Protein AF-0000000066236989 (afdb_homodimer)

InterPro domains:
  IPR001585 Transaldolase/Fructose-6-phosphate aldolase [PF00923] (13-310)
  IPR001585 Transaldolase/Fructose-6-phosphate aldolase [PTHR10683] (2-315)
  IPR004730 Transaldolase type 1 [MF_00492] (1-316)
  IPR004730 Transaldolase type 1 [TIGR00874] (2-314)
  IPR004730 Transaldolase type 1 [cd00957] (2-311)
  IPR013785 Aldolase-type TIM barrel [G3DSA:3.20.20.70] (1-316)
  IPR018225 Transaldolase, active site [PS00958] (122-139)
  IPR018225 Transaldolase, active site [PS01054] (30-38)

Secondary structure (DSSP, 8-state):
--HHHHHHTTSEEEEE-S-GGGGGGG--SEEE--HHHHHHHHTSTTTHHHHHHHHHHTTTS-HHHHHHHHHHHHHHHHHTT-SS-EEEEPPGGGTT-HHHHHHHHHHHHHHHHHTT--GGGEEEEEE-SHHHHHHHHHHHHTT--EEEEEE-SHHHHHHHHHTT-SEEEEBHHHHHHHHHHHHGGG--TTTTSGGG-HHHHHHHHHHHHHHHTT--PEEEEB--SSHHHHHTTTTSSEEEE-HHHHHHHHH----------HHHHHTS--------HHHHHHHHHH-HHHHHHHHHHHHHHHHHHHHHHHHHHHH-/--HHHHHHTTSEEEEE-S-GGGGGGG--SEEE--HHHHHHHHTSTTTHHHHHHHHHHTTTS-HHHHHHHHHHHHHHHHHTT-SS-EEEEPPGGGTT-HHHHHHHHHHHHHHHHHTT--GGGEEEEEE-SHHHHHHHHHHHHTT--EEEEEE-SHHHHHHHHHTT-SEEEEBHHHHHHHHHHHHGGG--TTTTSGGG-HHHHHHHHHHHHHHHTT--PEEEEB--SSHHHHHTTTTSSEEEE-HHHHHHHHH----------HHHHHTS--------HHHHHHHHHH-HHHHHHHHHHHHHHHHHHHHHHHHHHHH-

Radius of gyration: 27.5 Å; Cα contacts (8 Å, |Δi|>4): 1199; chains: 2; bounding box: 57×81×60 Å

Structure (mmCIF, N/CA/C/O backbone):
data_AF-0000000066236989-model_v1
#
loop_
_entity.id
_entity.type
_entity.pdbx_description
1 polymer Transaldolase
#
loop_
_atom_site.group_PDB
_atom_site.id
_atom_site.type_symbol
_atom_site.label_atom_id
_atom_site.label_alt_id
_atom_site.label_comp_id
_atom_site.label_asym_id
_atom_site.label_entity_id
_atom_site.label_seq_id
_atom_site.pdbx_PDB_ins_code
_atom_site.Cartn_x
_atom_site.Cartn_y
_atom_site.Cartn_z
_atom_site.occupancy
_atom_site.B_iso_or_equiv
_atom_site.auth_seq_id
_atom_site.auth_comp_id
_atom_site.auth_asym_id
_atom_site.auth_atom_id
_atom_site.pdbx_PDB_model_num
ATOM 1 N N . MET A 1 1 ? -10.648 -44.438 -0.465 1 91.69 1 MET A N 1
ATOM 2 C CA . MET A 1 1 ? -10.289 -43.25 -1.224 1 91.69 1 MET A CA 1
ATOM 3 C C . MET A 1 1 ? -9.531 -42.25 -0.348 1 91.69 1 MET A C 1
ATOM 5 O O . MET A 1 1 ? -9.977 -41.906 0.756 1 91.69 1 MET A O 1
ATOM 9 N N . ASN A 1 2 ? -8.406 -41.875 -0.806 1 95.69 2 ASN A N 1
ATOM 10 C CA . ASN A 1 2 ? -7.641 -40.969 0.025 1 95.69 2 ASN A CA 1
ATOM 11 C C . ASN A 1 2 ? -8.148 -39.531 -0.116 1 95.69 2 ASN A C 1
ATOM 13 O O . ASN A 1 2 ? -9.055 -39.25 -0.91 1 95.69 2 ASN A O 1
ATOM 17 N N . GLN A 1 3 ? -7.672 -38.594 0.676 1 97.69 3 GLN A N 1
ATOM 18 C CA . GLN A 1 3 ? -8.18 -37.219 0.739 1 97.69 3 GLN A CA 1
ATOM 19 C C . GLN A 1 3 ? -7.961 -36.5 -0.586 1 97.69 3 GLN A C 1
ATOM 21 O O . GLN A 1 3 ? -8.781 -35.656 -0.984 1 97.69 3 GLN A O 1
ATOM 26 N N . LEU A 1 4 ? -6.855 -36.781 -1.191 1 98 4 LEU A N 1
ATOM 27 C CA . LEU A 1 4 ? -6.57 -36.156 -2.471 1 98 4 LEU A CA 1
ATOM 28 C C . LEU A 1 4 ? -7.594 -36.562 -3.523 1 98 4 LEU A C 1
ATOM 30 O O . LEU A 1 4 ? -8.125 -35.719 -4.238 1 98 4 LEU A O 1
ATOM 34 N N . ASP A 1 5 ? -7.84 -37.844 -3.629 1 97.5 5 ASP A N 1
ATOM 35 C CA . ASP A 1 5 ? -8.82 -38.344 -4.59 1 97.5 5 ASP A CA 1
ATOM 36 C C . ASP A 1 5 ? -10.219 -37.812 -4.266 1 97.5 5 ASP A C 1
ATOM 38 O O . ASP A 1 5 ? -11 -37.5 -5.168 1 97.5 5 ASP A O 1
ATOM 42 N N . ALA A 1 6 ? -10.508 -37.844 -2.986 1 97.94 6 ALA A N 1
ATOM 43 C CA . ALA A 1 6 ? -11.789 -37.281 -2.562 1 97.94 6 ALA A CA 1
ATOM 44 C C . ALA A 1 6 ? -11.922 -35.812 -2.967 1 97.94 6 ALA A C 1
ATOM 46 O O . ALA A 1 6 ? -12.977 -35.406 -3.443 1 97.94 6 ALA A O 1
ATOM 47 N N . LEU A 1 7 ? -10.906 -35 -2.725 1 98.31 7 LEU A N 1
ATOM 48 C CA . LEU A 1 7 ? -10.883 -33.594 -3.068 1 98.31 7 LEU A CA 1
ATOM 49 C C . LEU A 1 7 ? -11.125 -33.406 -4.562 1 98.31 7 LEU A C 1
ATOM 51 O O . LEU A 1 7 ? -11.852 -32.5 -4.957 1 98.31 7 LEU A O 1
ATOM 55 N N . LYS A 1 8 ? -10.586 -34.219 -5.406 1 97.81 8 LYS A N 1
ATOM 56 C CA . LYS A 1 8 ? -10.641 -34.125 -6.859 1 97.81 8 LYS A CA 1
ATOM 57 C C . LYS A 1 8 ? -12.062 -34.281 -7.371 1 97.81 8 LYS A C 1
ATOM 59 O O . LYS A 1 8 ? -12.375 -33.906 -8.5 1 97.81 8 LYS A O 1
ATOM 64 N N . GLN A 1 9 ? -12.883 -34.812 -6.578 1 97.12 9 GLN A N 1
ATOM 65 C CA . GLN A 1 9 ? -14.273 -35 -6.973 1 97.12 9 GLN A CA 1
ATOM 66 C C . GLN A 1 9 ? -15.008 -33.688 -7.031 1 97.12 9 GLN A C 1
ATOM 68 O O . GLN A 1 9 ? -16.016 -33.562 -7.746 1 97.12 9 GLN A O 1
ATOM 73 N N . TYR A 1 10 ? -14.453 -32.719 -6.238 1 96.69 10 TYR A N 1
ATOM 74 C CA . TYR A 1 10 ? -15.18 -31.453 -6.066 1 96.69 10 TYR A CA 1
ATOM 75 C C . TYR A 1 10 ? -14.398 -30.281 -6.66 1 96.69 10 TYR A C 1
ATOM 77 O O . TYR A 1 10 ? -14.977 -29.25 -6.988 1 96.69 10 TYR A O 1
ATOM 85 N N . THR A 1 11 ? -13.102 -30.406 -6.676 1 98.56 11 THR A N 1
ATOM 86 C CA . THR A 1 11 ? -12.203 -29.297 -6.957 1 98.56 11 THR A CA 1
ATOM 87 C C . THR A 1 11 ? -11.102 -29.719 -7.926 1 98.56 11 THR A C 1
ATOM 89 O O . THR A 1 11 ? -10.562 -30.828 -7.816 1 98.56 11 THR A O 1
ATOM 92 N N . THR A 1 12 ? -10.867 -28.906 -8.898 1 98.69 12 THR A N 1
ATOM 93 C CA . THR A 1 12 ? -9.711 -29.141 -9.75 1 98.69 12 THR A CA 1
ATOM 94 C C . THR A 1 12 ? -8.414 -28.938 -8.984 1 98.69 12 THR A C 1
ATOM 96 O O . THR A 1 12 ? -8.188 -27.859 -8.43 1 98.69 12 THR A O 1
ATOM 99 N N . VAL A 1 13 ? -7.578 -29.938 -8.977 1 98.19 13 VAL A N 1
ATOM 100 C CA . VAL A 1 13 ? -6.324 -29.859 -8.234 1 98.19 13 VAL A CA 1
ATOM 101 C C . VAL A 1 13 ? -5.211 -29.359 -9.156 1 98.19 13 VAL A C 1
ATOM 103 O O . VAL A 1 13 ? -5.02 -29.891 -10.25 1 98.19 13 VAL A O 1
ATOM 106 N N . VAL A 1 14 ? -4.52 -28.344 -8.727 1 98.31 14 VAL A N 1
ATOM 107 C CA . VAL A 1 14 ? -3.42 -27.688 -9.422 1 98.31 14 VAL A CA 1
ATOM 108 C C . VAL A 1 14 ? -2.137 -27.812 -8.602 1 98.31 14 VAL A C 1
ATOM 110 O O . VAL A 1 14 ? -2.162 -27.688 -7.375 1 98.31 14 VAL A O 1
ATOM 113 N N . ALA A 1 15 ? -1.023 -28.141 -9.227 1 97.12 15 ALA A N 1
ATOM 114 C CA . ALA A 1 15 ? 0.251 -28.234 -8.523 1 97.12 15 ALA A CA 1
ATOM 115 C C . ALA A 1 15 ? 0.971 -26.891 -8.508 1 97.12 15 ALA A C 1
ATOM 117 O O . ALA A 1 15 ? 1.021 -26.188 -9.523 1 97.12 15 ALA A O 1
ATOM 118 N N . ASP A 1 16 ? 1.474 -26.469 -7.379 1 96.06 16 ASP A N 1
ATOM 119 C CA . ASP A 1 16 ? 2.207 -25.219 -7.191 1 96.06 16 ASP A CA 1
ATOM 120 C C . ASP A 1 16 ? 3.705 -25.484 -7.055 1 96.06 16 ASP A C 1
ATOM 122 O O . ASP A 1 16 ? 4.23 -25.547 -5.941 1 96.06 16 ASP A O 1
ATOM 126 N N . THR A 1 17 ? 4.379 -25.594 -8.125 1 93.19 17 THR A N 1
ATOM 127 C CA . THR A 1 17 ? 5.777 -25.984 -7.996 1 93.19 17 THR A CA 1
ATOM 128 C C . THR A 1 17 ? 6.539 -25.719 -9.289 1 93.19 17 THR A C 1
ATOM 130 O O . THR A 1 17 ? 5.961 -25.766 -10.383 1 93.19 17 THR A O 1
ATOM 133 N N . GLY A 1 18 ? 7.82 -25.391 -9.18 1 89 18 GLY A N 1
ATOM 134 C CA . GLY A 1 18 ? 8.766 -25.438 -10.289 1 89 18 GLY A CA 1
ATOM 135 C C . GLY A 1 18 ? 9.5 -26.766 -10.383 1 89 18 GLY A C 1
ATOM 136 O O . GLY A 1 18 ? 10.188 -27.031 -11.367 1 89 18 GLY A O 1
ATOM 137 N N . ASP A 1 19 ? 9.266 -27.547 -9.383 1 89.75 19 ASP A N 1
ATOM 138 C CA . ASP A 1 19 ? 9.844 -28.891 -9.344 1 89.75 19 ASP A CA 1
ATOM 139 C C . ASP A 1 19 ? 8.906 -29.906 -9.984 1 89.75 19 ASP A C 1
ATOM 141 O O . ASP A 1 19 ? 8.312 -30.75 -9.297 1 89.75 19 ASP A O 1
ATOM 145 N N . PHE A 1 20 ? 8.898 -29.938 -11.242 1 87.56 20 PHE A N 1
ATOM 146 C CA . PHE A 1 20 ? 7.828 -30.594 -11.992 1 87.56 20 PHE A CA 1
ATOM 147 C C . PHE A 1 20 ? 8.094 -32.094 -12.117 1 87.56 20 PHE A C 1
ATOM 149 O O . PHE A 1 20 ? 7.188 -32.875 -12.438 1 87.56 20 PHE A O 1
ATOM 156 N N . LYS A 1 21 ? 9.273 -32.594 -11.758 1 84.31 21 LYS A N 1
ATOM 157 C CA . LYS A 1 21 ? 9.562 -34 -11.914 1 84.31 21 LYS A CA 1
ATOM 158 C C . LYS A 1 21 ? 8.797 -34.844 -10.883 1 84.31 21 LYS A C 1
ATOM 160 O O . LYS A 1 21 ? 8.625 -36.031 -11.062 1 84.31 21 LYS A O 1
ATOM 165 N N . GLN A 1 22 ? 8.312 -34.188 -9.852 1 80.19 22 GLN A N 1
ATOM 166 C CA . GLN A 1 22 ? 7.578 -34.906 -8.805 1 80.19 22 GLN A CA 1
ATOM 167 C C . GLN A 1 22 ? 6.074 -34.812 -9.039 1 80.19 22 GLN A C 1
ATOM 169 O O . GLN A 1 22 ? 5.289 -35.438 -8.32 1 80.19 22 GLN A O 1
ATOM 174 N N . LEU A 1 23 ? 5.652 -34.219 -10.055 1 85.06 23 LEU A N 1
ATOM 175 C CA . LEU A 1 23 ? 4.25 -33.844 -10.211 1 85.06 23 LEU A CA 1
ATOM 176 C C . LEU A 1 23 ? 3.436 -35.031 -10.719 1 85.06 23 LEU A C 1
ATOM 178 O O . LEU A 1 23 ? 2.236 -35.125 -10.445 1 85.06 23 LEU A O 1
ATOM 182 N N . ALA A 1 24 ? 4.129 -35.844 -11.484 1 84.5 24 ALA A N 1
ATOM 183 C CA . ALA A 1 24 ? 3.408 -36.906 -12.211 1 84.5 24 ALA A CA 1
ATOM 184 C C . ALA A 1 24 ? 2.619 -37.781 -11.266 1 84.5 24 ALA A C 1
ATOM 186 O O . ALA A 1 24 ? 1.514 -38.219 -11.586 1 84.5 24 ALA A O 1
ATOM 187 N N . GLN A 1 25 ? 3.137 -38 -10.125 1 87.62 25 GLN A N 1
ATOM 188 C CA . GLN A 1 25 ? 2.52 -38.938 -9.203 1 87.62 25 GLN A CA 1
ATOM 189 C C . GLN A 1 25 ? 1.187 -38.406 -8.68 1 87.62 25 GLN A C 1
ATOM 191 O O . GLN A 1 25 ? 0.317 -39.188 -8.281 1 87.62 25 GLN A O 1
ATOM 196 N N . PHE A 1 26 ? 0.982 -37.125 -8.719 1 92.19 26 PHE A N 1
ATOM 197 C CA . PHE A 1 26 ? -0.221 -36.531 -8.125 1 92.19 26 PHE A CA 1
ATOM 198 C C . PHE A 1 26 ? -1.272 -36.281 -9.203 1 92.19 26 PHE A C 1
ATOM 200 O O . PHE A 1 26 ? -2.422 -35.969 -8.883 1 92.19 26 PHE A O 1
ATOM 207 N N . GLN A 1 27 ? -0.923 -36.375 -10.414 1 91.25 27 GLN A N 1
ATOM 208 C CA . GLN A 1 27 ? -1.791 -36.188 -11.57 1 91.25 27 GLN A CA 1
ATOM 209 C C . GLN A 1 27 ? -2.592 -34.906 -11.477 1 91.25 27 GLN A C 1
ATOM 211 O O . GLN A 1 27 ? -3.816 -34.906 -11.617 1 91.25 27 GLN A O 1
ATOM 216 N N . PRO A 1 28 ? -1.921 -33.812 -11.227 1 95.81 28 PRO A N 1
ATOM 217 C CA . PRO A 1 28 ? -2.656 -32.562 -11.211 1 95.81 28 PRO A CA 1
ATOM 218 C C . PRO A 1 28 ? -3.154 -32.156 -12.602 1 95.81 28 PRO A C 1
ATOM 220 O O . PRO A 1 28 ? -2.541 -32.5 -13.609 1 95.81 28 PRO A O 1
ATOM 223 N N . GLN A 1 29 ? -4.281 -31.453 -12.625 1 97.19 29 GLN A N 1
ATOM 224 C CA . GLN A 1 29 ? -4.844 -30.984 -13.883 1 97.19 29 GLN A CA 1
ATOM 225 C C . GLN A 1 29 ? -4.027 -29.828 -14.461 1 97.19 29 GLN A C 1
ATOM 227 O O . GLN A 1 29 ? -3.754 -29.797 -15.664 1 97.19 29 GLN A O 1
ATOM 232 N N . ASP A 1 30 ? -3.684 -28.844 -13.68 1 97.75 30 ASP A N 1
ATOM 233 C CA . ASP A 1 30 ? -2.957 -27.609 -14.008 1 97.75 30 ASP A CA 1
ATOM 234 C C . ASP A 1 30 ? -1.739 -27.438 -13.109 1 97.75 30 ASP A C 1
ATOM 236 O O . ASP A 1 30 ? -1.521 -28.234 -12.188 1 97.75 30 ASP A O 1
ATOM 240 N N . ALA A 1 31 ? -0.913 -26.422 -13.398 1 97.62 31 ALA A N 1
ATOM 241 C CA . ALA A 1 31 ? 0.229 -26.078 -12.555 1 97.62 31 ALA A CA 1
ATOM 242 C C . ALA A 1 31 ? 0.444 -24.578 -12.516 1 97.62 31 ALA A C 1
ATOM 244 O O . ALA A 1 31 ? 0.12 -23.859 -13.477 1 97.62 31 ALA A O 1
ATOM 245 N N . THR A 1 32 ? 0.861 -24.109 -11.414 1 97.75 32 THR A N 1
ATOM 246 C CA . THR A 1 32 ? 1.24 -22.703 -11.281 1 97.75 32 THR A CA 1
ATOM 247 C C . THR A 1 32 ? 2.727 -22.578 -10.969 1 97.75 32 THR A C 1
ATOM 249 O O . THR A 1 32 ? 3.289 -23.406 -10.25 1 97.75 32 THR A O 1
ATOM 252 N N . THR A 1 33 ? 3.322 -21.547 -11.523 1 96.12 33 THR A N 1
ATOM 253 C CA . THR A 1 33 ? 4.688 -21.172 -11.172 1 96.12 33 THR A CA 1
ATOM 254 C C . THR A 1 33 ? 4.75 -19.719 -10.688 1 96.12 33 THR A C 1
ATOM 256 O O . THR A 1 33 ? 3.762 -18.984 -10.781 1 96.12 33 THR A O 1
ATOM 259 N N . ASN A 1 34 ? 5.797 -19.328 -10.102 1 95.5 34 ASN A N 1
ATOM 260 C CA . ASN A 1 34 ? 6.18 -17.969 -9.75 1 95.5 34 ASN A CA 1
ATOM 261 C C . ASN A 1 34 ? 7.695 -17.828 -9.602 1 95.5 34 ASN A C 1
ATOM 263 O O . ASN A 1 34 ? 8.414 -18.828 -9.633 1 95.5 34 ASN A O 1
ATOM 267 N N . PRO A 1 35 ? 8.188 -16.609 -9.594 1 95.19 35 PRO A N 1
ATOM 268 C CA . PRO A 1 35 ? 9.641 -16.406 -9.547 1 95.19 35 PRO A CA 1
ATOM 269 C C . PRO A 1 35 ? 10.305 -17.156 -8.391 1 95.19 35 PRO A C 1
ATOM 271 O O . PRO A 1 35 ? 11.406 -17.672 -8.547 1 95.19 35 PRO A O 1
ATOM 274 N N . SER A 1 36 ? 9.656 -17.266 -7.32 1 96.81 36 SER A N 1
ATOM 275 C CA . SER A 1 36 ? 10.219 -17.953 -6.16 1 96.81 36 SER A CA 1
ATOM 276 C C . SER A 1 36 ? 10.375 -19.453 -6.414 1 96.81 36 SER A C 1
ATOM 278 O O . SER A 1 36 ? 11.391 -20.047 -6.047 1 96.81 36 SER A O 1
ATOM 280 N N . LEU A 1 37 ? 9.398 -20.031 -6.992 1 96.5 37 LEU A N 1
ATOM 281 C CA . LEU A 1 37 ? 9.422 -21.469 -7.266 1 96.5 37 LEU A CA 1
ATOM 282 C C . LEU A 1 37 ? 10.484 -21.797 -8.305 1 96.5 37 LEU A C 1
ATOM 284 O O . LEU A 1 37 ? 11.172 -22.812 -8.188 1 96.5 37 LEU A O 1
ATOM 288 N N . ILE A 1 38 ? 10.609 -20.938 -9.312 1 96.62 38 ILE A N 1
ATOM 289 C CA . ILE A 1 38 ? 11.602 -21.172 -10.359 1 96.62 38 ILE A CA 1
ATOM 290 C C . ILE A 1 38 ? 13.008 -21.016 -9.773 1 96.62 38 ILE A C 1
ATOM 292 O O . ILE A 1 38 ? 13.891 -21.828 -10.055 1 96.62 38 ILE A O 1
ATOM 296 N N . LEU A 1 39 ? 13.203 -19.922 -8.953 1 97.44 39 LEU A N 1
ATOM 297 C CA . LEU A 1 39 ? 14.484 -19.703 -8.297 1 97.44 39 LEU A CA 1
ATOM 298 C C . LEU A 1 39 ? 14.883 -20.922 -7.469 1 97.44 39 LEU A C 1
ATOM 300 O O . LEU A 1 39 ? 16.031 -21.391 -7.543 1 97.44 39 LEU A O 1
ATOM 304 N N . LYS A 1 40 ? 13.953 -21.469 -6.723 1 95.69 40 LYS A N 1
ATOM 305 C CA . LYS A 1 40 ? 14.227 -22.641 -5.895 1 95.69 40 LYS A CA 1
ATOM 306 C C . LYS A 1 40 ? 14.555 -23.859 -6.754 1 95.69 40 LYS A C 1
ATOM 308 O O . LYS A 1 40 ? 15.461 -24.625 -6.43 1 95.69 40 LYS A O 1
ATOM 313 N N . ALA A 1 41 ? 13.867 -24.031 -7.844 1 95.12 41 ALA A N 1
ATOM 314 C CA . ALA A 1 41 ? 14.047 -25.203 -8.711 1 95.12 41 ALA A CA 1
ATOM 315 C C . ALA A 1 41 ? 15.43 -25.203 -9.352 1 95.12 41 ALA A C 1
ATOM 317 O O . ALA A 1 41 ? 16.109 -26.219 -9.375 1 95.12 41 ALA A O 1
ATOM 318 N N . VAL A 1 42 ? 15.906 -24.047 -9.797 1 96.06 42 VAL A N 1
ATOM 319 C CA . VAL A 1 42 ? 17.125 -23.984 -10.586 1 96.06 42 VAL A CA 1
ATOM 320 C C . VAL A 1 42 ? 18.344 -24.188 -9.68 1 96.06 42 VAL A C 1
ATOM 322 O O . VAL A 1 42 ? 19.453 -24.406 -10.164 1 96.06 42 VAL A O 1
ATOM 325 N N . GLN A 1 43 ? 18.125 -24.078 -8.43 1 95.69 43 GLN A N 1
ATOM 326 C CA . GLN A 1 43 ? 19.203 -24.297 -7.48 1 95.69 43 GLN A CA 1
ATOM 327 C C . GLN A 1 43 ? 19.406 -25.781 -7.207 1 95.69 43 GLN A C 1
ATOM 329 O O . GLN A 1 43 ? 20.422 -26.172 -6.609 1 95.69 43 GLN A O 1
ATOM 334 N N . LYS A 1 44 ? 18.5 -26.625 -7.625 1 94.5 44 LYS A N 1
ATOM 335 C CA . LYS A 1 44 ? 18.656 -28.078 -7.543 1 94.5 44 LYS A CA 1
ATOM 336 C C . LYS A 1 44 ? 19.438 -28.625 -8.727 1 94.5 44 LYS A C 1
ATOM 338 O O . LYS A 1 44 ? 19.219 -28.203 -9.867 1 94.5 44 LYS A O 1
ATOM 343 N N . PRO A 1 45 ? 20.281 -29.609 -8.453 1 94.88 45 PRO A N 1
ATOM 344 C CA . PRO A 1 45 ? 21.109 -30.172 -9.531 1 94.88 45 PRO A CA 1
ATOM 345 C C . PRO A 1 45 ? 20.281 -30.688 -10.703 1 94.88 45 PRO A C 1
ATOM 347 O O . PRO A 1 45 ? 20.719 -30.609 -11.852 1 94.88 45 PRO A O 1
ATOM 350 N N . GLU A 1 46 ? 19.156 -31.188 -10.414 1 92.69 46 GLU A N 1
ATOM 351 C CA . GLU A 1 46 ? 18.297 -31.797 -11.422 1 92.69 46 GLU A CA 1
ATOM 352 C C . GLU A 1 46 ? 17.797 -30.75 -12.422 1 92.69 46 GLU A C 1
ATOM 354 O O . GLU A 1 46 ? 17.516 -31.078 -13.578 1 92.69 46 GLU A O 1
ATOM 359 N N . TYR A 1 47 ? 17.734 -29.438 -12.008 1 94.06 47 TYR A N 1
ATOM 360 C CA . TYR A 1 47 ? 17.125 -28.422 -12.852 1 94.06 47 TYR A CA 1
ATOM 361 C C . TYR A 1 47 ? 18.156 -27.375 -13.289 1 94.06 47 TYR A C 1
ATOM 363 O O . TYR A 1 47 ? 17.906 -26.578 -14.195 1 94.06 47 TYR A O 1
ATOM 371 N N . ALA A 1 48 ? 19.328 -27.406 -12.766 1 93.31 48 ALA A N 1
ATOM 372 C CA . ALA A 1 48 ? 20.406 -26.469 -13.055 1 93.31 48 ALA A CA 1
ATOM 373 C C . ALA A 1 48 ? 20.734 -26.438 -14.547 1 93.31 48 ALA A C 1
ATOM 375 O O . ALA A 1 48 ? 21.031 -25.391 -15.109 1 93.31 48 ALA A O 1
ATOM 376 N N . PRO A 1 49 ? 20.672 -27.609 -15.195 1 94.5 49 PRO A N 1
ATOM 377 C CA . PRO A 1 49 ? 21 -27.609 -16.625 1 94.5 49 PRO A CA 1
ATOM 378 C C . PRO A 1 49 ? 20.031 -26.781 -17.453 1 94.5 49 PRO A C 1
ATOM 380 O O . PRO A 1 49 ? 20.406 -26.25 -18.5 1 94.5 49 PRO A O 1
ATOM 383 N N . LEU A 1 50 ? 18.781 -26.672 -17.031 1 95.25 50 LEU A N 1
ATOM 384 C CA . LEU A 1 50 ? 17.812 -25.875 -17.781 1 95.25 50 LEU A CA 1
ATOM 385 C C . LEU A 1 50 ? 18.25 -24.406 -17.844 1 95.25 50 LEU A C 1
ATOM 387 O O . LEU A 1 50 ? 18.109 -23.766 -18.875 1 95.25 50 LEU A O 1
ATOM 391 N N . LEU A 1 51 ? 18.734 -23.891 -16.719 1 96.88 51 LEU A N 1
ATOM 392 C CA . LEU A 1 51 ? 19.219 -22.516 -16.672 1 96.88 51 LEU A CA 1
ATOM 393 C C . LEU A 1 51 ? 20.469 -22.344 -17.531 1 96.88 51 LEU A C 1
ATOM 395 O O . LEU A 1 51 ? 20.562 -21.406 -18.312 1 96.88 51 LEU A O 1
ATOM 399 N N . LYS A 1 52 ? 21.375 -23.312 -17.406 1 96.5 52 LYS A N 1
ATOM 400 C CA . LYS A 1 52 ? 22.625 -23.25 -18.156 1 96.5 52 LYS A CA 1
ATOM 401 C C . LYS A 1 52 ? 22.359 -23.328 -19.672 1 96.5 52 LYS A C 1
ATOM 403 O O . LYS A 1 52 ? 22.969 -22.578 -20.438 1 96.5 52 LYS A O 1
ATOM 408 N N . ASP A 1 53 ? 21.5 -24.203 -20 1 97 53 ASP A N 1
ATOM 409 C CA . ASP A 1 53 ? 21.156 -24.359 -21.406 1 97 53 ASP A CA 1
ATOM 410 C C . ASP A 1 53 ? 20.531 -23.094 -21.969 1 97 53 ASP A C 1
ATOM 412 O O . ASP A 1 53 ? 20.828 -22.688 -23.109 1 97 53 ASP A O 1
ATOM 416 N N . CYS A 1 54 ? 19.672 -22.484 -21.203 1 96.75 54 CYS A N 1
ATOM 417 C CA . CYS A 1 54 ? 19.016 -21.25 -21.609 1 96.75 54 CYS A CA 1
ATOM 418 C C . CYS A 1 54 ? 20.031 -20.141 -21.844 1 96.75 54 CYS A C 1
ATOM 420 O O . CYS A 1 54 ? 20.016 -19.484 -22.891 1 96.75 54 CYS A O 1
ATOM 422 N N . VAL A 1 55 ? 20.938 -19.953 -20.938 1 97.06 55 VAL A N 1
ATOM 423 C CA . VAL A 1 55 ? 21.922 -18.875 -21 1 97.06 55 VAL A CA 1
ATOM 424 C C . VAL A 1 55 ? 22.906 -19.125 -22.156 1 97.06 55 VAL A C 1
ATOM 426 O O . VAL A 1 55 ? 23.328 -18.188 -22.828 1 97.06 55 VAL A O 1
ATOM 429 N N . THR A 1 56 ? 23.234 -20.391 -22.391 1 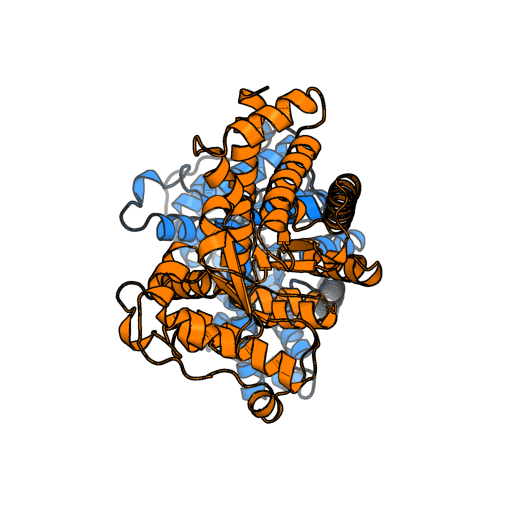97.19 56 THR A N 1
ATOM 430 C CA . THR A 1 56 ? 24.156 -20.75 -23.469 1 97.19 56 THR A CA 1
ATOM 431 C C . THR A 1 56 ? 23.5 -20.562 -24.828 1 97.19 56 THR A C 1
ATOM 433 O O . THR A 1 56 ? 24.078 -19.953 -25.719 1 97.19 56 THR A O 1
ATOM 436 N N . ARG A 1 57 ? 22.359 -21.047 -24.953 1 96.75 57 ARG A N 1
ATOM 437 C CA . ARG A 1 57 ? 21.656 -21.016 -26.219 1 96.75 57 ARG A CA 1
ATOM 438 C C . ARG A 1 57 ? 21.375 -19.594 -26.672 1 96.75 57 ARG A C 1
ATOM 440 O O . ARG A 1 57 ? 21.438 -19.281 -27.859 1 96.75 57 ARG A O 1
ATOM 447 N N . TRP A 1 58 ? 21.047 -18.766 -25.75 1 96.5 58 TRP A N 1
ATOM 448 C CA . TRP A 1 58 ? 20.656 -17.406 -26.094 1 96.5 58 TRP A CA 1
ATOM 449 C C . TRP A 1 58 ? 21.656 -16.391 -25.562 1 96.5 58 TRP A C 1
ATOM 451 O O . TRP A 1 58 ? 21.297 -15.297 -25.156 1 96.5 58 TRP A O 1
ATOM 461 N N . HIS A 1 59 ? 22.844 -16.828 -25.531 1 94 59 HIS A N 1
ATOM 462 C CA . HIS A 1 59 ? 23.938 -15.969 -25.094 1 94 59 HIS A CA 1
ATOM 463 C C . HIS A 1 59 ? 23.906 -14.625 -25.812 1 94 59 HIS A C 1
ATOM 465 O O . HIS A 1 59 ? 23.656 -14.562 -27.016 1 94 59 HIS A O 1
ATOM 471 N N . GLY A 1 60 ? 24.078 -13.5 -25.062 1 94.25 60 GLY A N 1
ATOM 472 C CA . GLY A 1 60 ? 24.172 -12.172 -25.641 1 94.25 60 GLY A CA 1
ATOM 473 C C . GLY A 1 60 ? 22.844 -11.438 -25.641 1 94.25 60 GLY A C 1
ATOM 474 O O . GLY A 1 60 ? 22.797 -10.227 -25.859 1 94.25 60 GLY A O 1
ATOM 475 N N . ARG A 1 61 ? 21.75 -12.164 -25.453 1 95.81 61 ARG A N 1
ATOM 476 C CA . ARG A 1 61 ? 20.438 -11.523 -25.391 1 95.81 61 ARG A CA 1
ATOM 477 C C . ARG A 1 61 ? 20.266 -10.75 -24.094 1 95.81 61 ARG A C 1
ATOM 479 O O . ARG A 1 61 ? 21.031 -10.953 -23.141 1 95.81 61 ARG A O 1
ATOM 486 N N . ALA A 1 62 ? 19.297 -9.867 -24.125 1 97 62 ALA A N 1
ATOM 487 C CA . ALA A 1 62 ? 19 -9.078 -22.938 1 97 62 ALA A CA 1
ATOM 488 C C . ALA A 1 62 ? 18.531 -9.969 -21.781 1 97 62 ALA A C 1
ATOM 490 O O . ALA A 1 62 ? 17.844 -10.969 -22.016 1 97 62 ALA A O 1
ATOM 491 N N . ILE A 1 63 ? 18.844 -9.586 -20.531 1 97.31 63 ILE A N 1
ATOM 492 C CA . ILE A 1 63 ? 18.609 -10.398 -19.344 1 97.31 63 ILE A CA 1
ATOM 493 C C . ILE A 1 63 ? 17.109 -10.656 -19.172 1 97.31 63 ILE A C 1
ATOM 495 O O . ILE A 1 63 ? 16.703 -11.727 -18.719 1 97.31 63 ILE A O 1
ATOM 499 N N . ASP A 1 64 ? 16.297 -9.688 -19.516 1 97.25 64 ASP A N 1
ATOM 500 C CA . ASP A 1 64 ? 14.852 -9.875 -19.375 1 97.25 64 ASP A CA 1
ATOM 501 C C . ASP A 1 64 ? 14.328 -10.914 -20.359 1 97.25 64 ASP A C 1
ATOM 503 O O . ASP A 1 64 ? 13.43 -11.688 -20.047 1 97.25 64 ASP A O 1
ATOM 507 N N . GLU A 1 65 ? 14.859 -10.938 -21.562 1 97.44 65 GLU A N 1
ATOM 508 C CA . GLU A 1 65 ? 14.5 -11.969 -22.531 1 97.44 65 GLU A CA 1
ATOM 509 C C . GLU A 1 65 ? 14.938 -13.352 -22.047 1 97.44 65 GLU A C 1
ATOM 511 O O . GLU A 1 65 ? 14.195 -14.328 -22.188 1 97.44 65 GLU A O 1
ATOM 516 N N . LEU A 1 66 ? 16.203 -13.406 -21.531 1 97.62 66 LEU A N 1
ATOM 517 C CA . LEU A 1 66 ? 16.703 -14.672 -21 1 97.62 66 LEU A CA 1
ATOM 518 C C . LEU A 1 66 ? 15.773 -15.195 -19.891 1 97.62 66 LEU A C 1
ATOM 520 O O . LEU A 1 66 ? 15.484 -16.391 -19.844 1 97.62 66 LEU A O 1
ATOM 524 N N . MET A 1 67 ? 15.336 -14.312 -19.078 1 97.88 67 MET A N 1
ATOM 525 C CA . MET A 1 67 ? 14.406 -14.664 -18.016 1 97.88 67 MET A CA 1
ATOM 526 C C . MET A 1 67 ? 13.117 -15.25 -18.578 1 97.88 67 MET A C 1
ATOM 528 O O . MET A 1 67 ? 12.648 -16.281 -18.109 1 97.88 67 MET A O 1
ATOM 532 N N . ASP A 1 68 ? 12.547 -14.594 -19.531 1 98.25 68 ASP A N 1
ATOM 533 C CA . ASP A 1 68 ? 11.297 -15.055 -20.125 1 98.25 68 ASP A CA 1
ATOM 534 C C . ASP A 1 68 ? 11.477 -16.422 -20.766 1 98.25 68 ASP A C 1
ATOM 536 O O . ASP A 1 68 ? 10.602 -17.297 -20.656 1 98.25 68 ASP A O 1
ATOM 540 N N . ARG A 1 69 ? 12.57 -16.594 -21.438 1 98 69 ARG A N 1
ATOM 541 C CA . ARG A 1 69 ? 12.828 -17.875 -22.109 1 98 69 ARG A CA 1
ATOM 542 C C . ARG A 1 69 ? 12.977 -19 -21.078 1 98 69 ARG A C 1
ATOM 544 O O . ARG A 1 69 ? 12.555 -20.125 -21.328 1 98 69 ARG A O 1
ATOM 551 N N . LEU A 1 70 ? 13.617 -18.672 -19.953 1 98.06 70 LEU A N 1
ATOM 552 C CA . LEU A 1 70 ? 13.781 -19.688 -18.922 1 98.06 70 LEU A CA 1
ATOM 553 C C . LEU A 1 70 ? 12.438 -20.094 -18.328 1 98.06 70 LEU A C 1
ATOM 555 O O . LEU A 1 70 ? 12.156 -21.281 -18.172 1 98.06 70 LEU A O 1
ATOM 559 N N . ILE A 1 71 ? 11.617 -19.109 -17.984 1 98.06 71 ILE A N 1
ATOM 560 C CA . ILE A 1 71 ? 10.352 -19.453 -17.344 1 98.06 71 ILE A CA 1
ATOM 561 C C . ILE A 1 71 ? 9.453 -20.188 -18.344 1 98.06 71 ILE A C 1
ATOM 563 O O . ILE A 1 71 ? 8.68 -21.062 -17.969 1 98.06 71 ILE A O 1
ATOM 567 N N . VAL A 1 72 ? 9.539 -19.844 -19.609 1 98.25 72 VAL A N 1
ATOM 568 C CA . VAL A 1 72 ? 8.797 -20.562 -20.641 1 98.25 72 VAL A CA 1
ATOM 569 C C . VAL A 1 72 ? 9.32 -21.984 -20.766 1 98.25 72 VAL A C 1
ATOM 571 O O . VAL A 1 72 ? 8.539 -22.922 -20.953 1 98.25 72 VAL A O 1
ATOM 574 N N . ARG A 1 73 ? 10.656 -22.156 -20.672 1 97.44 73 ARG A N 1
ATOM 575 C CA . ARG A 1 73 ? 11.227 -23.5 -20.719 1 97.44 73 ARG A CA 1
ATOM 576 C C . ARG A 1 73 ? 10.664 -24.359 -19.609 1 97.44 73 ARG A C 1
ATOM 578 O O . ARG A 1 73 ? 10.297 -25.516 -19.828 1 97.44 73 ARG A O 1
ATOM 585 N N . PHE A 1 74 ? 10.617 -23.844 -18.391 1 97.06 74 PHE A N 1
ATOM 586 C CA . PHE A 1 74 ? 10.008 -24.547 -17.266 1 97.06 74 PHE A CA 1
ATOM 587 C C . PHE A 1 74 ? 8.547 -24.875 -17.562 1 97.06 74 PHE A C 1
ATOM 589 O O . PHE A 1 74 ? 8.086 -26 -17.328 1 97.06 74 PHE A O 1
ATOM 596 N N . GLY A 1 75 ? 7.828 -23.875 -18.094 1 97.44 75 GLY A N 1
ATOM 597 C CA . GLY A 1 75 ? 6.438 -24.094 -18.453 1 97.44 75 GLY A CA 1
ATOM 598 C C . GLY A 1 75 ? 6.254 -25.219 -19.469 1 97.44 75 GLY A C 1
ATOM 599 O O . GLY A 1 75 ? 5.336 -26.031 -19.328 1 97.44 75 GLY A O 1
ATOM 600 N N . CYS A 1 76 ? 7.125 -25.281 -20.438 1 97.44 76 CYS A N 1
ATOM 601 C CA . CYS A 1 76 ? 7.059 -26.328 -21.453 1 97.44 76 CYS A CA 1
ATOM 602 C C . CYS A 1 76 ? 7.258 -27.703 -20.828 1 97.44 76 CYS A C 1
ATOM 604 O O . CYS A 1 76 ? 6.547 -28.656 -21.156 1 97.44 76 CYS A O 1
ATOM 606 N N . GLU A 1 77 ? 8.219 -27.781 -19.938 1 96.06 77 GLU A N 1
ATOM 607 C CA . GLU A 1 77 ? 8.453 -29.047 -19.25 1 96.06 77 GLU A CA 1
ATOM 608 C C . GLU A 1 77 ? 7.242 -29.469 -18.422 1 96.06 77 GLU A C 1
ATOM 610 O O . GLU A 1 77 ? 6.844 -30.641 -18.453 1 96.06 77 GLU A O 1
ATOM 615 N N . ILE A 1 78 ? 6.68 -28.531 -17.75 1 96.81 78 ILE A N 1
ATOM 616 C CA . ILE A 1 78 ? 5.512 -28.797 -16.922 1 96.81 78 ILE A CA 1
ATOM 617 C C . ILE A 1 78 ? 4.348 -29.25 -17.797 1 96.81 78 ILE A C 1
ATOM 619 O O . ILE A 1 78 ? 3.664 -30.219 -17.453 1 96.81 78 ILE A O 1
ATOM 623 N N . LEU A 1 79 ? 4.145 -28.609 -18.906 1 97.19 79 LEU A N 1
ATOM 624 C CA . LEU A 1 79 ? 3.025 -28.891 -19.797 1 97.19 79 LEU A CA 1
ATOM 625 C C . LEU A 1 79 ? 3.191 -30.25 -20.469 1 97.19 79 LEU A C 1
ATOM 627 O O . LEU A 1 79 ? 2.219 -30.844 -20.953 1 97.19 79 LEU A O 1
ATOM 631 N N . SER A 1 80 ? 4.418 -30.766 -20.5 1 95.5 80 SER A N 1
ATOM 632 C CA . SER A 1 80 ? 4.637 -32.094 -21.031 1 95.5 80 SER A CA 1
ATOM 633 C C . SER A 1 80 ? 4.168 -33.188 -20.062 1 95.5 80 SER A C 1
ATOM 635 O O . SER A 1 80 ? 3.986 -34.344 -20.438 1 95.5 80 SER A O 1
ATOM 637 N N . ILE A 1 81 ? 3.936 -32.75 -18.844 1 94.88 81 ILE A N 1
ATOM 638 C CA . ILE A 1 81 ? 3.604 -33.719 -17.781 1 94.88 81 ILE A CA 1
ATOM 639 C C . ILE A 1 81 ? 2.115 -33.625 -17.453 1 94.88 81 ILE A C 1
ATOM 641 O O . ILE A 1 81 ? 1.48 -34.625 -17.125 1 94.88 81 ILE A O 1
ATOM 645 N N . ILE A 1 82 ? 1.517 -32.469 -17.516 1 95.5 82 ILE A N 1
ATOM 646 C CA . ILE A 1 82 ? 0.14 -32.281 -17.078 1 95.5 82 ILE A CA 1
ATOM 647 C C . ILE A 1 82 ? -0.761 -32.062 -18.297 1 95.5 82 ILE A C 1
ATOM 649 O O . ILE A 1 82 ? -0.314 -31.594 -19.344 1 95.5 82 ILE A O 1
ATOM 653 N N . PRO A 1 83 ? -2.021 -32.344 -18.172 1 96.25 83 PRO A N 1
ATOM 654 C CA . PRO A 1 83 ? -2.92 -32.25 -19.328 1 96.25 83 PRO A CA 1
ATOM 655 C C . PRO A 1 83 ? -3.508 -30.859 -19.5 1 96.25 83 PRO A C 1
ATOM 657 O O . PRO A 1 83 ? -4.02 -30.531 -20.578 1 96.25 83 PRO A O 1
ATOM 660 N N . GLY A 1 84 ? -3.49 -30.031 -18.484 1 97.44 84 GLY A N 1
ATOM 661 C CA . GLY A 1 84 ? -4.211 -28.766 -18.5 1 97.44 84 GLY A CA 1
ATOM 662 C C . GLY A 1 84 ? -3.328 -27.578 -18.812 1 97.44 84 GLY A C 1
ATOM 663 O O . GLY A 1 84 ? -2.615 -27.578 -19.828 1 97.44 84 GLY A O 1
ATOM 664 N N . ARG A 1 85 ? -3.357 -26.562 -17.969 1 98.19 85 ARG A N 1
ATOM 665 C CA . ARG A 1 85 ? -2.717 -25.281 -18.219 1 98.19 85 ARG A CA 1
ATOM 666 C C . ARG A 1 85 ? -1.598 -25.016 -17.219 1 98.19 85 ARG A C 1
ATOM 668 O O . ARG A 1 85 ? -1.607 -25.547 -16.125 1 98.19 85 ARG A O 1
ATOM 675 N N . VAL A 1 86 ? -0.654 -24.141 -17.641 1 98.44 86 VAL A N 1
ATOM 676 C CA . VAL A 1 86 ? 0.37 -23.672 -16.719 1 98.44 86 VAL A CA 1
ATOM 677 C C . VAL A 1 86 ? 0.269 -22.156 -16.578 1 98.44 86 VAL A C 1
ATOM 679 O O . VAL A 1 86 ? 0.025 -21.438 -17.562 1 98.44 86 VAL A O 1
ATOM 682 N N . SER A 1 87 ? 0.278 -21.656 -15.352 1 98.75 87 SER A N 1
ATOM 683 C CA . SER A 1 87 ? 0.385 -20.219 -15.102 1 98.75 87 SER A CA 1
ATOM 684 C C . SER A 1 87 ? 1.842 -19.781 -15.055 1 98.75 87 SER A C 1
ATOM 686 O O . SER A 1 87 ? 2.607 -20.234 -14.203 1 98.75 87 SER A O 1
ATOM 688 N N . THR A 1 88 ? 2.215 -18.891 -15.906 1 98.5 88 THR A N 1
ATOM 689 C CA . THR A 1 88 ? 3.555 -18.328 -15.977 1 98.5 88 THR A CA 1
ATOM 690 C C . THR A 1 88 ? 3.527 -16.828 -15.633 1 98.5 88 THR A C 1
ATOM 692 O O . THR A 1 88 ? 2.779 -16.062 -16.234 1 98.5 88 THR A O 1
ATOM 695 N N . GLU A 1 89 ? 4.352 -16.438 -14.695 1 98.44 89 GLU A N 1
ATOM 696 C CA . GLU A 1 89 ? 4.172 -15.133 -14.055 1 98.44 89 GLU A CA 1
ATOM 697 C C . GLU A 1 89 ? 5.051 -14.07 -14.711 1 98.44 89 GLU A C 1
ATOM 699 O O . GLU A 1 89 ? 6.242 -14.297 -14.945 1 98.44 89 GLU A O 1
ATOM 704 N N . VAL A 1 90 ? 4.426 -12.945 -15.078 1 98.38 90 VAL A N 1
ATOM 705 C CA . VAL A 1 90 ? 5.148 -11.766 -15.555 1 98.38 90 VAL A CA 1
ATOM 706 C C . VAL A 1 90 ? 5.992 -11.188 -14.422 1 98.38 90 VAL A C 1
ATOM 708 O O . VAL A 1 90 ? 5.648 -11.328 -13.242 1 98.38 90 VAL A O 1
ATOM 711 N N . ASP A 1 91 ? 7.105 -10.547 -14.773 1 98.25 91 ASP A N 1
ATOM 712 C CA . ASP A 1 91 ? 8.023 -9.922 -13.828 1 98.25 91 ASP A CA 1
ATOM 713 C C . ASP A 1 91 ? 7.285 -8.977 -12.891 1 98.25 91 ASP A C 1
ATOM 715 O O . ASP A 1 91 ? 6.68 -7.996 -13.336 1 98.25 91 ASP A O 1
ATOM 719 N N . ALA A 1 92 ? 7.445 -9.219 -11.578 1 98.44 92 ALA A N 1
ATOM 720 C CA . ALA A 1 92 ? 6.707 -8.461 -10.57 1 98.44 92 ALA A CA 1
ATOM 721 C C . ALA A 1 92 ? 7.164 -7.004 -10.539 1 98.44 92 ALA A C 1
ATOM 723 O O . ALA A 1 92 ? 6.441 -6.133 -10.047 1 98.44 92 ALA A O 1
ATOM 724 N N . ARG A 1 93 ? 8.352 -6.668 -11.109 1 98.56 93 ARG A N 1
ATOM 725 C CA . ARG A 1 93 ? 8.852 -5.297 -11.156 1 98.56 93 ARG A CA 1
ATOM 726 C C . ARG A 1 93 ? 7.973 -4.422 -12.047 1 98.56 93 ARG A C 1
ATOM 728 O O . ARG A 1 93 ? 8.031 -3.195 -11.977 1 98.56 93 ARG A O 1
ATOM 735 N N . LEU A 1 94 ? 7.059 -5.055 -12.836 1 98.81 94 LEU A N 1
ATOM 736 C CA . LEU A 1 94 ? 6.191 -4.352 -13.773 1 98.81 94 LEU A CA 1
ATOM 737 C C . LEU A 1 94 ? 4.789 -4.184 -13.195 1 98.81 94 LEU A C 1
ATOM 739 O O . LEU A 1 94 ? 3.889 -3.682 -13.875 1 98.81 94 LEU A O 1
ATOM 743 N N . SER A 1 95 ? 4.562 -4.531 -11.938 1 98.81 95 SER A N 1
ATOM 744 C CA . SER A 1 95 ? 3.244 -4.668 -11.32 1 98.81 95 SER A CA 1
ATOM 745 C C . SER A 1 95 ? 2.467 -3.355 -11.383 1 98.81 95 SER A C 1
ATOM 747 O O . SER A 1 95 ? 1.247 -3.342 -11.211 1 98.81 95 SER A O 1
ATOM 749 N N . PHE A 1 96 ? 3.148 -2.238 -11.609 1 98.94 96 PHE A N 1
ATOM 750 C CA . PHE A 1 96 ? 2.467 -0.949 -11.602 1 98.94 96 PHE A CA 1
ATOM 751 C C . PHE A 1 96 ? 2.543 -0.289 -12.969 1 98.94 96 PHE A C 1
ATOM 753 O O . PHE A 1 96 ? 2.309 0.915 -13.102 1 98.94 96 PHE A O 1
ATOM 760 N N . ASP A 1 97 ? 2.875 -1.03 -13.984 1 98.88 97 ASP A N 1
ATOM 761 C CA . ASP A 1 97 ? 2.99 -0.561 -15.359 1 98.88 97 ASP A CA 1
ATOM 762 C C . ASP A 1 97 ? 2.143 -1.412 -16.297 1 98.88 97 ASP A C 1
ATOM 764 O O . ASP A 1 97 ? 2.613 -2.424 -16.828 1 98.88 97 ASP A O 1
ATOM 768 N N . THR A 1 98 ? 0.951 -0.912 -16.578 1 98.94 98 THR A N 1
ATOM 769 C CA . THR A 1 98 ? -0.009 -1.67 -17.375 1 98.94 98 THR A CA 1
ATOM 770 C C . THR A 1 98 ? 0.57 -2.006 -18.734 1 98.94 98 THR A C 1
ATOM 772 O O . THR A 1 98 ? 0.56 -3.166 -19.156 1 98.94 98 THR A O 1
ATOM 775 N N . ALA A 1 99 ? 1.105 -1.04 -19.422 1 98.88 99 ALA A N 1
ATOM 776 C CA . ALA A 1 99 ? 1.595 -1.228 -20.781 1 98.88 99 ALA A CA 1
ATOM 777 C C . ALA A 1 99 ? 2.762 -2.211 -20.812 1 98.88 99 ALA A C 1
ATOM 779 O O . ALA A 1 99 ? 2.824 -3.08 -21.688 1 98.88 99 ALA A O 1
ATOM 780 N N . ALA A 1 100 ? 3.688 -2.041 -19.859 1 98.88 100 ALA A N 1
ATOM 781 C CA . ALA A 1 100 ? 4.844 -2.934 -19.828 1 98.88 100 ALA A CA 1
ATOM 782 C C . ALA A 1 100 ? 4.418 -4.363 -19.484 1 98.88 100 ALA A C 1
ATOM 784 O O . ALA A 1 100 ? 5 -5.324 -20 1 98.88 100 ALA A O 1
ATOM 785 N N . THR A 1 101 ? 3.43 -4.527 -18.625 1 98.94 101 THR A N 1
ATOM 786 C CA . THR A 1 101 ? 2.914 -5.848 -18.281 1 98.94 101 THR A CA 1
ATOM 787 C C . THR A 1 101 ? 2.297 -6.523 -19.516 1 98.94 101 THR A C 1
ATOM 789 O O . THR A 1 101 ? 2.549 -7.703 -19.766 1 98.94 101 THR A O 1
ATOM 792 N N . VAL A 1 102 ? 1.505 -5.777 -20.266 1 98.94 102 VAL A N 1
ATOM 793 C CA . VAL A 1 102 ? 0.87 -6.316 -21.469 1 98.94 102 VAL A CA 1
ATOM 794 C C . VAL A 1 102 ? 1.938 -6.758 -22.469 1 98.94 102 VAL A C 1
ATOM 796 O O . VAL A 1 102 ? 1.872 -7.863 -23 1 98.94 102 VAL A O 1
ATOM 799 N N . ALA A 1 103 ? 2.898 -5.875 -22.688 1 98.88 103 ALA A N 1
ATOM 800 C CA . ALA A 1 103 ? 3.959 -6.176 -23.641 1 98.88 103 ALA A CA 1
ATOM 801 C C . ALA A 1 103 ? 4.711 -7.445 -23.25 1 98.88 103 ALA A C 1
ATOM 803 O O . ALA A 1 103 ? 5.012 -8.289 -24.094 1 98.88 103 ALA A O 1
ATOM 804 N N . ARG A 1 104 ? 5.043 -7.543 -21.984 1 98.75 104 ARG A N 1
ATOM 805 C CA . ARG A 1 104 ? 5.773 -8.719 -21.516 1 98.75 104 ARG A CA 1
ATOM 806 C C . ARG A 1 104 ? 4.922 -9.977 -21.641 1 98.75 104 ARG A C 1
ATOM 808 O O . ARG A 1 104 ? 5.43 -11.047 -21.984 1 98.75 104 ARG A O 1
ATOM 815 N N . ALA A 1 105 ? 3.664 -9.898 -21.312 1 98.88 105 ALA A N 1
ATOM 816 C CA . ALA A 1 105 ? 2.736 -11.023 -21.438 1 98.88 105 ALA A CA 1
ATOM 817 C C . ALA A 1 105 ? 2.686 -11.531 -22.875 1 98.88 105 ALA A C 1
ATOM 819 O O . ALA A 1 105 ? 2.736 -12.742 -23.109 1 98.88 105 ALA A O 1
ATOM 820 N N . GLU A 1 106 ? 2.58 -10.633 -23.797 1 98.75 106 GLU A N 1
ATOM 821 C CA . GLU A 1 106 ? 2.533 -10.992 -25.203 1 98.75 106 GLU A CA 1
ATOM 822 C C . GLU A 1 106 ? 3.82 -11.688 -25.641 1 98.75 106 GLU A C 1
ATOM 824 O O . GLU A 1 106 ? 3.781 -12.664 -26.406 1 98.75 106 GLU A O 1
ATOM 829 N N . ARG A 1 107 ? 4.914 -11.195 -25.172 1 98.69 107 ARG A N 1
ATOM 830 C CA . ARG A 1 107 ? 6.184 -11.844 -25.484 1 98.69 107 ARG A CA 1
ATOM 831 C C . ARG A 1 107 ? 6.211 -13.273 -24.953 1 98.69 107 ARG A C 1
ATOM 833 O O . ARG A 1 107 ? 6.648 -14.188 -25.656 1 98.69 107 ARG A O 1
ATOM 840 N N . ILE A 1 108 ? 5.781 -13.5 -23.734 1 98.75 108 ILE A N 1
ATOM 841 C CA . ILE A 1 108 ? 5.762 -14.82 -23.125 1 98.75 108 ILE A CA 1
ATOM 842 C C . ILE A 1 108 ? 4.891 -15.766 -23.953 1 98.75 108 ILE A C 1
ATOM 844 O O . ILE A 1 108 ? 5.285 -16.906 -24.234 1 98.75 108 ILE A O 1
ATOM 848 N N . VAL A 1 109 ? 3.725 -15.289 -24.391 1 98.75 109 VAL A N 1
ATOM 849 C CA . VAL A 1 109 ? 2.811 -16.094 -25.203 1 98.75 109 VAL A CA 1
ATOM 850 C C . VAL A 1 109 ? 3.479 -16.453 -26.531 1 98.75 109 VAL A C 1
ATOM 852 O O . VAL A 1 109 ? 3.391 -17.594 -26.984 1 98.75 109 VAL A O 1
ATOM 855 N N . GLU A 1 110 ? 4.145 -15.469 -27.109 1 98.62 110 GLU A N 1
ATOM 856 C CA . GLU A 1 110 ? 4.852 -15.711 -28.359 1 98.62 110 GLU A CA 1
ATOM 857 C C . GLU A 1 110 ? 5.934 -16.781 -28.188 1 98.62 110 GLU A C 1
ATOM 859 O O . GLU A 1 110 ? 6.137 -17.609 -29.078 1 98.62 110 GLU A O 1
ATOM 864 N N . LEU A 1 111 ? 6.621 -16.703 -27.109 1 98.62 111 LEU A N 1
ATOM 865 C CA . LEU A 1 111 ? 7.672 -17.672 -26.828 1 98.62 111 LEU A CA 1
ATOM 866 C C . LEU A 1 111 ? 7.086 -19.078 -26.672 1 98.62 111 LEU A C 1
ATOM 868 O O . LEU A 1 111 ? 7.664 -20.062 -27.156 1 98.62 111 LEU A O 1
ATOM 872 N N . TYR A 1 112 ? 5.969 -19.234 -26.016 1 98.69 112 TYR A N 1
ATOM 873 C CA . TYR A 1 112 ? 5.297 -20.531 -25.906 1 98.69 112 TYR A CA 1
ATOM 874 C C . TYR A 1 112 ? 4.887 -21.047 -27.281 1 98.69 112 TYR A C 1
ATOM 876 O O . TYR A 1 112 ? 5.082 -22.219 -27.578 1 98.69 112 TYR A O 1
ATOM 884 N N . GLN A 1 113 ? 4.328 -20.125 -28.062 1 98.38 113 GLN A N 1
ATOM 885 C CA . GLN A 1 113 ? 3.877 -20.516 -29.391 1 98.38 113 GLN A CA 1
ATOM 886 C C . GLN A 1 113 ? 5.047 -20.984 -30.25 1 98.38 113 GLN A C 1
ATOM 888 O O . GLN A 1 113 ? 4.906 -21.906 -31.062 1 98.38 113 GLN A O 1
ATOM 893 N N . ALA A 1 114 ? 6.121 -20.328 -30.094 1 98.06 114 ALA A N 1
ATOM 894 C CA . ALA A 1 114 ? 7.32 -20.719 -30.828 1 98.06 114 ALA A CA 1
ATOM 895 C C . ALA A 1 114 ? 7.773 -22.125 -30.469 1 98.06 114 ALA A C 1
ATOM 897 O O . ALA A 1 114 ? 8.461 -22.781 -31.234 1 98.06 114 ALA A O 1
ATOM 898 N N . GLU A 1 115 ? 7.387 -22.578 -29.266 1 97.56 115 GLU A N 1
ATOM 899 C CA . GLU A 1 115 ? 7.711 -23.922 -28.812 1 97.56 115 GLU A CA 1
ATOM 900 C C . GLU A 1 115 ? 6.609 -24.906 -29.188 1 97.56 115 GLU A C 1
ATOM 902 O O . GLU A 1 115 ? 6.633 -26.062 -28.75 1 97.56 115 GLU A O 1
ATOM 907 N N . GLY A 1 116 ? 5.602 -24.5 -29.859 1 97.62 116 GLY A N 1
ATOM 908 C CA . GLY A 1 116 ? 4.555 -25.359 -30.391 1 97.62 116 GLY A CA 1
ATOM 909 C C . GLY A 1 116 ? 3.381 -25.531 -29.438 1 97.62 116 GLY A C 1
ATOM 910 O O . GLY A 1 116 ? 2.58 -26.453 -29.594 1 97.62 116 GLY A O 1
ATOM 911 N N . LEU A 1 117 ? 3.307 -24.688 -28.469 1 97.75 117 LEU A N 1
ATOM 912 C CA . LEU A 1 117 ? 2.229 -24.781 -27.484 1 97.75 117 LEU A CA 1
ATOM 913 C C . LEU A 1 117 ? 1.131 -23.766 -27.781 1 97.75 117 LEU A C 1
ATOM 915 O O . LEU A 1 117 ? 1.419 -22.609 -28.109 1 97.75 117 LEU A O 1
ATOM 919 N N . HIS A 1 118 ? -0.028 -24.219 -27.719 1 96.19 118 HIS A N 1
ATOM 920 C CA . HIS A 1 118 ? -1.173 -23.359 -27.969 1 96.19 118 HIS A CA 1
ATOM 921 C C . HIS A 1 118 ? -1.415 -22.406 -26.797 1 96.19 118 HIS A C 1
ATOM 923 O O . HIS A 1 118 ? -1.218 -22.781 -25.641 1 96.19 118 HIS A O 1
ATOM 929 N N . ILE A 1 119 ? -1.925 -21.266 -27.094 1 95.88 119 ILE A N 1
ATOM 930 C CA . ILE A 1 119 ? -2.17 -20.188 -26.141 1 95.88 119 ILE A CA 1
ATOM 931 C C . ILE A 1 119 ? -3.164 -20.656 -25.078 1 95.88 119 ILE A C 1
ATOM 933 O O . ILE A 1 119 ? -3.113 -20.219 -23.938 1 95.88 119 ILE A O 1
ATOM 937 N N . ASP A 1 120 ? -3.969 -21.594 -25.344 1 97 120 ASP A N 1
ATOM 938 C CA . ASP A 1 120 ? -5.004 -22.078 -24.438 1 97 120 ASP A CA 1
ATOM 939 C C . ASP A 1 120 ? -4.398 -22.875 -23.281 1 97 120 ASP A C 1
ATOM 941 O O . ASP A 1 120 ? -5.066 -23.141 -22.281 1 97 120 ASP A O 1
ATOM 945 N N . ARG A 1 121 ? -3.164 -23.312 -23.406 1 98 121 ARG A N 1
ATOM 946 C CA . ARG A 1 121 ? -2.5 -24.109 -22.391 1 98 121 ARG A CA 1
ATOM 947 C C . ARG A 1 121 ? -1.723 -23.234 -21.422 1 98 121 ARG A C 1
ATOM 949 O O . ARG A 1 121 ? -1.108 -23.719 -20.469 1 98 121 ARG A O 1
ATOM 956 N N . VAL A 1 122 ? -1.82 -21.906 -21.672 1 98.5 122 VAL A N 1
ATOM 957 C CA . VAL A 1 122 ? -0.988 -20.984 -20.891 1 98.5 122 VAL A CA 1
ATOM 958 C C . VAL A 1 122 ? -1.858 -19.906 -20.266 1 98.5 122 VAL A C 1
ATOM 960 O O . VAL A 1 122 ? -2.699 -19.312 -20.953 1 98.5 122 VAL A O 1
ATOM 963 N N . LEU A 1 123 ? -1.716 -19.672 -18.984 1 98.81 123 LEU A N 1
ATOM 964 C CA . LEU A 1 123 ? -2.244 -18.5 -18.297 1 98.81 123 LEU A CA 1
ATOM 965 C C . LEU A 1 123 ? -1.12 -17.547 -17.922 1 98.81 123 LEU A C 1
ATOM 967 O O . LEU A 1 123 ? -0.109 -17.953 -17.344 1 98.81 123 LEU A O 1
ATOM 971 N N . ILE A 1 124 ? -1.265 -16.297 -18.297 1 98.94 124 ILE A N 1
ATOM 972 C CA . ILE A 1 124 ? -0.307 -15.289 -17.875 1 98.94 124 ILE A CA 1
ATOM 973 C C . ILE A 1 124 ? -0.648 -14.82 -16.453 1 98.94 124 ILE A C 1
ATOM 975 O O . ILE A 1 124 ? -1.729 -14.273 -16.219 1 98.94 124 ILE A O 1
ATOM 979 N N . LYS A 1 125 ? 0.244 -15.094 -15.547 1 98.88 125 LYS A N 1
ATOM 980 C CA . LYS A 1 125 ? 0.067 -14.766 -14.141 1 98.88 125 LYS A CA 1
ATOM 981 C C . LYS A 1 125 ? 0.56 -13.352 -13.836 1 98.88 125 LYS A C 1
ATOM 983 O O . LYS A 1 125 ? 1.693 -13 -14.172 1 98.88 125 LYS A O 1
ATOM 988 N N . ILE A 1 126 ? -0.322 -12.508 -13.289 1 98.94 126 ILE A N 1
ATOM 989 C CA . ILE A 1 126 ? -0.071 -11.086 -13.078 1 98.94 126 ILE A CA 1
ATOM 990 C C . ILE A 1 126 ? -0.505 -10.688 -11.672 1 98.94 126 ILE A C 1
ATOM 992 O O . ILE A 1 126 ? -1.541 -11.141 -11.18 1 98.94 126 ILE A O 1
ATOM 996 N N . ALA A 1 127 ? 0.3 -9.812 -10.992 1 98.88 127 ALA A N 1
ATOM 997 C CA . ALA A 1 127 ? -0.086 -9.312 -9.68 1 98.88 127 ALA A CA 1
ATOM 998 C C . ALA A 1 127 ? -1.372 -8.492 -9.758 1 98.88 127 ALA A C 1
ATOM 1000 O O . ALA A 1 127 ? -1.558 -7.707 -10.688 1 98.88 127 ALA A O 1
ATOM 1001 N N . ALA A 1 128 ? -2.217 -8.625 -8.742 1 98.94 128 ALA A N 1
ATOM 1002 C CA . ALA A 1 128 ? -3.537 -8 -8.773 1 98.94 128 ALA A CA 1
ATOM 1003 C C . ALA A 1 128 ? -3.486 -6.578 -8.227 1 98.94 128 ALA A C 1
ATOM 1005 O O . ALA A 1 128 ? -4.262 -6.219 -7.34 1 98.94 128 ALA A O 1
ATOM 1006 N N . THR A 1 129 ? -2.566 -5.746 -8.695 1 98.94 129 THR A N 1
ATOM 1007 C CA . THR A 1 129 ? -2.662 -4.297 -8.57 1 98.94 129 THR A CA 1
ATOM 1008 C C . THR A 1 129 ? -3.699 -3.738 -9.539 1 98.94 129 THR A C 1
ATOM 1010 O O . THR A 1 129 ? -4.207 -4.461 -10.398 1 98.94 129 THR A O 1
ATOM 1013 N N . TRP A 1 130 ? -4.105 -2.482 -9.336 1 98.94 130 TRP A N 1
ATOM 1014 C CA . TRP A 1 130 ? -5.012 -1.88 -10.305 1 98.94 130 TRP A CA 1
ATOM 1015 C C . TRP A 1 130 ? -4.438 -1.97 -11.719 1 98.94 130 TRP A C 1
ATOM 1017 O O . TRP A 1 130 ? -5.145 -2.328 -12.664 1 98.94 130 TRP A O 1
ATOM 1027 N N . GLU A 1 131 ? -3.137 -1.651 -11.875 1 98.94 131 GLU A N 1
ATOM 1028 C CA . GLU A 1 131 ? -2.461 -1.675 -13.164 1 98.94 131 GLU A CA 1
ATOM 1029 C C . GLU A 1 131 ? -2.42 -3.088 -13.742 1 98.94 131 GLU A C 1
ATOM 1031 O O . GLU A 1 131 ? -2.604 -3.279 -14.945 1 98.94 131 GLU A O 1
ATOM 1036 N N . GLY A 1 132 ? -2.146 -4.055 -12.859 1 98.94 132 GLY A N 1
ATOM 1037 C CA . GLY A 1 132 ? -2.174 -5.438 -13.297 1 98.94 132 GLY A CA 1
ATOM 1038 C C . GLY A 1 132 ? -3.543 -5.887 -13.773 1 98.94 132 GLY A C 1
ATOM 1039 O O . GLY A 1 132 ? -3.656 -6.582 -14.789 1 98.94 132 GLY A O 1
ATOM 1040 N N . ILE A 1 133 ? -4.582 -5.496 -13.078 1 99 133 ILE A N 1
ATOM 1041 C CA . ILE A 1 133 ? -5.949 -5.852 -13.438 1 99 133 ILE A CA 1
ATOM 1042 C C . ILE A 1 133 ? -6.309 -5.215 -14.781 1 99 133 ILE A C 1
ATOM 1044 O O . ILE A 1 133 ? -6.953 -5.848 -15.625 1 99 133 ILE A O 1
ATOM 1048 N N . GLN A 1 134 ? -5.859 -4.004 -14.969 1 98.94 134 GLN A N 1
ATOM 1049 C CA . GLN A 1 134 ? -6.105 -3.359 -16.25 1 98.94 134 GLN A CA 1
ATOM 1050 C C . GLN A 1 134 ? -5.34 -4.055 -17.375 1 98.94 134 GLN A C 1
ATOM 1052 O O . GLN A 1 134 ? -5.836 -4.156 -18.5 1 98.94 134 GLN A O 1
ATOM 1057 N N . ALA A 1 135 ? -4.113 -4.457 -17.109 1 98.94 135 ALA A N 1
ATOM 1058 C CA . ALA A 1 135 ? -3.367 -5.238 -18.094 1 98.94 135 ALA A CA 1
ATOM 1059 C C . ALA A 1 135 ? -4.109 -6.523 -18.453 1 98.94 135 ALA A C 1
ATOM 1061 O O . ALA A 1 135 ? -4.23 -6.871 -19.625 1 98.94 135 ALA A O 1
ATOM 1062 N N . ALA A 1 136 ? -4.617 -7.199 -17.422 1 98.94 136 ALA A N 1
ATOM 1063 C CA . ALA A 1 136 ? -5.355 -8.445 -17.641 1 98.94 136 ALA A CA 1
ATOM 1064 C C . ALA A 1 136 ? -6.605 -8.203 -18.484 1 98.94 136 ALA A C 1
ATOM 1066 O O . ALA A 1 136 ? -6.945 -9.023 -19.328 1 98.94 136 ALA A O 1
ATOM 1067 N N . ARG A 1 137 ? -7.309 -7.113 -18.203 1 98.94 137 ARG A N 1
ATOM 1068 C CA . ARG A 1 137 ? -8.484 -6.754 -18.984 1 98.94 137 ARG A CA 1
ATOM 1069 C C . ARG A 1 137 ? -8.148 -6.691 -20.469 1 98.94 137 ARG A C 1
ATOM 1071 O O . ARG A 1 137 ? -8.859 -7.266 -21.297 1 98.94 137 ARG A O 1
ATOM 1078 N N . GLN A 1 138 ? -7.082 -6.02 -20.812 1 98.94 138 GLN A N 1
ATOM 1079 C CA . GLN A 1 138 ? -6.652 -5.875 -22.203 1 98.94 138 GLN A CA 1
ATOM 1080 C C . GLN A 1 138 ? -6.273 -7.227 -22.797 1 98.94 138 GLN A C 1
ATOM 1082 O O . GLN A 1 138 ? -6.629 -7.527 -23.938 1 98.94 138 GLN A O 1
ATOM 1087 N N . LEU A 1 139 ? -5.535 -7.996 -22.047 1 98.94 139 LEU A N 1
ATOM 1088 C CA . LEU A 1 139 ? -5.062 -9.289 -22.531 1 98.94 139 LEU A CA 1
ATOM 1089 C C . LEU A 1 139 ? -6.234 -10.234 -22.781 1 98.94 139 LEU A C 1
ATOM 1091 O O . LEU A 1 139 ? -6.27 -10.914 -23.812 1 98.94 139 LEU A O 1
ATOM 1095 N N . GLU A 1 140 ? -7.207 -10.25 -21.859 1 98.88 140 GLU A N 1
ATOM 1096 C CA . GLU A 1 140 ? -8.383 -11.102 -22.031 1 98.88 140 GLU A CA 1
ATOM 1097 C C . GLU A 1 140 ? -9.148 -10.742 -23.297 1 98.88 140 GLU A C 1
ATOM 1099 O O . GLU A 1 140 ? -9.664 -11.625 -23.984 1 98.88 140 GLU A O 1
ATOM 1104 N N . GLN A 1 141 ? -9.234 -9.516 -23.609 1 98.44 141 GLN A N 1
ATOM 1105 C CA . GLN A 1 141 ? -9.914 -9.047 -24.812 1 98.44 141 GLN A CA 1
ATOM 1106 C C . GLN A 1 141 ? -9.203 -9.539 -26.062 1 98.44 141 GLN A C 1
ATOM 1108 O O . GLN A 1 141 ? -9.82 -9.656 -27.125 1 98.44 141 GLN A O 1
ATOM 1113 N N . ARG A 1 142 ? -7.961 -9.875 -25.922 1 97.56 142 ARG A N 1
ATOM 1114 C CA . ARG A 1 142 ? -7.164 -10.32 -27.062 1 97.56 142 ARG A CA 1
ATOM 1115 C C . ARG A 1 142 ? -7.051 -11.844 -27.078 1 97.56 142 ARG A C 1
ATOM 1117 O O . ARG A 1 142 ? -6.324 -12.406 -27.906 1 97.56 142 ARG A O 1
ATOM 1124 N N . GLY A 1 143 ? -7.645 -12.461 -26.156 1 97.81 143 GLY A N 1
ATOM 1125 C CA . GLY A 1 143 ? -7.672 -13.922 -26.125 1 97.81 143 GLY A CA 1
ATOM 1126 C C . GLY A 1 143 ? -6.535 -14.523 -25.328 1 97.81 143 GLY A C 1
ATOM 1127 O O . GLY A 1 143 ? -6.336 -15.742 -25.344 1 97.81 143 GLY A O 1
ATOM 1128 N N . ILE A 1 144 ? -5.723 -13.695 -24.703 1 98.69 144 ILE A N 1
ATOM 1129 C CA . ILE A 1 144 ? -4.688 -14.164 -23.797 1 98.69 144 ILE A CA 1
ATOM 1130 C C . ILE A 1 144 ? -5.25 -14.266 -22.375 1 98.69 144 ILE A C 1
ATOM 1132 O O . ILE A 1 144 ? -5.52 -13.25 -21.734 1 98.69 144 ILE A O 1
ATOM 1136 N N . HIS A 1 145 ? -5.387 -15.453 -21.859 1 98.75 145 HIS A N 1
ATOM 1137 C CA . HIS A 1 145 ? -6.043 -15.672 -20.578 1 98.75 145 HIS A CA 1
ATOM 1138 C C . HIS A 1 145 ? -5.078 -15.453 -19.406 1 98.75 145 HIS A C 1
ATOM 1140 O O . HIS A 1 145 ? -3.883 -15.727 -19.531 1 98.75 145 HIS A O 1
ATOM 1146 N N . THR A 1 146 ? -5.617 -14.945 -18.328 1 98.94 146 THR A N 1
ATOM 1147 C CA . THR A 1 146 ? -4.746 -14.484 -17.25 1 98.94 146 THR A CA 1
ATOM 1148 C C . THR A 1 146 ? -5.137 -15.133 -15.93 1 98.94 146 THR A C 1
ATOM 1150 O O . THR A 1 146 ? -6.27 -15.594 -15.766 1 98.94 146 THR A O 1
ATOM 1153 N N . ASN A 1 147 ? -4.172 -15.305 -15.023 1 98.94 147 ASN A N 1
ATOM 1154 C CA . ASN A 1 147 ? -4.27 -15.688 -13.625 1 98.94 147 ASN A CA 1
ATOM 1155 C C . ASN A 1 147 ? -3.777 -14.57 -12.703 1 98.94 147 ASN A C 1
ATOM 1157 O O . ASN A 1 147 ? -2.572 -14.344 -12.586 1 98.94 147 ASN A O 1
ATOM 1161 N N . LEU A 1 148 ? -4.688 -13.852 -12.07 1 98.94 148 LEU A N 1
ATOM 1162 C CA . LEU A 1 148 ? -4.273 -12.75 -11.203 1 98.94 148 LEU A CA 1
ATOM 1163 C C . LEU A 1 148 ? -3.877 -13.266 -9.828 1 98.94 148 LEU A C 1
ATOM 1165 O O . LEU A 1 148 ? -4.684 -13.891 -9.133 1 98.94 148 LEU A O 1
ATOM 1169 N N . THR A 1 149 ? -2.631 -12.992 -9.438 1 98.88 149 THR A N 1
ATOM 1170 C CA . THR A 1 149 ? -2.014 -13.469 -8.203 1 98.88 149 THR A CA 1
ATOM 1171 C C . THR A 1 149 ? -1.789 -12.312 -7.234 1 98.88 149 THR A C 1
ATOM 1173 O O . THR A 1 149 ? -2.166 -11.172 -7.52 1 98.88 149 THR A O 1
ATOM 1176 N N . LEU A 1 150 ? -1.267 -12.617 -6.039 1 98.88 150 LEU A N 1
ATOM 1177 C CA . LEU A 1 150 ? -1.11 -11.625 -4.98 1 98.88 150 LEU A CA 1
ATOM 1178 C C . LEU A 1 150 ? -2.434 -10.922 -4.691 1 98.88 150 LEU A C 1
ATOM 1180 O O . LEU A 1 150 ? -2.508 -9.688 -4.711 1 98.88 150 LEU A O 1
ATOM 1184 N N . LEU A 1 151 ? -3.4 -11.781 -4.582 1 98.94 151 LEU A N 1
ATOM 1185 C CA . LEU A 1 151 ? -4.762 -11.336 -4.297 1 98.94 151 LEU A CA 1
ATOM 1186 C C . LEU A 1 151 ? -5.137 -11.633 -2.848 1 98.94 151 LEU A C 1
ATOM 1188 O O . LEU A 1 151 ? -5.113 -12.789 -2.418 1 98.94 151 LEU A O 1
ATOM 1192 N N . PHE A 1 152 ? -5.535 -10.562 -2.092 1 98.94 152 PHE A N 1
ATOM 1193 C CA . PHE A 1 152 ? -5.684 -10.672 -0.645 1 98.94 152 PHE A CA 1
ATOM 1194 C C . PHE A 1 152 ? -7.008 -10.07 -0.192 1 98.94 152 PHE A C 1
ATOM 1196 O O . PHE A 1 152 ? -7.438 -10.289 0.943 1 98.94 152 PHE A O 1
ATOM 1203 N N . SER A 1 153 ? -7.684 -9.344 -1.099 1 98.62 153 SER A N 1
ATOM 1204 C CA . SER A 1 153 ? -8.867 -8.625 -0.629 1 98.62 153 SER A CA 1
ATOM 1205 C C . SER A 1 153 ? -10.055 -8.867 -1.547 1 98.62 153 SER A C 1
ATOM 1207 O O . SER A 1 153 ? -9.891 -9.203 -2.721 1 98.62 153 SER A O 1
ATOM 1209 N N . PHE A 1 154 ? -11.227 -8.695 -0.966 1 98.75 154 PHE A N 1
ATOM 1210 C CA . PHE A 1 154 ? -12.484 -8.766 -1.709 1 98.75 154 PHE A CA 1
ATOM 1211 C C . PHE A 1 154 ? -12.516 -7.73 -2.826 1 98.75 154 PHE A C 1
ATOM 1213 O O . PHE A 1 154 ? -13 -8.008 -3.924 1 98.75 154 PHE A O 1
ATOM 1220 N N . ALA A 1 155 ? -11.938 -6.527 -2.639 1 98.81 155 ALA A N 1
ATOM 1221 C CA . ALA A 1 155 ? -11.906 -5.473 -3.648 1 98.81 155 ALA A CA 1
ATOM 1222 C C . ALA A 1 155 ? -11.117 -5.91 -4.875 1 98.81 155 ALA A C 1
ATOM 1224 O O . ALA A 1 155 ? -11.508 -5.625 -6.012 1 98.81 155 ALA A O 1
ATOM 1225 N N . GLN A 1 156 ? -10.008 -6.52 -4.652 1 98.94 156 GLN A N 1
ATOM 1226 C CA . GLN A 1 156 ? -9.234 -7.051 -5.77 1 98.94 156 GLN A CA 1
ATOM 1227 C C . GLN A 1 156 ? -10.062 -8.039 -6.586 1 98.94 156 GLN A C 1
ATOM 1229 O O . GLN A 1 156 ? -10.055 -7.988 -7.82 1 98.94 156 GLN A O 1
ATOM 1234 N N . ALA A 1 157 ? -10.719 -8.945 -5.848 1 98.94 157 ALA A N 1
ATOM 1235 C CA . ALA A 1 157 ? -11.516 -9.969 -6.52 1 98.94 157 ALA A CA 1
ATOM 1236 C C . ALA A 1 157 ? -12.625 -9.344 -7.355 1 98.94 157 ALA A C 1
ATOM 1238 O O . ALA A 1 157 ? -12.852 -9.742 -8.5 1 98.94 157 ALA A O 1
ATOM 1239 N N . VAL A 1 158 ? -13.32 -8.391 -6.777 1 98.88 158 VAL A N 1
ATOM 1240 C CA . VAL A 1 158 ? -14.406 -7.711 -7.484 1 98.88 158 VAL A CA 1
ATOM 1241 C C . VAL A 1 158 ? -13.867 -7.059 -8.75 1 98.88 158 VA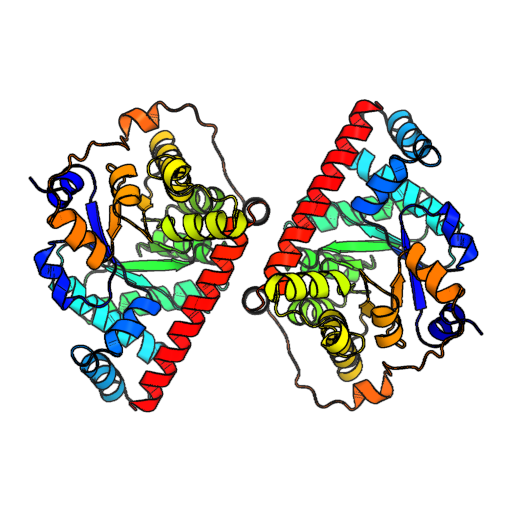L A C 1
ATOM 1243 O O . VAL A 1 158 ? -14.453 -7.203 -9.828 1 98.88 158 VAL A O 1
ATOM 1246 N N . ALA A 1 159 ? -12.734 -6.359 -8.625 1 98.94 159 ALA A N 1
ATOM 1247 C CA . ALA A 1 159 ? -12.141 -5.676 -9.773 1 98.94 159 ALA A CA 1
ATOM 1248 C C . ALA A 1 159 ? -11.719 -6.676 -10.852 1 98.94 159 ALA A C 1
ATOM 1250 O O . ALA A 1 159 ? -11.844 -6.398 -12.047 1 98.94 159 ALA A O 1
ATOM 1251 N N . CYS A 1 160 ? -11.211 -7.797 -10.453 1 98.94 160 CYS A N 1
ATOM 1252 C CA . CYS A 1 160 ? -10.828 -8.836 -11.398 1 98.94 160 CYS A CA 1
ATOM 1253 C C . CYS A 1 160 ? -12.047 -9.383 -12.133 1 98.94 160 CYS A C 1
ATOM 1255 O O . CYS A 1 160 ? -11.992 -9.617 -13.344 1 98.94 160 CYS A O 1
ATOM 1257 N N . GLY A 1 161 ? -13.117 -9.656 -11.367 1 98.88 161 GLY A N 1
ATOM 1258 C CA . GLY A 1 161 ? -14.359 -10.07 -12.008 1 98.88 161 GLY A CA 1
ATOM 1259 C C . GLY A 1 161 ? -14.859 -9.07 -13.039 1 98.88 161 GLY A C 1
ATOM 1260 O O . GLY A 1 161 ? -15.281 -9.461 -14.133 1 98.88 161 GLY A O 1
ATOM 1261 N N . GLN A 1 162 ? -14.797 -7.781 -12.695 1 98.69 162 GLN A N 1
ATOM 1262 C CA . GLN A 1 162 ? -15.195 -6.715 -13.609 1 98.69 162 GLN A CA 1
ATOM 1263 C C . GLN A 1 162 ? -14.352 -6.73 -14.875 1 98.69 162 GLN A C 1
ATOM 1265 O O . GLN A 1 162 ? -14.836 -6.395 -15.961 1 98.69 162 GLN A O 1
ATOM 1270 N N . ALA A 1 163 ? -13.094 -7.16 -14.734 1 98.81 163 ALA A N 1
ATOM 1271 C CA . ALA A 1 163 ? -12.148 -7.191 -15.852 1 98.81 163 ALA A CA 1
ATOM 1272 C C . ALA A 1 163 ? -12.273 -8.492 -16.641 1 98.81 163 ALA A C 1
ATOM 1274 O O . ALA A 1 163 ? -11.594 -8.68 -17.656 1 98.81 163 ALA A O 1
ATOM 1275 N N . LYS A 1 164 ? -13.133 -9.406 -16.141 1 98.62 164 LYS A N 1
ATOM 1276 C CA . LYS A 1 164 ? -13.406 -10.688 -16.797 1 98.62 164 LYS A CA 1
ATOM 1277 C C . LYS A 1 164 ? -12.141 -11.531 -16.906 1 98.62 164 LYS A C 1
ATOM 1279 O O . LYS A 1 164 ? -11.898 -12.156 -17.938 1 98.62 164 LYS A O 1
ATOM 1284 N N . VAL A 1 165 ? -11.336 -11.461 -15.898 1 98.62 165 VAL A N 1
ATOM 1285 C CA . VAL A 1 165 ? -10.141 -12.289 -15.836 1 98.62 165 VAL A CA 1
ATOM 1286 C C . VAL A 1 165 ? -10.539 -13.766 -15.812 1 98.62 165 VAL A C 1
ATOM 1288 O O . VAL A 1 165 ? -11.602 -14.125 -15.297 1 98.62 165 VAL A O 1
ATOM 1291 N N . GLN A 1 166 ? -9.703 -14.609 -16.406 1 98.81 166 GLN A N 1
ATOM 1292 C CA . GLN A 1 166 ? -10.016 -16.031 -16.453 1 98.81 166 GLN A CA 1
ATOM 1293 C C . GLN A 1 166 ? -9.977 -16.656 -15.055 1 98.81 166 GLN A C 1
ATOM 1295 O O . GLN A 1 166 ? -10.883 -17.406 -14.68 1 98.81 166 GLN A O 1
ATOM 1300 N N . LEU A 1 167 ? -8.953 -16.375 -14.344 1 98.88 167 LEU A N 1
ATOM 1301 C CA . LEU A 1 167 ? -8.641 -17.062 -13.094 1 98.88 167 LEU A CA 1
ATOM 1302 C C . LEU A 1 167 ? -8.039 -16.094 -12.078 1 98.88 167 LEU A C 1
ATOM 1304 O O . LEU A 1 167 ? -7.234 -15.227 -12.438 1 98.88 167 LEU A O 1
ATOM 1308 N N . ILE A 1 168 ? -8.508 -16.141 -10.82 1 98.94 168 ILE A N 1
ATOM 1309 C CA . ILE A 1 168 ? -7.828 -15.43 -9.75 1 98.94 168 ILE A CA 1
ATOM 1310 C C . ILE A 1 168 ? -7.277 -16.422 -8.727 1 98.94 168 ILE A C 1
ATOM 1312 O O . ILE A 1 168 ? -7.84 -17.5 -8.539 1 98.94 168 ILE A O 1
ATOM 1316 N N . SER A 1 169 ? -6.203 -15.984 -8.039 1 98.88 169 SER A N 1
ATOM 1317 C CA . SER A 1 169 ? -5.539 -16.828 -7.039 1 98.88 169 SER A CA 1
ATOM 1318 C C . SER A 1 169 ? -5.488 -16.125 -5.68 1 98.88 169 SER A C 1
ATOM 1320 O O . SER A 1 169 ? -4.422 -15.695 -5.238 1 98.88 169 SER A O 1
ATOM 1322 N N . PRO A 1 170 ? -6.621 -16.031 -4.969 1 98.94 170 PRO A N 1
ATOM 1323 C CA . PRO A 1 170 ? -6.559 -15.477 -3.617 1 98.94 170 PRO A CA 1
ATOM 1324 C C . PRO A 1 170 ? -5.707 -16.312 -2.67 1 98.94 170 PRO A C 1
ATOM 1326 O O . PRO A 1 170 ? -5.789 -17.547 -2.691 1 98.94 170 PRO A O 1
ATOM 1329 N N . PHE A 1 171 ? -4.867 -15.688 -1.891 1 98.94 171 PHE A N 1
ATOM 1330 C CA . PHE A 1 171 ? -3.875 -16.359 -1.062 1 98.94 171 PHE A CA 1
ATOM 1331 C C . PHE A 1 171 ? -4.43 -16.641 0.331 1 98.94 171 PHE A C 1
ATOM 1333 O O . PHE A 1 171 ? -4.715 -15.711 1.085 1 98.94 171 PHE A O 1
ATOM 1340 N N . VAL A 1 172 ? -4.48 -17.859 0.735 1 98.88 172 VAL A N 1
ATOM 1341 C CA . VAL A 1 172 ? -5.055 -18.297 2.004 1 98.88 172 VAL A CA 1
ATOM 1342 C C . VAL A 1 172 ? -4.008 -18.172 3.111 1 98.88 172 VAL A C 1
ATOM 1344 O O . VAL A 1 172 ? -4.242 -17.516 4.129 1 98.88 172 VAL A O 1
ATOM 1347 N N . GLY A 1 173 ? -2.891 -18.781 2.85 1 98.75 173 GLY A N 1
ATOM 1348 C CA . GLY A 1 173 ? -1.874 -18.922 3.879 1 98.75 173 GLY A CA 1
ATOM 1349 C C . GLY A 1 173 ? -1.247 -17.594 4.281 1 98.75 173 GLY A C 1
ATOM 1350 O O . GLY A 1 173 ? -0.943 -17.375 5.457 1 98.75 173 GLY A O 1
ATOM 1351 N N . ARG A 1 174 ? -1.03 -16.719 3.334 1 98.81 174 ARG A N 1
ATOM 1352 C CA . ARG A 1 174 ? -0.393 -15.445 3.648 1 98.81 174 ARG A CA 1
ATOM 1353 C C . ARG A 1 174 ? -1.334 -14.547 4.438 1 98.81 174 ARG A C 1
ATOM 1355 O O . ARG A 1 174 ? -0.891 -13.766 5.285 1 98.81 174 ARG A O 1
ATOM 1362 N N . ILE A 1 175 ? -2.65 -14.617 4.117 1 98.88 175 ILE A N 1
ATOM 1363 C CA . ILE A 1 175 ? -3.629 -13.914 4.938 1 98.88 175 ILE A CA 1
ATOM 1364 C C . ILE A 1 175 ? -3.576 -14.445 6.371 1 98.88 175 ILE A C 1
ATOM 1366 O O . ILE A 1 175 ? -3.5 -13.664 7.324 1 98.88 175 ILE A O 1
ATOM 1370 N N . TYR A 1 176 ? -3.535 -15.758 6.5 1 98.88 176 TYR A N 1
ATOM 1371 C CA . TYR A 1 176 ? -3.391 -16.422 7.789 1 98.88 176 TYR A CA 1
ATOM 1372 C C . TYR A 1 176 ? -2.152 -15.93 8.523 1 98.88 176 TYR A C 1
ATOM 1374 O O . TYR A 1 176 ? -2.223 -15.57 9.703 1 98.88 176 TYR A O 1
ATOM 1382 N N . ASP A 1 177 ? -1.051 -15.875 7.84 1 98.81 177 ASP A N 1
ATOM 1383 C CA . ASP A 1 177 ? 0.214 -15.445 8.422 1 98.81 177 ASP A CA 1
ATOM 1384 C C . ASP A 1 177 ? 0.1 -14.031 8.992 1 98.81 177 ASP A C 1
ATOM 1386 O O . ASP A 1 177 ? 0.628 -13.742 10.07 1 98.81 177 ASP A O 1
ATOM 1390 N N . TRP A 1 178 ? -0.513 -13.117 8.289 1 98.69 178 TRP A N 1
ATOM 1391 C CA . TRP A 1 178 ? -0.629 -11.727 8.703 1 98.69 178 TRP A CA 1
ATOM 1392 C C . TRP A 1 178 ? -1.431 -11.602 9.992 1 98.69 178 TRP A C 1
ATOM 1394 O O . TRP A 1 178 ? -1.003 -10.93 10.938 1 98.69 178 TRP A O 1
ATOM 1404 N N . TYR A 1 179 ? -2.604 -12.203 10.023 1 98.69 179 TYR A N 1
ATOM 1405 C CA . TYR A 1 179 ? -3.461 -12.109 11.195 1 98.69 179 TYR A CA 1
ATOM 1406 C C . TYR A 1 179 ? -2.801 -12.758 12.406 1 98.69 179 TYR A C 1
ATOM 1408 O O . TYR A 1 179 ? -2.92 -12.258 13.531 1 98.69 179 TYR A O 1
ATOM 1416 N N . LYS A 1 180 ? -2.139 -13.906 12.18 1 98.5 180 LYS A N 1
ATOM 1417 C CA . LYS A 1 180 ? -1.412 -14.555 13.258 1 98.5 180 LYS A CA 1
ATOM 1418 C C . LYS A 1 180 ? -0.335 -13.641 13.836 1 98.5 180 LYS A C 1
ATOM 1420 O O . LYS A 1 180 ? -0.216 -13.5 15.055 1 98.5 180 LYS A O 1
ATOM 1425 N N . LYS A 1 181 ? 0.424 -13.055 12.945 1 97.31 181 LYS A N 1
ATOM 1426 C CA . LYS A 1 181 ? 1.471 -12.133 13.375 1 97.31 181 LYS A CA 1
ATOM 1427 C C . LYS A 1 181 ? 0.884 -10.953 14.148 1 97.31 181 LYS A C 1
ATOM 1429 O O . LYS A 1 181 ? 1.426 -10.555 15.18 1 97.31 181 LYS A O 1
ATOM 1434 N N . GLN A 1 182 ? -0.193 -10.375 13.641 1 96.69 182 GLN A N 1
ATOM 1435 C CA . GLN A 1 182 ? -0.829 -9.219 14.258 1 96.69 182 GLN A CA 1
ATOM 1436 C C . GLN A 1 182 ? -1.355 -9.562 15.648 1 96.69 182 GLN A C 1
ATOM 1438 O O . GLN A 1 182 ? -1.288 -8.734 16.562 1 96.69 182 GLN A O 1
ATOM 1443 N N . ALA A 1 183 ? -1.888 -10.758 15.828 1 97.12 183 ALA A N 1
ATOM 1444 C CA . ALA A 1 183 ? -2.453 -11.18 17.109 1 97.12 183 ALA A CA 1
ATOM 1445 C C . ALA A 1 183 ? -1.352 -11.5 18.109 1 97.12 183 ALA A C 1
ATOM 1447 O O . ALA A 1 183 ? -1.542 -11.336 19.328 1 97.12 183 ALA A O 1
ATOM 1448 N N . GLY A 1 184 ? -0.202 -11.977 17.641 1 94.88 184 GLY A N 1
ATOM 1449 C CA . GLY A 1 184 ? 0.894 -12.352 18.516 1 94.88 184 GLY A CA 1
ATOM 1450 C C . GLY A 1 184 ? 0.519 -13.438 19.5 1 94.88 184 GLY A C 1
ATOM 1451 O O . GLY A 1 184 ? -0.007 -14.484 19.109 1 94.88 184 GLY A O 1
ATOM 1452 N N . ALA A 1 185 ? 0.71 -13.062 20.797 1 95.38 185 ALA A N 1
ATOM 1453 C CA . ALA A 1 185 ? 0.485 -14.016 21.875 1 95.38 185 ALA A CA 1
ATOM 1454 C C . ALA A 1 185 ? -0.998 -14.352 22 1 95.38 185 ALA A C 1
ATOM 1456 O O . ALA A 1 185 ? -1.36 -15.375 22.594 1 95.38 185 ALA A O 1
ATOM 1457 N N . ASN A 1 186 ? -1.804 -13.57 21.391 1 97.38 186 ASN A N 1
ATOM 1458 C CA . ASN A 1 186 ? -3.244 -13.758 21.516 1 97.38 186 ASN A CA 1
ATOM 1459 C C . ASN A 1 186 ? -3.795 -14.664 20.422 1 97.38 186 ASN A C 1
ATOM 1461 O O . ASN A 1 186 ? -4.988 -14.977 20.422 1 97.38 186 ASN A O 1
ATOM 1465 N N . TRP A 1 187 ? -2.955 -15.164 19.547 1 97.81 187 TRP A N 1
ATOM 1466 C CA . TRP A 1 187 ? -3.424 -16.031 18.469 1 97.81 187 TRP A CA 1
ATOM 1467 C C . TRP A 1 187 ? -3.785 -17.422 19.016 1 97.81 187 TRP A C 1
ATOM 1469 O O . TRP A 1 187 ? -2.984 -18.047 19.703 1 97.81 187 TRP A O 1
ATOM 1479 N N . ASP A 1 188 ? -5.008 -17.859 18.703 1 98.31 188 ASP A N 1
ATOM 1480 C CA . ASP A 1 188 ? -5.48 -19.203 19.047 1 98.31 188 ASP A CA 1
ATOM 1481 C C . ASP A 1 188 ? -5.574 -20.078 17.797 1 98.31 188 ASP A C 1
ATOM 1483 O O . ASP A 1 188 ? -6.566 -20.031 17.062 1 98.31 188 ASP A O 1
ATOM 1487 N N . GLU A 1 189 ? -4.602 -20.953 17.656 1 97.62 189 GLU A N 1
ATOM 1488 C CA . GLU A 1 189 ? -4.484 -21.781 16.453 1 97.62 189 GLU A CA 1
ATOM 1489 C C . GLU A 1 189 ? -5.734 -22.625 16.234 1 97.62 189 GLU A C 1
ATOM 1491 O O . GLU A 1 189 ? -6.23 -22.734 15.117 1 97.62 189 GLU A O 1
ATOM 1496 N N . ALA A 1 190 ? -6.188 -23.203 17.266 1 97.5 190 ALA A N 1
ATOM 1497 C CA . ALA A 1 190 ? -7.348 -24.094 17.156 1 97.5 190 ALA A CA 1
ATOM 1498 C C . ALA A 1 190 ? -8.609 -23.297 16.812 1 97.5 190 ALA A C 1
ATOM 1500 O O . ALA A 1 190 ? -9.414 -23.734 15.992 1 97.5 190 ALA A O 1
ATOM 1501 N N . ALA A 1 191 ? -8.758 -22.156 17.438 1 97.94 191 ALA A N 1
ATOM 1502 C CA . ALA A 1 191 ? -9.953 -21.328 17.234 1 97.94 191 ALA A CA 1
ATOM 1503 C C . ALA A 1 191 ? -9.961 -20.719 15.836 1 97.94 191 ALA A C 1
ATOM 1505 O O . ALA A 1 191 ? -11.023 -20.406 15.297 1 97.94 191 ALA A O 1
ATOM 1506 N N . MET A 1 192 ? -8.781 -20.578 15.227 1 98.12 192 MET A N 1
ATOM 1507 C CA . MET A 1 192 ? -8.672 -19.906 13.93 1 98.12 192 MET A CA 1
ATOM 1508 C C . MET A 1 192 ? -8.375 -20.922 12.828 1 98.12 192 MET A C 1
ATOM 1510 O O . MET A 1 192 ? -7.895 -20.547 11.75 1 98.12 192 MET A O 1
ATOM 1514 N N . ALA A 1 193 ? -8.719 -22.188 13 1 97.44 193 ALA A N 1
ATOM 1515 C CA . ALA A 1 193 ? -8.43 -23.25 12.039 1 97.44 193 ALA A CA 1
ATOM 1516 C C . ALA A 1 193 ? -9.648 -23.547 11.172 1 97.44 193 ALA A C 1
ATOM 1518 O O . ALA A 1 193 ? -10.758 -23.109 11.484 1 97.44 193 ALA A O 1
ATOM 1519 N N . GLY A 1 194 ? -9.445 -24.297 10.047 1 96.25 194 GLY A N 1
ATOM 1520 C CA . GLY A 1 194 ? -10.523 -24.734 9.188 1 96.25 194 GLY A CA 1
ATOM 1521 C C . GLY A 1 194 ? -11.367 -23.594 8.656 1 96.25 194 GLY A C 1
ATOM 1522 O O . GLY A 1 194 ? -10.836 -22.625 8.102 1 96.25 194 GLY A O 1
ATOM 1523 N N . ALA A 1 195 ? -12.609 -23.609 8.961 1 97 195 ALA A N 1
ATOM 1524 C CA . ALA A 1 195 ? -13.562 -22.625 8.438 1 97 195 ALA A CA 1
ATOM 1525 C C . ALA A 1 195 ? -13.344 -21.266 9.07 1 97 195 ALA A C 1
ATOM 1527 O O . ALA A 1 195 ? -13.773 -20.234 8.523 1 97 195 ALA A O 1
ATOM 1528 N N . ASN A 1 196 ? -12.695 -21.234 10.234 1 98.38 196 ASN A N 1
ATOM 1529 C CA . ASN A 1 196 ? -12.492 -19.984 10.953 1 98.38 196 ASN A CA 1
ATOM 1530 C C . ASN A 1 196 ? -11.203 -19.281 10.531 1 98.38 196 ASN A C 1
ATOM 1532 O O . ASN A 1 196 ? -10.945 -18.141 10.922 1 98.38 196 ASN A O 1
ATOM 1536 N N . ASP A 1 197 ? -10.43 -20.016 9.727 1 98.75 197 ASP A N 1
ATOM 1537 C CA . ASP A 1 197 ? -9.203 -19.422 9.188 1 98.75 197 ASP A CA 1
ATOM 1538 C C . ASP A 1 197 ? -9.516 -18.188 8.359 1 98.75 197 ASP A C 1
ATOM 1540 O O . ASP A 1 197 ? -10.32 -18.234 7.426 1 98.75 197 ASP A O 1
ATOM 1544 N N . PRO A 1 198 ? -8.836 -17.047 8.664 1 98.88 198 PRO A N 1
ATOM 1545 C CA . PRO A 1 198 ? -9.164 -15.82 7.945 1 98.88 198 PRO A CA 1
ATOM 1546 C C . PRO A 1 198 ? -8.898 -15.922 6.445 1 98.88 198 PRO A C 1
ATOM 1548 O O . PRO A 1 198 ? -9.602 -15.297 5.648 1 98.88 198 PRO A O 1
ATOM 1551 N N . GLY A 1 199 ? -7.871 -16.625 6.035 1 98.88 199 GLY A N 1
ATOM 1552 C CA . GLY A 1 199 ? -7.656 -16.859 4.617 1 98.88 199 GLY A CA 1
ATOM 1553 C C . GLY A 1 199 ? -8.766 -17.672 3.971 1 98.88 199 GLY A C 1
ATOM 1554 O O . GLY A 1 199 ? -9.18 -17.375 2.848 1 98.88 199 GLY A O 1
ATOM 1555 N N . VAL A 1 200 ? -9.227 -18.688 4.668 1 98.94 200 VAL A N 1
ATOM 1556 C CA . VAL A 1 200 ? -10.328 -19.5 4.188 1 98.94 200 VAL A CA 1
ATOM 1557 C C . VAL A 1 200 ? -11.586 -18.641 4.047 1 98.94 200 VAL A C 1
ATOM 1559 O O . VAL A 1 200 ? -12.289 -18.719 3.039 1 98.94 200 VAL A O 1
ATOM 1562 N N . GLN A 1 201 ? -11.844 -17.828 5.027 1 98.88 201 GLN A N 1
ATOM 1563 C CA . GLN A 1 201 ? -13.016 -16.953 5.008 1 98.88 201 GLN A CA 1
ATOM 1564 C C . GLN A 1 201 ? -12.961 -15.992 3.822 1 98.88 201 GLN A C 1
ATOM 1566 O O . GLN A 1 201 ? -13.992 -15.695 3.213 1 98.88 201 GLN A O 1
ATOM 1571 N N . SER A 1 202 ? -11.789 -15.547 3.537 1 98.81 202 SER A N 1
ATOM 1572 C CA . SER A 1 202 ? -11.609 -14.641 2.404 1 98.81 202 SER A CA 1
ATOM 1573 C C . SER A 1 202 ? -11.977 -15.32 1.091 1 98.81 202 SER A C 1
ATOM 1575 O O . SER A 1 202 ? -12.75 -14.781 0.297 1 98.81 202 SER A O 1
ATOM 1577 N N . VAL A 1 203 ? -11.461 -16.5 0.859 1 98.88 203 VAL A N 1
ATOM 1578 C CA . VAL A 1 203 ? -11.711 -17.219 -0.381 1 98.88 203 VAL A CA 1
ATOM 1579 C C . VAL A 1 203 ? -13.188 -17.594 -0.479 1 98.88 203 VAL A C 1
ATOM 1581 O O . VAL A 1 203 ? -13.789 -17.5 -1.554 1 98.88 203 VAL A O 1
ATOM 1584 N N . ARG A 1 204 ? -13.781 -17.984 0.633 1 98.69 204 ARG A N 1
ATOM 1585 C CA . ARG A 1 204 ? -15.195 -18.344 0.645 1 98.69 204 ARG A CA 1
ATOM 1586 C C . ARG A 1 204 ? -16.062 -17.141 0.253 1 98.69 204 ARG A C 1
ATOM 1588 O O . ARG A 1 204 ? -17.016 -17.281 -0.518 1 98.69 204 ARG A O 1
ATOM 1595 N N . ALA A 1 205 ? -15.766 -16 0.798 1 98.5 205 ALA A N 1
ATOM 1596 C CA . ALA A 1 205 ? -16.516 -14.789 0.47 1 98.5 205 ALA A CA 1
ATOM 1597 C C . ALA A 1 205 ? -16.422 -14.461 -1.017 1 98.5 205 ALA A C 1
ATOM 1599 O O . ALA A 1 205 ? -17.406 -14.086 -1.646 1 98.5 205 ALA A O 1
ATOM 1600 N N . ILE A 1 206 ? -15.258 -14.602 -1.584 1 98.81 206 ILE A N 1
ATOM 1601 C CA . ILE A 1 206 ? -15.008 -14.32 -2.994 1 98.81 206 ILE A CA 1
ATOM 1602 C C . ILE A 1 206 ? -15.773 -15.32 -3.857 1 98.81 206 ILE A C 1
ATOM 1604 O O . ILE A 1 206 ? -16.469 -14.938 -4.805 1 98.81 206 ILE A O 1
ATOM 1608 N N . TYR A 1 207 ? -15.625 -16.594 -3.49 1 98.81 207 TYR A N 1
ATOM 1609 C CA . TYR A 1 207 ? -16.297 -17.656 -4.215 1 98.81 207 TYR A CA 1
ATOM 1610 C C . TYR A 1 207 ? -17.812 -17.422 -4.25 1 98.81 207 TYR A C 1
ATOM 1612 O O . TYR A 1 207 ? -18.422 -17.469 -5.312 1 98.81 207 TYR A O 1
ATOM 1620 N N . ASN A 1 208 ? -18.375 -17.141 -3.096 1 98.62 208 ASN A N 1
ATOM 1621 C CA . ASN A 1 208 ? -19.812 -16.906 -3.004 1 98.62 208 ASN A CA 1
ATOM 1622 C C . ASN A 1 208 ? -20.234 -15.703 -3.854 1 98.62 208 ASN A C 1
ATOM 1624 O O . ASN A 1 208 ? -21.266 -15.734 -4.516 1 98.62 208 ASN A O 1
ATOM 1628 N N . HIS A 1 209 ? -19.453 -14.664 -3.795 1 98.62 209 HIS A N 1
ATOM 1629 C CA . HIS A 1 209 ? -19.75 -13.484 -4.598 1 98.62 209 HIS A CA 1
ATOM 1630 C C . HIS A 1 209 ? -19.781 -13.812 -6.082 1 98.62 209 HIS A C 1
ATOM 1632 O O . HIS A 1 209 ? -20.719 -13.438 -6.793 1 98.62 209 HIS A O 1
ATOM 1638 N N . TYR A 1 210 ? -18.75 -14.508 -6.598 1 98.69 210 TYR A N 1
ATOM 1639 C CA . TYR A 1 210 ? -18.641 -14.828 -8.016 1 98.69 210 TYR A CA 1
ATOM 1640 C C . TYR A 1 210 ? -19.797 -15.727 -8.461 1 98.69 210 TYR A C 1
ATOM 1642 O O . TYR A 1 210 ? -20.422 -15.477 -9.484 1 98.69 210 TYR A O 1
ATOM 1650 N N . LYS A 1 211 ? -20.078 -16.75 -7.668 1 98.56 211 LYS A N 1
ATOM 1651 C CA . LYS A 1 211 ? -21.141 -17.688 -8.039 1 98.56 211 LYS A CA 1
ATOM 1652 C C . LYS A 1 211 ? -22.516 -17.016 -7.961 1 98.56 211 LYS A C 1
ATOM 1654 O O . LYS A 1 211 ? -23.359 -17.234 -8.828 1 98.56 211 LYS A O 1
ATOM 1659 N N . HIS A 1 212 ? -22.719 -16.219 -6.938 1 98.44 212 HIS A N 1
ATOM 1660 C CA . HIS A 1 212 ? -24 -15.547 -6.762 1 98.44 212 HIS A CA 1
ATOM 1661 C C . HIS A 1 212 ? -24.328 -14.641 -7.945 1 98.44 212 HIS A C 1
ATOM 1663 O O . HIS A 1 212 ? -25.453 -14.633 -8.445 1 98.44 212 HIS A O 1
ATOM 1669 N N . PHE A 1 213 ? -23.406 -13.93 -8.414 1 98.31 213 PHE A N 1
ATOM 1670 C CA . PHE A 1 213 ? -23.656 -12.922 -9.438 1 98.31 213 PHE A CA 1
ATOM 1671 C C . PHE A 1 213 ? -23.328 -13.469 -10.82 1 98.31 213 PHE A C 1
ATOM 1673 O O . PHE A 1 213 ? -23.359 -12.734 -11.812 1 98.31 213 PHE A O 1
ATOM 1680 N N . GLY A 1 214 ? -22.938 -14.695 -10.914 1 97.94 214 GLY A N 1
ATOM 1681 C CA . GLY A 1 214 ? -22.688 -15.336 -12.195 1 97.94 214 GLY A CA 1
ATOM 1682 C C . GLY A 1 214 ? -21.406 -14.852 -12.859 1 97.94 214 GLY A C 1
ATOM 1683 O O . GLY A 1 214 ? -21.344 -14.742 -14.086 1 97.94 214 GLY A O 1
ATOM 1684 N N . ILE A 1 215 ? -20.453 -14.438 -12.047 1 98.31 215 ILE A N 1
ATOM 1685 C CA . ILE A 1 215 ? -19.141 -14.031 -12.57 1 98.31 215 ILE A CA 1
ATOM 1686 C C . ILE A 1 215 ? -18.375 -15.266 -13.031 1 98.31 215 ILE A C 1
ATOM 1688 O O . ILE A 1 215 ? -18.188 -16.219 -12.266 1 98.31 215 ILE A O 1
ATOM 1692 N N . GLY A 1 216 ? -17.906 -15.273 -14.234 1 98.38 216 GLY A N 1
ATOM 1693 C CA . GLY A 1 216 ? -17.328 -16.438 -14.875 1 98.38 216 GLY A CA 1
ATOM 1694 C C . GLY A 1 216 ? -15.883 -16.703 -14.461 1 98.38 216 GLY A C 1
ATOM 1695 O O . GLY A 1 216 ? -15.352 -17.781 -14.695 1 98.38 216 GLY A O 1
ATOM 1696 N N . THR A 1 217 ? -15.211 -15.734 -13.812 1 98.81 217 THR A N 1
ATOM 1697 C CA . THR A 1 217 ? -13.836 -15.875 -13.344 1 98.81 217 THR A CA 1
ATOM 1698 C C . THR A 1 217 ? -13.703 -17.062 -12.398 1 98.81 217 THR A C 1
ATOM 1700 O O . THR A 1 217 ? -14.508 -17.219 -11.477 1 98.81 217 THR A O 1
ATOM 1703 N N . GLU A 1 218 ? -12.695 -17.906 -12.609 1 98.88 218 GLU A N 1
ATOM 1704 C CA . GLU A 1 218 ? -12.438 -19.047 -11.75 1 98.88 218 GLU A CA 1
ATOM 1705 C C . GLU A 1 218 ? -11.695 -18.625 -10.477 1 98.88 218 GLU A C 1
ATOM 1707 O O . GLU A 1 218 ? -10.828 -17.766 -10.523 1 98.88 218 GLU A O 1
ATOM 1712 N N . VAL A 1 219 ? -12.102 -19.203 -9.359 1 98.94 219 VAL A N 1
ATOM 1713 C CA . VAL A 1 219 ? -11.438 -18.938 -8.086 1 98.94 219 VAL A CA 1
ATOM 1714 C C . VAL A 1 219 ? -10.5 -20.094 -7.738 1 98.94 219 VAL A C 1
ATOM 1716 O O . VAL A 1 219 ? -10.938 -21.25 -7.617 1 98.94 219 VAL A O 1
ATOM 1719 N N . MET A 1 220 ? -9.219 -19.766 -7.551 1 98.94 220 MET A N 1
ATOM 1720 C CA . MET A 1 220 ? -8.234 -20.766 -7.18 1 98.94 220 MET A CA 1
ATOM 1721 C C . MET A 1 220 ? -7.566 -20.422 -5.852 1 98.94 220 MET A C 1
ATOM 1723 O O . MET A 1 220 ? -6.688 -19.562 -5.805 1 98.94 220 MET A O 1
ATOM 1727 N N . GLY A 1 221 ? -8.047 -21.078 -4.785 1 98.88 221 GLY A N 1
ATOM 1728 C CA . GLY A 1 221 ? -7.32 -20.891 -3.541 1 98.88 221 GLY A CA 1
ATOM 1729 C C . GLY A 1 221 ? -5.848 -21.234 -3.654 1 98.88 221 GLY A C 1
ATOM 1730 O O . GLY A 1 221 ? -5.473 -22.188 -4.336 1 98.88 221 GLY A O 1
ATOM 1731 N N . ALA A 1 222 ? -5 -20.422 -3.018 1 98.75 222 ALA A N 1
ATOM 1732 C CA . ALA A 1 222 ? -3.555 -20.547 -3.176 1 98.75 222 ALA A CA 1
ATOM 1733 C C . ALA A 1 222 ? -2.834 -20.328 -1.849 1 98.75 222 ALA A C 1
ATOM 1735 O O . ALA A 1 222 ? -3.432 -19.844 -0.884 1 98.75 222 ALA A O 1
ATOM 1736 N N . SER A 1 223 ? -1.565 -20.703 -1.789 1 98.31 223 SER A N 1
ATOM 1737 C CA . SER A 1 223 ? -0.664 -20.375 -0.69 1 98.31 223 SER A CA 1
ATOM 1738 C C . SER A 1 223 ? -1.128 -21 0.617 1 98.31 223 SER A C 1
ATOM 1740 O O . SER A 1 223 ? -1.297 -20.312 1.623 1 98.31 223 SER A O 1
ATOM 1742 N N . PHE A 1 224 ? -1.29 -22.281 0.613 1 98.81 224 PHE A N 1
ATOM 1743 C CA . PHE A 1 224 ? -1.775 -22.984 1.792 1 98.81 224 PHE A CA 1
ATOM 1744 C C . PHE A 1 224 ? -0.634 -23.266 2.764 1 98.81 224 PHE A C 1
ATOM 1746 O O . PHE A 1 224 ? 0.51 -23.453 2.346 1 98.81 224 PHE A O 1
ATOM 1753 N N . ARG A 1 225 ? -1.002 -23.391 4.078 1 98.5 225 ARG A N 1
ATOM 1754 C CA . ARG A 1 225 ? -0.047 -23.719 5.133 1 98.5 225 ARG A CA 1
ATOM 1755 C C . ARG A 1 225 ? -0.281 -25.125 5.664 1 98.5 225 ARG A C 1
ATOM 1757 O O . ARG A 1 225 ? 0.616 -25.734 6.258 1 98.5 225 ARG A O 1
ATOM 1764 N N . ASN A 1 226 ? -1.476 -25.656 5.484 1 98.38 226 ASN A N 1
ATOM 1765 C CA . ASN A 1 226 ? -1.828 -26.969 6.016 1 98.38 226 ASN A CA 1
ATOM 1766 C C . ASN A 1 226 ? -3.031 -27.562 5.289 1 98.38 226 ASN A C 1
ATOM 1768 O O . ASN A 1 226 ? -3.742 -26.844 4.574 1 98.38 226 ASN A O 1
ATOM 1772 N N . THR A 1 227 ? -3.248 -28.828 5.473 1 98.38 227 THR A N 1
ATOM 1773 C CA . THR A 1 227 ? -4.305 -29.531 4.75 1 98.38 227 THR A CA 1
ATOM 1774 C C . THR A 1 227 ? -5.68 -29.125 5.27 1 98.38 227 THR A C 1
ATOM 1776 O O . THR A 1 227 ? -6.676 -29.234 4.551 1 98.38 227 THR A O 1
ATOM 1779 N N . GLY A 1 228 ? -5.785 -28.641 6.52 1 98.31 228 GLY A N 1
ATOM 1780 C CA . GLY A 1 228 ? -7.051 -28.141 7.043 1 98.31 228 GLY A CA 1
ATOM 1781 C C . GLY A 1 228 ? -7.625 -27 6.234 1 98.31 228 GLY A C 1
ATOM 1782 O O . GLY A 1 228 ? -8.836 -26.938 6.016 1 98.31 228 GLY A O 1
ATOM 1783 N N . GLN A 1 229 ? -6.766 -26.078 5.809 1 98.81 229 GLN A N 1
ATOM 1784 C CA . GLN A 1 229 ? -7.18 -24.969 4.941 1 98.81 229 GLN A CA 1
ATOM 1785 C C . GLN A 1 229 ? -7.738 -25.5 3.621 1 98.81 229 GLN A C 1
ATOM 1787 O O . GLN A 1 229 ? -8.742 -24.984 3.121 1 98.81 229 GLN A O 1
ATOM 1792 N N . ILE A 1 230 ? -7.078 -26.484 3.078 1 98.88 230 ILE A N 1
ATOM 1793 C CA . ILE A 1 230 ? -7.418 -27.047 1.776 1 98.88 230 ILE A CA 1
ATOM 1794 C C . ILE A 1 230 ? -8.781 -27.719 1.85 1 98.88 230 ILE A C 1
ATOM 1796 O O . ILE A 1 230 ? -9.664 -27.453 1.03 1 98.88 230 ILE A O 1
ATOM 1800 N N . VAL A 1 231 ? -8.938 -28.562 2.863 1 98.56 231 VAL A N 1
ATOM 1801 C CA . VAL A 1 231 ? -10.18 -29.312 3.016 1 98.56 231 VAL A CA 1
ATOM 1802 C C . VAL A 1 231 ? -11.336 -28.359 3.293 1 98.56 231 VAL A C 1
ATOM 1804 O O . VAL A 1 231 ? -12.461 -28.594 2.85 1 98.56 231 VAL A O 1
ATOM 1807 N N . ALA A 1 232 ? -11.078 -27.25 3.938 1 98.69 232 ALA A N 1
ATOM 1808 C CA . ALA A 1 232 ? -12.109 -26.266 4.273 1 98.69 232 ALA A CA 1
ATOM 1809 C C . ALA A 1 232 ? -12.578 -25.516 3.027 1 98.69 232 ALA A C 1
ATOM 1811 O O . ALA A 1 232 ? -13.578 -24.797 3.064 1 98.69 232 ALA A O 1
ATOM 1812 N N . LEU A 1 233 ? -11.875 -25.703 1.931 1 98.88 233 LEU A N 1
ATOM 1813 C CA . LEU A 1 233 ? -12.234 -25.031 0.688 1 98.88 233 LEU A CA 1
ATOM 1814 C C . LEU A 1 233 ? -12.602 -26.047 -0.391 1 98.88 233 LEU A C 1
ATOM 1816 O O . LEU A 1 233 ? -12.633 -25.719 -1.578 1 98.88 233 LEU A O 1
ATOM 1820 N N . ALA A 1 234 ? -12.82 -27.344 0.035 1 98.81 234 ALA A N 1
ATOM 1821 C CA . ALA A 1 234 ? -13.266 -28.359 -0.916 1 98.81 234 ALA A CA 1
ATOM 1822 C C . ALA A 1 234 ? -14.539 -27.922 -1.635 1 98.81 234 ALA A C 1
ATOM 1824 O O . ALA A 1 234 ? -15.523 -27.547 -0.993 1 98.81 234 ALA A O 1
ATOM 1825 N N . GLY A 1 235 ? -14.469 -27.922 -2.934 1 98.75 235 GLY A N 1
ATOM 1826 C CA . GLY A 1 235 ? -15.562 -27.406 -3.746 1 98.75 235 GLY A CA 1
ATOM 1827 C C . GLY A 1 235 ? -15.211 -26.141 -4.492 1 98.75 235 GLY A C 1
ATOM 1828 O O . GLY A 1 235 ? -15.922 -25.734 -5.41 1 98.75 235 GLY A O 1
ATOM 1829 N N . CYS A 1 236 ? -14.109 -25.484 -4.039 1 98.81 236 CYS A N 1
ATOM 1830 C CA . CYS A 1 236 ? -13.594 -24.359 -4.809 1 98.81 236 CYS A CA 1
ATOM 1831 C C . CYS A 1 236 ? -13.312 -24.766 -6.25 1 98.81 236 CYS A C 1
ATOM 1833 O O . CYS A 1 236 ? -13.086 -25.938 -6.535 1 98.81 236 CYS A O 1
ATOM 1835 N N . ASP A 1 237 ? -13.32 -23.812 -7.176 1 98.88 237 ASP A N 1
ATOM 1836 C CA . ASP A 1 237 ? -13.086 -24.188 -8.57 1 98.88 237 ASP A CA 1
ATOM 1837 C C . ASP A 1 237 ? -11.758 -24.922 -8.727 1 98.88 237 ASP A C 1
ATOM 1839 O O . ASP A 1 237 ? -11.695 -25.984 -9.344 1 98.88 237 ASP A O 1
ATOM 1843 N N . LEU A 1 238 ? -10.742 -24.328 -8.258 1 98.94 238 LEU A N 1
ATOM 1844 C CA . LEU A 1 238 ? -9.391 -24.891 -8.266 1 98.94 238 LEU A CA 1
ATOM 1845 C C . LEU A 1 238 ? -8.688 -24.641 -6.938 1 98.94 238 LEU A C 1
ATOM 1847 O O . LEU A 1 238 ? -9.062 -23.734 -6.195 1 98.94 238 LEU A O 1
ATOM 1851 N N . LEU A 1 239 ? -7.727 -25.406 -6.602 1 98.94 239 LEU A N 1
ATOM 1852 C CA . LEU A 1 239 ? -6.777 -25.203 -5.512 1 98.94 239 LEU A CA 1
ATOM 1853 C C . LEU A 1 239 ? -5.355 -25.516 -5.961 1 98.94 239 LEU A C 1
ATOM 1855 O O . LEU A 1 239 ? -5.086 -26.609 -6.465 1 98.94 239 LEU A O 1
ATOM 1859 N N . THR A 1 240 ? -4.457 -24.547 -5.895 1 98.81 240 THR A N 1
ATOM 1860 C CA . THR A 1 240 ? -3.059 -24.797 -6.219 1 98.81 240 THR A CA 1
ATOM 1861 C C . THR A 1 240 ? -2.268 -25.141 -4.957 1 98.81 240 THR A C 1
ATOM 1863 O O . THR A 1 240 ? -2.193 -24.344 -4.027 1 98.81 240 THR A O 1
ATOM 1866 N N . ILE A 1 241 ? -1.743 -26.359 -4.938 1 98.31 241 ILE A N 1
ATOM 1867 C CA . ILE A 1 241 ? -1.262 -27 -3.719 1 98.31 241 ILE A CA 1
ATOM 1868 C C . ILE A 1 241 ? 0.192 -27.422 -3.9 1 98.31 241 ILE A C 1
ATOM 1870 O O . ILE A 1 241 ? 0.554 -27.984 -4.938 1 98.31 241 ILE A O 1
ATOM 1874 N N . ALA A 1 242 ? 1.014 -27.109 -2.947 1 96.56 242 ALA A N 1
ATOM 1875 C CA . ALA A 1 242 ? 2.416 -27.516 -2.979 1 96.56 242 ALA A CA 1
ATOM 1876 C C . ALA A 1 242 ? 2.555 -29.031 -2.9 1 96.56 242 ALA A C 1
ATOM 1878 O O . ALA A 1 242 ? 1.727 -29.703 -2.283 1 96.56 242 ALA A O 1
ATOM 1879 N N . PRO A 1 243 ? 3.656 -29.547 -3.416 1 95.5 243 PRO A N 1
ATOM 1880 C CA . PRO A 1 243 ? 3.846 -31 -3.457 1 95.5 243 PRO A CA 1
ATOM 1881 C C . PRO A 1 243 ? 3.799 -31.641 -2.072 1 95.5 243 PRO A C 1
ATOM 1883 O O . PRO A 1 243 ? 3.24 -32.719 -1.91 1 95.5 243 PRO A O 1
ATOM 1886 N N . GLU A 1 244 ? 4.34 -30.953 -1.096 1 95.81 244 GLU A N 1
ATOM 1887 C CA . GLU A 1 244 ? 4.363 -31.516 0.256 1 95.81 244 GLU A CA 1
ATOM 1888 C C . GLU A 1 244 ? 2.947 -31.703 0.795 1 95.81 244 GLU A C 1
ATOM 1890 O O . GLU A 1 244 ? 2.654 -32.719 1.429 1 95.81 244 GLU A O 1
ATOM 1895 N N . LEU A 1 245 ? 2.102 -30.766 0.538 1 97.88 245 LEU A N 1
ATOM 1896 C CA . LEU A 1 245 ? 0.723 -30.859 1.004 1 97.88 245 LEU A CA 1
ATOM 1897 C C . LEU A 1 245 ? -0.072 -31.844 0.154 1 97.88 245 LEU A C 1
ATOM 1899 O O . LEU A 1 245 ? -0.972 -32.531 0.658 1 97.88 245 LEU A O 1
ATOM 1903 N N . LEU A 1 246 ? 0.212 -31.953 -1.147 1 97.56 246 LEU A N 1
ATOM 1904 C CA . LEU A 1 246 ? -0.39 -33 -1.982 1 97.56 246 LEU A CA 1
ATOM 1905 C C . LEU A 1 246 ? -0.084 -34.375 -1.433 1 97.56 246 LEU A C 1
ATOM 1907 O O . LEU A 1 246 ? -0.967 -35.25 -1.375 1 97.56 246 LEU A O 1
ATOM 1911 N N . ALA A 1 247 ? 1.163 -34.562 -1.049 1 97.06 247 ALA A N 1
ATOM 1912 C CA . ALA A 1 247 ? 1.585 -35.844 -0.494 1 97.06 247 ALA A CA 1
ATOM 1913 C C . ALA A 1 247 ? 0.824 -36.156 0.791 1 97.06 247 ALA A C 1
ATOM 1915 O O . ALA A 1 247 ? 0.425 -37.312 1.015 1 97.06 247 ALA A O 1
ATOM 1916 N N . GLN A 1 248 ? 0.649 -35.156 1.616 1 98.25 248 GLN A N 1
ATOM 1917 C CA . GLN A 1 248 ? -0.085 -35.344 2.863 1 98.25 248 GLN A CA 1
ATOM 1918 C C . GLN A 1 248 ? -1.537 -35.75 2.594 1 98.25 248 GLN A C 1
ATOM 1920 O O . GLN A 1 248 ? -2.082 -36.625 3.254 1 98.25 248 GLN A O 1
ATOM 1925 N N . LEU A 1 249 ? -2.152 -35.062 1.661 1 98.31 249 LEU A N 1
ATOM 1926 C CA . LEU A 1 249 ? -3.529 -35.375 1.295 1 98.31 249 LEU A CA 1
ATOM 1927 C C . LEU A 1 249 ? -3.635 -36.812 0.747 1 98.31 249 LEU A C 1
ATOM 1929 O O . LEU A 1 249 ? -4.578 -37.531 1.068 1 98.31 249 LEU A O 1
ATOM 1933 N N . ALA A 1 250 ? -2.674 -37.188 -0.038 1 97.06 250 ALA A N 1
ATOM 1934 C CA . ALA A 1 250 ? -2.672 -38.531 -0.654 1 97.06 250 ALA A CA 1
ATOM 1935 C C . ALA A 1 250 ? -2.48 -39.625 0.395 1 97.06 250 ALA A C 1
ATOM 1937 O O . ALA A 1 250 ? -2.926 -40.75 0.207 1 97.06 250 ALA A O 1
ATOM 1938 N N . ALA A 1 251 ? -1.877 -39.281 1.495 1 97.56 251 ALA A N 1
ATOM 1939 C CA . ALA A 1 251 ? -1.532 -40.25 2.527 1 97.56 251 ALA A CA 1
ATOM 1940 C C . ALA A 1 251 ? -2.645 -40.375 3.566 1 97.56 251 ALA A C 1
ATOM 1942 O O . ALA A 1 251 ? -2.596 -41.219 4.441 1 97.56 251 ALA A O 1
ATOM 1943 N N . SER A 1 252 ? -3.578 -39.531 3.471 1 97.88 252 SER A N 1
ATOM 1944 C CA . SER A 1 252 ? -4.629 -39.5 4.48 1 97.88 252 SER A CA 1
ATOM 1945 C C . SER A 1 252 ? -5.938 -40.062 3.934 1 97.88 252 SER A C 1
ATOM 1947 O O . SER A 1 252 ? -6.293 -39.812 2.781 1 97.88 252 SER A O 1
ATOM 1949 N N . ASP A 1 253 ? -6.668 -40.781 4.859 1 97.25 253 ASP A N 1
ATOM 1950 C CA . ASP A 1 253 ? -7.973 -41.312 4.48 1 97.25 253 ASP A CA 1
ATOM 1951 C C . ASP A 1 253 ? -9.102 -40.594 5.211 1 97.25 253 ASP A C 1
ATOM 1953 O O . ASP A 1 253 ? -10.242 -41.062 5.23 1 97.25 253 ASP A O 1
ATOM 1957 N N . ALA A 1 254 ? -8.75 -39.469 5.828 1 96.88 254 ALA A N 1
ATOM 1958 C CA . ALA A 1 254 ? -9.781 -38.688 6.508 1 96.88 254 ALA A CA 1
ATOM 1959 C C . ALA A 1 254 ? -10.844 -38.219 5.523 1 96.88 254 ALA A C 1
ATOM 1961 O O . ALA A 1 254 ? -10.547 -37.938 4.363 1 96.88 254 ALA A O 1
ATOM 1962 N N . PRO A 1 255 ? -12.039 -38.125 5.984 1 96.12 255 PRO A N 1
ATOM 1963 C CA . PRO A 1 255 ? -13.125 -37.75 5.074 1 96.12 255 PRO A CA 1
ATOM 1964 C C . PRO A 1 255 ? -13 -36.312 4.59 1 96.12 255 PRO A C 1
ATOM 1966 O O . PRO A 1 255 ? -12.578 -35.438 5.348 1 96.12 255 PRO A O 1
ATOM 1969 N N . VAL A 1 256 ? -13.406 -36.094 3.344 1 97.56 256 VAL A N 1
ATOM 1970 C CA . VAL A 1 256 ? -13.484 -34.75 2.74 1 97.56 256 VAL A CA 1
ATOM 1971 C C . VAL A 1 256 ? -14.898 -34.5 2.24 1 97.56 256 VAL A C 1
ATOM 1973 O O . VAL A 1 256 ? -15.406 -35.219 1.386 1 97.56 256 VAL A O 1
ATOM 1976 N N . ALA A 1 257 ? -15.539 -33.562 2.857 1 96.31 257 ALA A N 1
ATOM 1977 C CA . ALA A 1 257 ? -16.875 -33.156 2.416 1 96.31 257 ALA A CA 1
ATOM 1978 C C . ALA A 1 257 ? -16.797 -31.906 1.518 1 96.31 257 ALA A C 1
ATOM 1980 O O . ALA A 1 257 ? -15.898 -31.078 1.665 1 96.31 257 ALA A O 1
ATOM 1981 N N . ARG A 1 258 ? -17.734 -31.859 0.553 1 97.62 258 ARG A N 1
ATOM 1982 C CA . ARG A 1 258 ? -17.844 -30.641 -0.231 1 97.62 258 ARG A CA 1
ATOM 1983 C C . ARG A 1 258 ? -18.312 -29.469 0.635 1 97.62 258 ARG A C 1
ATOM 1985 O O . ARG A 1 258 ? -19.375 -29.531 1.247 1 97.62 258 ARG A O 1
ATOM 1992 N N . VAL A 1 259 ? -17.547 -28.453 0.707 1 98 259 VAL A N 1
ATOM 1993 C CA . VAL A 1 259 ? -17.859 -27.297 1.548 1 98 259 VAL A CA 1
ATOM 1994 C C . VAL A 1 259 ? -18.422 -26.172 0.691 1 98 259 VAL A C 1
ATOM 1996 O O . VAL A 1 259 ? -19.406 -25.531 1.072 1 98 259 VAL A O 1
ATOM 1999 N N . LEU A 1 260 ? -17.781 -25.875 -0.463 1 98.5 260 LEU A N 1
ATOM 2000 C CA . LEU A 1 260 ? -18.234 -24.844 -1.384 1 98.5 260 LEU A CA 1
ATOM 2001 C C . LEU A 1 260 ? -19.078 -25.453 -2.506 1 98.5 260 LEU A C 1
ATOM 2003 O O . LEU A 1 260 ? -18.609 -26.344 -3.219 1 98.5 260 LEU A O 1
ATOM 2007 N N . ASP A 1 261 ? -20.266 -24.984 -2.645 1 97.94 261 ASP A N 1
ATOM 2008 C CA . ASP A 1 261 ? -21.234 -25.469 -3.617 1 97.94 261 ASP A CA 1
ATOM 2009 C C . ASP A 1 261 ? -21.828 -24.297 -4.406 1 97.94 261 ASP A C 1
ATOM 2011 O O . ASP A 1 261 ? -22.406 -23.375 -3.824 1 97.94 261 ASP A O 1
ATOM 2015 N N . PRO A 1 262 ? -21.672 -24.359 -5.73 1 97.44 262 PRO A N 1
ATOM 2016 C CA . PRO A 1 262 ? -22.156 -23.234 -6.531 1 97.44 262 PRO A CA 1
ATOM 2017 C C . PRO A 1 262 ? -23.656 -22.984 -6.34 1 97.44 262 PRO A C 1
ATOM 2019 O O . PRO A 1 262 ? -24.094 -21.828 -6.359 1 97.44 262 PRO A O 1
ATOM 2022 N N . GLU A 1 263 ? -24.5 -24 -6.16 1 97.25 263 GLU A N 1
ATOM 2023 C CA . GLU A 1 263 ? -25.938 -23.812 -5.969 1 97.25 263 GLU A CA 1
ATOM 2024 C C . GLU A 1 263 ? -26.234 -23.125 -4.645 1 97.25 263 GLU A C 1
ATOM 2026 O O . GLU A 1 263 ? -27.094 -22.25 -4.574 1 97.25 263 GLU A O 1
ATOM 2031 N N . ALA A 1 264 ? -25.547 -23.562 -3.656 1 97.5 264 ALA A N 1
ATOM 2032 C CA . ALA A 1 264 ? -25.703 -22.906 -2.357 1 97.5 264 ALA A CA 1
ATOM 2033 C C . ALA A 1 264 ? -25.25 -21.453 -2.416 1 97.5 264 ALA A C 1
ATOM 2035 O O . ALA A 1 264 ? -25.875 -20.578 -1.824 1 97.5 264 ALA A O 1
ATOM 2036 N N . ALA A 1 265 ? -24.141 -21.188 -3.098 1 97.56 265 ALA A N 1
ATOM 2037 C CA . ALA A 1 265 ? -23.578 -19.844 -3.213 1 97.56 265 ALA A CA 1
ATOM 2038 C C . ALA A 1 265 ? -24.547 -18.906 -3.926 1 97.56 265 ALA A C 1
ATOM 2040 O O . ALA A 1 265 ? -24.609 -17.719 -3.604 1 97.56 265 ALA A O 1
ATOM 2041 N N . ARG A 1 266 ? -25.328 -19.406 -4.895 1 96.75 266 ARG A N 1
ATOM 2042 C CA . ARG A 1 266 ? -26.266 -18.594 -5.672 1 96.75 266 ARG A CA 1
ATOM 2043 C C . ARG A 1 266 ? -27.406 -18.078 -4.793 1 96.75 266 ARG A C 1
ATOM 2045 O O . ARG A 1 266 ? -28.062 -17.094 -5.129 1 96.75 266 ARG A O 1
ATOM 2052 N N . ARG A 1 267 ? -27.609 -18.75 -3.623 1 96.5 267 ARG A N 1
ATOM 2053 C CA . ARG A 1 267 ? -28.75 -18.438 -2.777 1 96.5 267 ARG A CA 1
ATOM 2054 C C . ARG A 1 267 ? -28.359 -17.469 -1.666 1 96.5 267 ARG A C 1
ATOM 2056 O O . ARG A 1 267 ? -29.234 -16.953 -0.946 1 96.5 267 ARG A O 1
ATOM 2063 N N . VAL A 1 268 ? -27.094 -17.219 -1.573 1 95.12 268 VAL A N 1
ATOM 2064 C CA . VAL A 1 268 ? -26.641 -16.297 -0.537 1 95.12 268 VAL A CA 1
ATOM 2065 C C . VAL A 1 268 ? -27.109 -14.875 -0.871 1 95.12 268 VAL A C 1
ATOM 2067 O O . VAL A 1 268 ? -27.078 -14.461 -2.033 1 95.12 268 VAL A O 1
ATOM 2070 N N . ALA A 1 269 ? -27.641 -14.141 0.1 1 94.69 269 ALA A N 1
ATOM 2071 C CA . ALA A 1 269 ? -28.047 -12.758 -0.109 1 94.69 269 ALA A CA 1
ATOM 2072 C C . ALA A 1 269 ? -26.844 -11.82 -0.091 1 94.69 269 ALA A C 1
ATOM 2074 O O . ALA A 1 269 ? -26.203 -11.641 0.947 1 94.69 269 ALA A O 1
ATOM 2075 N N . LEU A 1 270 ? -26.531 -11.32 -1.295 1 97.06 270 LEU A N 1
ATOM 2076 C CA . LEU A 1 270 ? -25.406 -10.414 -1.433 1 97.06 270 LEU A CA 1
ATOM 2077 C C . LEU A 1 270 ? -25.797 -9.164 -2.209 1 97.06 270 LEU A C 1
ATOM 2079 O O . LEU A 1 270 ? -26.703 -9.211 -3.045 1 97.06 270 LEU A O 1
ATOM 2083 N N . GLN A 1 271 ? -25.188 -8.094 -1.898 1 96.69 271 GLN A N 1
ATOM 2084 C CA . GLN A 1 271 ? -25.375 -6.859 -2.652 1 96.69 271 GLN A CA 1
ATOM 2085 C C . GLN A 1 271 ? -24.266 -6.68 -3.695 1 96.69 271 GLN A C 1
ATOM 2087 O O . GLN A 1 271 ? -23.109 -6.996 -3.438 1 96.69 271 GLN A O 1
ATOM 2092 N N . PRO A 1 272 ? -24.719 -6.191 -4.855 1 96.5 272 PRO A N 1
ATOM 2093 C CA . PRO A 1 272 ? -23.703 -5.961 -5.887 1 96.5 272 PRO A CA 1
ATOM 2094 C C . PRO A 1 272 ? -22.688 -4.898 -5.48 1 96.5 272 PRO A C 1
ATOM 2096 O O . PRO A 1 272 ? -23.031 -3.922 -4.812 1 96.5 272 PRO A O 1
ATOM 2099 N N . VAL A 1 273 ? -21.484 -5.109 -5.93 1 97.25 273 VAL A N 1
ATOM 2100 C CA . VAL A 1 273 ? -20.391 -4.18 -5.676 1 97.25 273 VAL A CA 1
ATOM 2101 C C . VAL A 1 273 ? -19.578 -3.988 -6.949 1 97.25 273 VAL A C 1
ATOM 2103 O O . VAL A 1 273 ? -19.312 -4.949 -7.68 1 97.25 273 VAL A O 1
ATOM 2106 N N . GLN A 1 274 ? -19.219 -2.752 -7.238 1 97.31 274 GLN A N 1
ATOM 2107 C CA . GLN A 1 274 ? -18.344 -2.406 -8.352 1 97.31 274 GLN A CA 1
ATOM 2108 C C . GLN A 1 274 ? -17.344 -1.326 -7.945 1 97.31 274 GLN A C 1
ATOM 2110 O O . GLN A 1 274 ? -17.641 -0.501 -7.078 1 97.31 274 GLN A O 1
ATOM 2115 N N . TYR A 1 275 ? -16.188 -1.36 -8.594 1 98.38 275 TYR A N 1
ATOM 2116 C CA . TYR A 1 275 ? -15.164 -0.371 -8.281 1 98.38 275 TYR A CA 1
ATOM 2117 C C . TYR A 1 275 ? -14.672 0.325 -9.547 1 98.38 275 TYR A C 1
ATOM 2119 O O . TYR A 1 275 ? -14.398 -0.328 -10.555 1 98.38 275 TYR A O 1
ATOM 2127 N N . ASP A 1 276 ? -14.664 1.662 -9.516 1 98.56 276 ASP A N 1
ATOM 2128 C CA . ASP A 1 276 ? -13.719 2.365 -10.391 1 98.56 276 ASP A CA 1
ATOM 2129 C C . ASP A 1 276 ? -12.344 2.455 -9.742 1 98.56 276 ASP A C 1
ATOM 2131 O O . ASP A 1 276 ? -12.109 1.881 -8.68 1 98.56 276 ASP A O 1
ATOM 2135 N N . GLU A 1 277 ? -11.375 3.055 -10.414 1 98.75 277 GLU A N 1
ATOM 2136 C CA . GLU A 1 277 ? -10 3.061 -9.914 1 98.75 277 GLU A CA 1
ATOM 2137 C C . GLU A 1 277 ? -9.922 3.68 -8.523 1 98.75 277 GLU A C 1
ATOM 2139 O O . GLU A 1 277 ? -9.32 3.102 -7.617 1 98.75 277 GLU A O 1
ATOM 2144 N N . ALA A 1 278 ? -10.5 4.852 -8.352 1 98.81 278 ALA A N 1
ATOM 2145 C CA . ALA A 1 278 ? -10.445 5.535 -7.059 1 98.81 278 ALA A CA 1
ATOM 2146 C C . ALA A 1 278 ? -11.07 4.688 -5.957 1 98.81 278 ALA A C 1
ATOM 2148 O O . ALA A 1 278 ? -10.508 4.562 -4.867 1 98.81 278 ALA A O 1
ATOM 2149 N N . GLY A 1 279 ? -12.273 4.156 -6.25 1 98.75 279 GLY A N 1
ATOM 2150 C CA . GLY A 1 279 ? -12.945 3.293 -5.293 1 98.75 279 GLY A CA 1
ATOM 2151 C C . GLY A 1 279 ? -12.148 2.051 -4.945 1 98.75 279 GLY A C 1
ATOM 2152 O O . GLY A 1 279 ? -12.102 1.64 -3.783 1 98.75 279 GLY A O 1
ATOM 2153 N N . PHE A 1 280 ? -11.516 1.429 -5.965 1 98.88 280 PHE A N 1
ATOM 2154 C CA . PHE A 1 280 ? -10.68 0.25 -5.766 1 98.88 280 PHE A CA 1
ATOM 2155 C C . PHE A 1 280 ? -9.508 0.567 -4.844 1 98.88 280 PHE A C 1
ATOM 2157 O O . PHE A 1 280 ? -9.258 -0.158 -3.877 1 98.88 280 PHE A O 1
ATOM 2164 N N . ARG A 1 281 ? -8.828 1.628 -5.16 1 98.88 281 ARG A N 1
ATOM 2165 C CA . ARG A 1 281 ? -7.641 1.981 -4.395 1 98.88 281 ARG A CA 1
ATOM 2166 C C . ARG A 1 281 ? -8 2.336 -2.955 1 98.88 281 ARG A C 1
ATOM 2168 O O . ARG A 1 281 ? -7.277 1.983 -2.021 1 98.88 281 ARG A O 1
ATOM 2175 N N . TYR A 1 282 ? -9.078 3.045 -2.758 1 98.81 282 TYR A N 1
ATOM 2176 C CA . TYR A 1 282 ? -9.508 3.385 -1.406 1 98.81 282 TYR A CA 1
ATOM 2177 C C . TYR A 1 282 ? -9.891 2.131 -0.627 1 98.81 282 TYR A C 1
ATOM 2179 O O . TYR A 1 282 ? -9.539 1.993 0.548 1 98.81 282 TYR A O 1
ATOM 2187 N N . ALA A 1 283 ? -10.648 1.213 -1.291 1 98.75 283 ALA A N 1
ATOM 2188 C CA . ALA A 1 283 ? -11.055 -0.03 -0.643 1 98.75 283 ALA A CA 1
ATOM 2189 C C . ALA A 1 283 ? -9.844 -0.881 -0.272 1 98.75 283 ALA A C 1
ATOM 2191 O O . ALA A 1 283 ? -9.805 -1.479 0.805 1 98.75 283 ALA A O 1
ATOM 2192 N N . LEU A 1 284 ? -8.875 -1.003 -1.182 1 98.81 284 LEU A N 1
ATOM 2193 C CA . LEU A 1 284 ? -7.648 -1.74 -0.881 1 98.81 284 LEU A CA 1
ATOM 2194 C C . LEU A 1 284 ? -6.91 -1.11 0.294 1 98.81 284 LEU A C 1
ATOM 2196 O O . LEU A 1 284 ? -6.445 -1.817 1.19 1 98.81 284 LEU A O 1
ATOM 2200 N N . ASN A 1 285 ? -6.801 0.194 0.281 1 98.75 285 ASN A N 1
ATOM 2201 C CA . ASN A 1 285 ? -6.141 0.914 1.363 1 98.75 285 ASN A CA 1
ATOM 2202 C C . ASN A 1 285 ? -6.812 0.647 2.707 1 98.75 285 ASN A C 1
ATOM 2204 O O . ASN A 1 285 ? -6.145 0.603 3.742 1 98.75 285 ASN A O 1
ATOM 2208 N N . ALA A 1 286 ? -8.125 0.513 2.732 1 98.31 286 ALA A N 1
ATOM 2209 C CA . ALA A 1 286 ? -8.891 0.316 3.959 1 98.31 286 ALA A CA 1
ATOM 2210 C C . ALA A 1 286 ? -8.562 -1.028 4.602 1 98.31 286 ALA A C 1
ATOM 2212 O O . ALA A 1 286 ? -8.867 -1.252 5.777 1 98.31 286 ALA A O 1
ATOM 2213 N N . ASP A 1 287 ? -8.016 -1.922 3.82 1 98.56 287 ASP A N 1
ATOM 2214 C CA . ASP A 1 287 ? -7.629 -3.25 4.281 1 98.56 287 ASP A CA 1
ATOM 2215 C C . ASP A 1 287 ? -6.125 -3.33 4.531 1 98.56 287 ASP A C 1
ATOM 2217 O O . ASP A 1 287 ? -5.352 -3.607 3.613 1 98.56 287 ASP A O 1
ATOM 2221 N N . ALA A 1 288 ? -5.746 -3.146 5.801 1 98.69 288 ALA A N 1
ATOM 2222 C CA . ALA A 1 288 ? -4.328 -3.115 6.16 1 98.69 288 ALA A CA 1
ATOM 2223 C C . ALA A 1 288 ? -3.629 -4.406 5.742 1 98.69 288 ALA A C 1
ATOM 2225 O O . ALA A 1 288 ? -2.512 -4.371 5.223 1 98.69 288 ALA A O 1
ATOM 2226 N N . MET A 1 289 ? -4.281 -5.523 6.031 1 98.81 289 MET A N 1
ATOM 2227 C CA . MET A 1 289 ? -3.729 -6.832 5.695 1 98.81 289 MET A CA 1
ATOM 2228 C C . MET A 1 289 ? -3.457 -6.934 4.195 1 98.81 289 MET A C 1
ATOM 2230 O O . MET A 1 289 ? -2.352 -7.289 3.785 1 98.81 289 MET A O 1
ATOM 2234 N N . ALA A 1 290 ? -4.379 -6.582 3.365 1 98.88 290 ALA A N 1
ATOM 2235 C CA . ALA A 1 290 ? -4.25 -6.707 1.916 1 98.88 290 ALA A CA 1
ATOM 2236 C C . ALA A 1 290 ? -3.191 -5.75 1.373 1 98.88 290 ALA A C 1
ATOM 2238 O O . ALA A 1 290 ? -2.426 -6.109 0.475 1 98.88 290 ALA A O 1
ATOM 2239 N N . THR A 1 291 ? -3.172 -4.551 1.911 1 98.81 291 THR A N 1
ATOM 2240 C CA . THR A 1 291 ? -2.178 -3.566 1.496 1 98.81 291 THR A CA 1
ATOM 2241 C C . THR A 1 291 ? -0.766 -4.082 1.756 1 98.81 291 THR A C 1
ATOM 2243 O O . THR A 1 291 ? 0.087 -4.043 0.867 1 98.81 291 THR A O 1
ATOM 2246 N N . GLU A 1 292 ? -0.563 -4.547 2.906 1 98.81 292 GLU A N 1
ATOM 2247 C CA . GLU A 1 292 ? 0.767 -4.98 3.324 1 98.81 292 GLU A CA 1
ATOM 2248 C C . GLU A 1 292 ? 1.199 -6.234 2.57 1 98.81 292 GLU A C 1
ATOM 2250 O O . GLU A 1 292 ? 2.336 -6.324 2.102 1 98.81 292 GLU A O 1
ATOM 2255 N N . LYS A 1 293 ? 0.287 -7.156 2.432 1 98.88 293 LYS A N 1
ATOM 2256 C CA . LYS A 1 293 ? 0.664 -8.438 1.837 1 98.88 293 LYS A CA 1
ATOM 2257 C C . LYS A 1 293 ? 0.852 -8.305 0.328 1 98.88 293 LYS A C 1
ATOM 2259 O O . LYS A 1 293 ? 1.698 -8.984 -0.258 1 98.88 293 LYS A O 1
ATOM 2264 N N . LEU A 1 294 ? 0.024 -7.438 -0.327 1 98.94 294 LEU A N 1
ATOM 2265 C CA . LEU A 1 294 ? 0.253 -7.184 -1.745 1 98.94 294 LEU A CA 1
ATOM 2266 C C . LEU A 1 294 ? 1.639 -6.586 -1.974 1 98.94 294 LEU A C 1
ATOM 2268 O O . LEU A 1 294 ? 2.395 -7.07 -2.82 1 98.94 294 LEU A O 1
ATOM 2272 N N . ALA A 1 295 ? 1.935 -5.578 -1.182 1 98.88 295 ALA A N 1
ATOM 2273 C CA . ALA A 1 295 ? 3.219 -4.898 -1.324 1 98.88 295 ALA A CA 1
ATOM 2274 C C . ALA A 1 295 ? 4.379 -5.844 -1.023 1 98.88 295 ALA A C 1
ATOM 2276 O O . ALA A 1 295 ? 5.371 -5.871 -1.754 1 98.88 295 ALA A O 1
ATOM 2277 N N . GLU A 1 296 ? 4.246 -6.578 0.013 1 98.81 296 GLU A N 1
ATOM 2278 C CA . GLU A 1 296 ? 5.273 -7.535 0.407 1 98.81 296 GLU A CA 1
ATOM 2279 C C . GLU A 1 296 ? 5.488 -8.594 -0.675 1 98.81 296 GLU A C 1
ATOM 2281 O O . GLU A 1 296 ? 6.629 -8.977 -0.957 1 98.81 296 GLU A O 1
ATOM 2286 N N . GLY A 1 297 ? 4.367 -9.078 -1.202 1 98.81 297 GLY A N 1
ATOM 2287 C CA . GLY A 1 297 ? 4.465 -10.078 -2.25 1 98.81 297 GLY A CA 1
ATOM 2288 C C . GLY A 1 297 ? 5.219 -9.594 -3.475 1 98.81 297 GLY A C 1
ATOM 2289 O O . GLY A 1 297 ? 6.062 -10.305 -4.02 1 98.81 297 GLY A O 1
ATOM 2290 N N . ILE A 1 298 ? 4.945 -8.391 -3.879 1 98.88 298 ILE A N 1
ATOM 2291 C CA . ILE A 1 298 ? 5.617 -7.82 -5.043 1 98.88 298 ILE A CA 1
ATOM 2292 C C . ILE A 1 298 ? 7.105 -7.66 -4.754 1 98.88 298 ILE A C 1
ATOM 2294 O O . ILE A 1 298 ? 7.945 -7.984 -5.598 1 98.88 298 ILE A O 1
ATOM 2298 N N . ARG A 1 299 ? 7.461 -7.176 -3.549 1 98.75 299 ARG A N 1
ATOM 2299 C CA . ARG A 1 299 ? 8.867 -7.035 -3.18 1 98.75 299 ARG A CA 1
ATOM 2300 C C . ARG A 1 299 ? 9.578 -8.383 -3.207 1 98.75 299 ARG A C 1
ATOM 2302 O O . ARG A 1 299 ? 10.695 -8.484 -3.707 1 98.75 299 ARG A O 1
ATOM 2309 N N . ALA A 1 300 ? 8.922 -9.398 -2.656 1 98.62 300 ALA A N 1
ATOM 2310 C CA . ALA A 1 300 ? 9.539 -10.719 -2.553 1 98.62 300 ALA A CA 1
ATOM 2311 C C . ALA A 1 300 ? 9.766 -11.328 -3.934 1 98.62 300 ALA A C 1
ATOM 2313 O O . ALA A 1 300 ? 10.828 -11.883 -4.211 1 98.62 300 ALA A O 1
ATOM 2314 N N . PHE A 1 301 ? 8.758 -11.234 -4.789 1 98.62 301 PHE A N 1
ATOM 2315 C CA . PHE A 1 301 ? 8.883 -11.797 -6.129 1 98.62 301 PHE A CA 1
ATOM 2316 C C . PHE A 1 301 ? 9.922 -11.039 -6.945 1 98.62 301 PHE A C 1
ATOM 2318 O O . PHE A 1 301 ? 10.656 -11.633 -7.738 1 98.62 301 PHE A O 1
ATOM 2325 N N . ALA A 1 302 ? 9.969 -9.711 -6.773 1 98.38 302 ALA A N 1
ATOM 2326 C CA . ALA A 1 302 ? 10.992 -8.906 -7.441 1 98.38 302 ALA A CA 1
ATOM 2327 C C . ALA A 1 302 ? 12.391 -9.305 -6.98 1 98.38 302 ALA A C 1
ATOM 2329 O O . ALA A 1 302 ? 13.312 -9.406 -7.793 1 98.38 302 ALA A O 1
ATOM 2330 N N . ALA A 1 303 ? 12.539 -9.492 -5.691 1 98.5 303 ALA A N 1
ATOM 2331 C CA . ALA A 1 303 ? 13.836 -9.883 -5.141 1 98.5 303 ALA A CA 1
ATOM 2332 C C . ALA A 1 303 ? 14.266 -11.242 -5.672 1 98.5 303 ALA A C 1
ATOM 2334 O O . ALA A 1 303 ? 15.445 -11.445 -5.996 1 98.5 303 ALA A O 1
ATOM 2335 N N . ASP A 1 304 ? 13.336 -12.18 -5.719 1 98.38 304 ASP A N 1
ATOM 2336 C CA . ASP A 1 304 ? 13.648 -13.523 -6.211 1 98.38 304 ASP A CA 1
ATOM 2337 C C . ASP A 1 304 ? 14 -13.492 -7.695 1 98.38 304 ASP A C 1
ATOM 2339 O O . ASP A 1 304 ? 14.875 -14.234 -8.148 1 98.38 304 ASP A O 1
ATOM 2343 N N . ALA A 1 305 ? 13.305 -12.68 -8.469 1 97.88 305 ALA A N 1
ATOM 2344 C CA . ALA A 1 305 ? 13.641 -12.5 -9.883 1 97.88 305 ALA A CA 1
ATOM 2345 C C . ALA A 1 305 ? 15.055 -11.945 -10.039 1 97.88 305 ALA A C 1
ATOM 2347 O O . ALA A 1 305 ? 15.805 -12.375 -10.914 1 97.88 305 ALA A O 1
ATOM 2348 N N . ALA A 1 306 ? 15.406 -10.969 -9.188 1 98 306 ALA A N 1
ATOM 2349 C CA . ALA A 1 306 ? 16.734 -10.375 -9.25 1 98 306 ALA A CA 1
ATOM 2350 C C . ALA A 1 306 ? 17.812 -11.414 -8.945 1 98 306 ALA A C 1
ATOM 2352 O O . ALA A 1 306 ? 18.875 -11.438 -9.578 1 98 306 ALA A O 1
ATOM 2353 N N . LYS A 1 307 ? 17.547 -12.258 -7.977 1 98.19 307 LYS A N 1
ATOM 2354 C CA . LYS A 1 307 ? 18.484 -13.328 -7.645 1 98.19 307 LYS A CA 1
ATOM 2355 C C . LYS A 1 307 ? 18.641 -14.297 -8.812 1 98.19 307 LYS A C 1
ATOM 2357 O O . LYS A 1 307 ? 19.75 -14.766 -9.086 1 98.19 307 LYS A O 1
ATOM 2362 N N . LEU A 1 308 ? 17.516 -14.586 -9.43 1 97.5 308 LEU A N 1
ATOM 2363 C CA . LEU A 1 308 ? 17.547 -15.469 -10.594 1 97.5 308 LEU A CA 1
ATOM 2364 C C . LEU A 1 308 ? 18.375 -14.859 -11.719 1 97.5 308 LEU A C 1
ATOM 2366 O O . LEU A 1 308 ? 19.141 -15.555 -12.375 1 97.5 308 LEU A O 1
ATOM 2370 N N . GLU A 1 309 ? 18.219 -13.57 -11.969 1 97.31 309 GLU A N 1
ATOM 2371 C CA . GLU A 1 309 ? 19.016 -12.867 -12.961 1 97.31 309 GLU A CA 1
ATOM 2372 C C . GLU A 1 309 ? 20.516 -12.953 -12.641 1 97.31 309 GLU A C 1
ATOM 2374 O O . GLU A 1 309 ? 21.344 -13.133 -13.539 1 97.31 309 GLU A O 1
ATOM 2379 N N . GLN A 1 310 ? 20.828 -12.812 -11.367 1 97.31 310 GLN A N 1
ATOM 2380 C CA . GLN A 1 310 ? 22.219 -12.914 -10.953 1 97.31 310 GLN A CA 1
ATOM 2381 C C . GLN A 1 310 ? 22.781 -14.297 -11.242 1 97.31 310 GLN A C 1
ATOM 2383 O O . GLN A 1 310 ? 23.922 -14.438 -11.672 1 97.31 310 GLN A O 1
ATOM 2388 N N . LEU A 1 311 ? 21.984 -15.305 -10.992 1 96.88 311 LEU A N 1
ATOM 2389 C CA . LEU A 1 311 ? 22.391 -16.672 -11.289 1 96.88 311 LEU A CA 1
ATOM 2390 C C . LEU A 1 311 ? 22.625 -16.859 -12.789 1 96.88 311 LEU A C 1
ATOM 2392 O O . LEU A 1 311 ? 23.578 -17.531 -13.195 1 96.88 311 LEU A O 1
ATOM 2396 N N . MET A 1 312 ? 21.766 -16.281 -13.609 1 96.44 312 MET A N 1
ATOM 2397 C CA . MET A 1 312 ? 21.891 -16.391 -15.055 1 96.44 312 MET A CA 1
ATOM 2398 C C . MET A 1 312 ? 23.156 -15.695 -15.547 1 96.44 312 MET A C 1
ATOM 2400 O O . MET A 1 312 ? 23.859 -16.219 -16.422 1 96.44 312 MET A O 1
ATOM 2404 N N . GLN A 1 313 ? 23.406 -14.531 -14.953 1 95.56 313 GLN A N 1
ATOM 2405 C CA . GLN A 1 313 ? 24.594 -13.789 -15.336 1 95.56 313 GLN A CA 1
ATOM 2406 C C . GLN A 1 313 ? 25.859 -14.547 -14.953 1 95.56 313 GLN A C 1
ATOM 2408 O O . GLN A 1 313 ? 26.844 -14.523 -15.695 1 95.56 313 GLN A O 1
ATOM 2413 N N . ALA A 1 314 ? 25.828 -15.195 -13.852 1 94.25 314 ALA A N 1
ATOM 2414 C CA . ALA A 1 314 ? 26.969 -15.961 -13.383 1 94.25 314 ALA A CA 1
ATOM 2415 C C . ALA A 1 314 ? 27.203 -17.203 -14.25 1 94.25 314 ALA A C 1
ATOM 2417 O O . ALA A 1 314 ? 28.328 -17.688 -14.359 1 94.25 314 ALA A O 1
ATOM 2418 N N . ALA A 1 315 ? 26.125 -17.672 -14.82 1 91.06 315 ALA A N 1
ATOM 2419 C CA . ALA A 1 315 ? 26.188 -18.891 -15.625 1 91.06 315 ALA A CA 1
ATOM 2420 C C . ALA A 1 315 ? 26.609 -18.578 -17.062 1 91.06 315 ALA A C 1
ATOM 2422 O O . ALA A 1 315 ? 26.938 -19.469 -17.828 1 91.06 315 ALA A O 1
ATOM 2423 N N . ALA A 1 316 ? 26.609 -17.312 -17.391 1 84.12 316 ALA A N 1
ATOM 2424 C CA . ALA A 1 316 ? 26.984 -16.875 -18.75 1 84.12 316 ALA A CA 1
ATOM 2425 C C . ALA A 1 316 ? 28.5 -16.859 -18.906 1 84.12 316 ALA A C 1
ATOM 2427 O O . ALA A 1 316 ? 29.234 -16.578 -17.969 1 84.12 316 ALA A O 1
ATOM 2428 N N . MET B 1 1 ? 18.719 32.812 25.891 1 91.94 1 MET B N 1
ATOM 2429 C CA . MET B 1 1 ? 17.797 32.438 24.812 1 91.94 1 MET B CA 1
ATOM 2430 C C . MET B 1 1 ? 17.344 31 24.938 1 91.94 1 MET B C 1
ATOM 2432 O O . MET B 1 1 ? 18.172 30.094 25.094 1 91.94 1 MET B O 1
ATOM 2436 N N . ASN B 1 2 ? 16.078 30.828 24.984 1 95.75 2 ASN B N 1
ATOM 2437 C CA . ASN B 1 2 ? 15.609 29.453 25.141 1 95.75 2 ASN B CA 1
ATOM 2438 C C . ASN B 1 2 ? 15.672 28.688 23.812 1 95.75 2 ASN B C 1
ATOM 2440 O O . ASN B 1 2 ? 16.016 29.266 22.781 1 95.75 2 ASN B O 1
ATOM 2444 N N . GLN B 1 3 ? 15.43 27.391 23.812 1 97.75 3 GLN B N 1
ATOM 2445 C CA . GLN B 1 3 ? 15.602 26.531 22.641 1 97.75 3 GLN B CA 1
ATOM 2446 C C . GLN B 1 3 ? 14.641 26.922 21.531 1 97.75 3 GLN B C 1
ATOM 2448 O O . GLN B 1 3 ? 14.977 26.812 20.344 1 97.75 3 GLN B O 1
ATOM 2453 N N . LEU B 1 4 ? 13.469 27.312 21.922 1 98 4 LEU B N 1
ATOM 2454 C CA . LEU B 1 4 ? 12.484 27.719 20.922 1 98 4 LEU B CA 1
ATOM 2455 C C . LEU B 1 4 ? 12.953 28.953 20.156 1 98 4 LEU B C 1
ATOM 2457 O O . LEU B 1 4 ? 12.891 28.984 18.922 1 98 4 LEU B O 1
ATOM 2461 N N . ASP B 1 5 ? 13.391 29.953 20.875 1 97.5 5 ASP B N 1
ATOM 2462 C CA . ASP B 1 5 ? 13.891 31.172 20.266 1 97.5 5 ASP B CA 1
ATOM 2463 C C . ASP B 1 5 ? 15.133 30.891 19.422 1 97.5 5 ASP B C 1
ATOM 2465 O O . ASP B 1 5 ? 15.312 31.484 18.359 1 97.5 5 ASP B O 1
ATOM 2469 N N . ALA B 1 6 ? 15.984 30.062 19.984 1 98 6 ALA B N 1
ATOM 2470 C CA . ALA B 1 6 ? 17.172 29.672 19.219 1 98 6 ALA B CA 1
ATOM 2471 C C . ALA B 1 6 ? 16.781 29 17.906 1 98 6 ALA B C 1
ATOM 2473 O O . ALA B 1 6 ? 17.375 29.266 16.859 1 98 6 ALA B O 1
ATOM 2474 N N . LEU B 1 7 ? 15.836 28.047 17.953 1 98.31 7 LEU B N 1
ATOM 2475 C CA . LEU B 1 7 ? 15.344 27.328 16.781 1 98.31 7 LEU B CA 1
ATOM 2476 C C . LEU B 1 7 ? 14.812 28.297 15.734 1 98.31 7 LEU B C 1
ATOM 2478 O O . LEU B 1 7 ? 15.055 28.109 14.539 1 98.31 7 LEU B O 1
ATOM 2482 N N . LYS B 1 8 ? 14.125 29.328 16.125 1 97.88 8 LYS B N 1
ATOM 2483 C CA . LYS B 1 8 ? 13.469 30.297 15.242 1 97.88 8 LYS B CA 1
ATOM 2484 C C . LYS B 1 8 ? 14.492 31.078 14.422 1 97.88 8 LYS B C 1
ATOM 2486 O O . LYS B 1 8 ? 14.141 31.688 13.406 1 97.88 8 LYS B O 1
ATOM 2491 N N . GLN B 1 9 ? 15.68 31.047 14.836 1 97.19 9 GLN B N 1
ATOM 2492 C CA . GLN B 1 9 ? 16.719 31.766 14.102 1 97.19 9 GLN B CA 1
ATOM 2493 C C . GLN B 1 9 ? 17.031 31.062 12.781 1 97.19 9 GLN B C 1
ATOM 2495 O O . GLN B 1 9 ? 17.531 31.688 11.836 1 97.19 9 GLN B O 1
ATOM 2500 N N . TYR B 1 10 ? 16.734 29.719 12.781 1 96.69 10 TYR B N 1
ATOM 2501 C CA . TYR B 1 10 ? 17.156 28.906 11.648 1 96.69 10 TYR B CA 1
ATOM 2502 C C . TYR B 1 10 ? 15.961 28.375 10.875 1 96.69 10 TYR B C 1
ATOM 2504 O O . TYR B 1 10 ? 16.078 28.016 9.703 1 96.69 10 TYR B O 1
ATOM 2512 N N . THR B 1 11 ? 14.867 28.172 11.57 1 98.56 11 THR B N 1
ATOM 2513 C CA . THR B 1 11 ? 13.727 27.422 11.07 1 98.56 11 THR B CA 1
ATOM 2514 C C . THR B 1 11 ? 12.422 28.156 11.359 1 98.56 11 THR B C 1
ATOM 2516 O O . THR B 1 11 ? 12.25 28.719 12.445 1 98.56 11 THR B O 1
ATOM 2519 N N . THR B 1 12 ? 11.594 28.234 10.375 1 98.69 12 THR B N 1
ATOM 2520 C CA . THR B 1 12 ? 10.25 28.75 10.633 1 98.69 12 THR B CA 1
ATOM 2521 C C . THR B 1 12 ? 9.453 27.781 11.508 1 98.69 12 THR B C 1
ATOM 2523 O O . THR B 1 12 ? 9.281 26.625 11.148 1 98.69 12 THR B O 1
ATOM 2526 N N . VAL B 1 13 ? 8.961 28.281 12.602 1 98.25 13 VAL B N 1
ATOM 2527 C CA . VAL B 1 13 ? 8.219 27.438 13.539 1 98.25 13 VAL B CA 1
ATOM 2528 C C . VAL B 1 13 ? 6.723 27.516 13.219 1 98.25 13 VAL B C 1
ATOM 2530 O O . VAL B 1 13 ? 6.156 28.594 13.094 1 98.25 13 VAL B O 1
ATOM 2533 N N . VAL B 1 14 ? 6.117 26.359 13.047 1 98.31 14 VAL B N 1
ATOM 2534 C CA . VAL B 1 14 ? 4.707 26.156 12.727 1 98.31 14 VAL B CA 1
ATOM 2535 C C . VAL B 1 14 ? 4.023 25.406 13.859 1 98.31 14 VAL B C 1
ATOM 2537 O O . VAL B 1 14 ? 4.59 24.453 14.414 1 98.31 14 VAL B O 1
ATOM 2540 N N . ALA B 1 15 ? 2.84 25.828 14.281 1 97.25 15 ALA B N 1
ATOM 2541 C CA . ALA B 1 15 ? 2.102 25.125 15.328 1 97.25 15 ALA B CA 1
ATOM 2542 C C . ALA B 1 15 ? 1.201 24.047 14.727 1 97.25 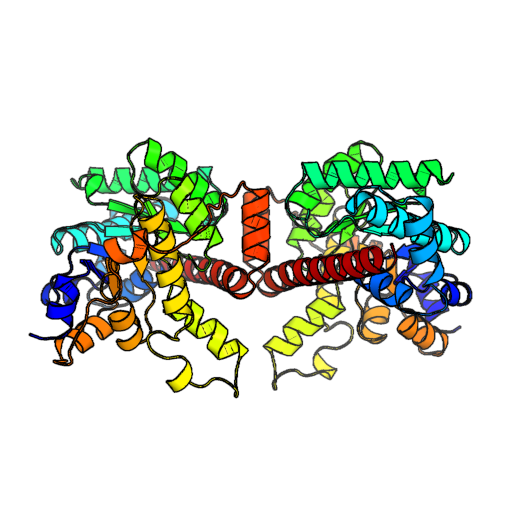15 ALA B C 1
ATOM 2544 O O . ALA B 1 15 ? 0.525 24.281 13.727 1 97.25 15 ALA B O 1
ATOM 2545 N N . ASP B 1 16 ? 1.216 22.859 15.273 1 96.12 16 ASP B N 1
ATOM 2546 C CA . ASP B 1 16 ? 0.404 21.734 14.844 1 96.12 16 ASP B CA 1
ATOM 2547 C C . ASP B 1 16 ? -0.761 21.484 15.797 1 96.12 16 ASP B C 1
ATOM 2549 O O . ASP B 1 16 ? -0.678 20.641 16.688 1 96.12 16 ASP B O 1
ATOM 2553 N N . THR B 1 17 ? -1.815 22.172 15.617 1 93.25 17 THR B N 1
ATOM 2554 C CA . THR B 1 17 ? -2.869 22.062 16.625 1 93.25 17 THR B CA 1
ATOM 2555 C C . THR B 1 17 ? -4.188 22.609 16.094 1 93.25 17 THR B C 1
ATOM 2557 O O . THR B 1 17 ? -4.191 23.531 15.266 1 93.25 17 THR B O 1
ATOM 2560 N N . GLY B 1 18 ? -5.309 22.031 16.516 1 89 18 GLY B N 1
ATOM 2561 C CA . GLY B 1 18 ? -6.625 22.641 16.406 1 89 18 GLY B CA 1
ATOM 2562 C C . GLY B 1 18 ? -7.012 23.453 17.625 1 89 18 GLY B C 1
ATOM 2563 O O . GLY B 1 18 ? -8.008 24.188 17.609 1 89 18 GLY B O 1
ATOM 2564 N N . ASP B 1 19 ? -6.176 23.344 18.609 1 89.81 19 ASP B N 1
ATOM 2565 C CA . ASP B 1 19 ? -6.359 24.109 19.844 1 89.81 19 ASP B CA 1
ATOM 2566 C C . ASP B 1 19 ? -5.641 25.453 19.781 1 89.81 19 ASP B C 1
ATOM 2568 O O . ASP B 1 19 ? -4.625 25.656 20.453 1 89.81 19 ASP B O 1
ATOM 2572 N N . PHE B 1 20 ? -6.219 26.359 19.125 1 87.69 20 PHE B N 1
ATOM 2573 C CA . PHE B 1 20 ? -5.516 27.547 18.688 1 87.69 20 PHE B CA 1
ATOM 2574 C C . PHE B 1 20 ? -5.48 28.594 19.797 1 87.69 20 PHE B C 1
ATOM 2576 O O . PHE B 1 20 ? -4.691 29.547 19.734 1 87.69 20 PHE B O 1
ATOM 2583 N N . LYS B 1 21 ? -6.215 28.422 20.875 1 84.38 21 LYS B N 1
ATOM 2584 C CA . LYS B 1 21 ? -6.223 29.438 21.938 1 84.38 21 LYS B CA 1
ATOM 2585 C C . LYS B 1 21 ? -4.906 29.438 22.703 1 84.38 21 LYS B C 1
ATOM 2587 O O . LYS B 1 21 ? -4.574 30.406 23.375 1 84.38 21 LYS B O 1
ATOM 2592 N N . GLN B 1 22 ? -4.152 28.359 22.578 1 80.06 22 GLN B N 1
ATOM 2593 C CA . GLN B 1 22 ? -2.877 28.266 23.281 1 80.06 22 GLN B CA 1
ATOM 2594 C C . GLN B 1 22 ? -1.722 28.703 22.375 1 80.06 22 GLN B C 1
ATOM 2596 O O . GLN B 1 22 ? -0.577 28.781 22.828 1 80.06 22 GLN B O 1
ATOM 2601 N N . LEU B 1 23 ? -1.968 29.094 21.219 1 85.19 23 LEU B N 1
ATOM 2602 C CA . LEU B 1 23 ? -0.918 29.266 20.219 1 85.19 23 LEU B CA 1
ATOM 2603 C C . LEU B 1 23 ? -0.204 30.594 20.406 1 85.19 23 LEU B C 1
ATOM 2605 O O . LEU B 1 23 ? 0.973 30.734 20.047 1 85.19 23 LEU B O 1
ATOM 2609 N N . ALA B 1 24 ? -0.969 31.547 20.906 1 84.44 24 ALA B N 1
ATOM 2610 C CA . ALA B 1 24 ? -0.471 32.906 20.906 1 84.44 24 ALA B CA 1
ATOM 2611 C C . ALA B 1 24 ? 0.841 33.031 21.688 1 84.44 24 ALA B C 1
ATOM 2613 O O . ALA B 1 24 ? 1.731 33.781 21.312 1 84.44 24 ALA B O 1
ATOM 2614 N N . GLN B 1 25 ? 0.968 32.25 22.672 1 87.62 25 GLN B N 1
ATOM 2615 C CA . GLN B 1 25 ? 2.129 32.375 23.547 1 87.62 25 GLN B CA 1
ATOM 2616 C C . GLN B 1 25 ? 3.404 31.922 22.828 1 87.62 25 GLN B C 1
ATOM 2618 O O . GLN B 1 25 ? 4.504 32.344 23.188 1 87.62 25 GLN B O 1
ATOM 2623 N N . PHE B 1 26 ? 3.281 31.125 21.812 1 92.19 26 PHE B N 1
ATOM 2624 C CA . PHE B 1 26 ? 4.465 30.578 21.156 1 92.19 26 PHE B CA 1
ATOM 2625 C C . PHE B 1 26 ? 4.809 31.375 19.906 1 92.19 26 PHE B C 1
ATOM 2627 O O . PHE B 1 26 ? 5.879 31.203 19.312 1 92.19 26 PHE B O 1
ATOM 2634 N N . GLN B 1 27 ? 3.971 32.219 19.484 1 91.31 27 GLN B N 1
ATOM 2635 C CA . GLN B 1 27 ? 4.133 33.125 18.344 1 91.31 27 GLN B CA 1
ATOM 2636 C C . GLN B 1 27 ? 4.594 32.344 17.109 1 91.31 27 GLN B C 1
ATOM 2638 O O . GLN B 1 27 ? 5.578 32.719 16.469 1 91.31 27 GLN B O 1
ATOM 2643 N N . PRO B 1 28 ? 3.902 31.281 16.781 1 95.81 28 PRO B N 1
ATOM 2644 C CA . PRO B 1 28 ? 4.27 30.578 15.555 1 95.81 28 PRO B CA 1
ATOM 2645 C C . PRO B 1 28 ? 3.961 31.375 14.297 1 95.81 28 PRO B C 1
ATOM 2647 O O . PRO B 1 28 ? 3.037 32.188 14.297 1 95.81 28 PRO B O 1
ATOM 2650 N N . GLN B 1 29 ? 4.766 31.156 13.266 1 97.19 29 GLN B N 1
ATOM 2651 C CA . GLN B 1 29 ? 4.555 31.844 12 1 97.19 29 GLN B CA 1
ATOM 2652 C C . GLN B 1 29 ? 3.34 31.297 11.266 1 97.19 29 GLN B C 1
ATOM 2654 O O . GLN B 1 29 ? 2.531 32.062 10.727 1 97.19 29 GLN B O 1
ATOM 2659 N N . ASP B 1 30 ? 3.201 30 11.141 1 97.81 30 ASP B N 1
ATOM 2660 C CA . ASP B 1 30 ? 2.16 29.25 10.445 1 97.81 30 ASP B CA 1
ATOM 2661 C C . ASP B 1 30 ? 1.501 28.234 11.375 1 97.81 30 ASP B C 1
ATOM 2663 O O . ASP B 1 30 ? 1.919 28.062 12.523 1 97.81 30 ASP B O 1
ATOM 2667 N N . ALA B 1 31 ? 0.44 27.578 10.906 1 97.69 31 ALA B N 1
ATOM 2668 C CA . ALA B 1 31 ? -0.22 26.5 11.648 1 97.69 31 ALA B CA 1
ATOM 2669 C C . ALA B 1 31 ? -0.71 25.406 10.711 1 97.69 31 ALA B C 1
ATOM 2671 O O . ALA B 1 31 ? -1.027 25.672 9.547 1 97.69 31 ALA B O 1
ATOM 2672 N N . THR B 1 32 ? -0.657 24.219 11.172 1 97.81 32 THR B N 1
ATOM 2673 C CA . THR B 1 32 ? -1.227 23.094 10.43 1 97.81 32 THR B CA 1
ATOM 2674 C C . THR B 1 32 ? -2.377 22.469 11.211 1 97.81 32 THR B C 1
ATOM 2676 O O . THR B 1 32 ? -2.34 22.406 12.438 1 97.81 32 THR B O 1
ATOM 2679 N N . THR B 1 33 ? -3.373 22.031 10.469 1 96.19 33 THR B N 1
ATOM 2680 C CA . THR B 1 33 ? -4.457 21.234 11.039 1 96.19 33 THR B CA 1
ATOM 2681 C C . THR B 1 33 ? -4.598 19.906 10.305 1 96.19 33 THR B C 1
ATOM 2683 O O . THR B 1 33 ? -3.961 19.688 9.273 1 96.19 33 THR B O 1
ATOM 2686 N N . ASN B 1 34 ? -5.301 19 10.836 1 95.44 34 ASN B N 1
ATOM 2687 C CA . ASN B 1 34 ? -5.762 17.75 10.242 1 95.44 34 ASN B CA 1
ATOM 2688 C C . ASN B 1 34 ? -7.02 17.234 10.938 1 95.44 34 ASN B C 1
ATOM 2690 O O . ASN B 1 34 ? -7.434 17.766 11.961 1 95.44 34 ASN B O 1
ATOM 2694 N N . PRO B 1 35 ? -7.695 16.281 10.312 1 95.25 35 PRO B N 1
ATOM 2695 C CA . PRO B 1 35 ? -8.961 15.812 10.875 1 95.25 35 PRO B CA 1
ATOM 2696 C C . PRO B 1 35 ? -8.828 15.367 12.328 1 95.25 35 PRO B C 1
ATOM 2698 O O . PRO B 1 35 ? -9.734 15.594 13.133 1 95.25 35 PRO B O 1
ATOM 2701 N N . SER B 1 36 ? -7.742 14.828 12.68 1 96.75 36 SER B N 1
ATOM 2702 C CA . SER B 1 36 ? -7.539 14.352 14.047 1 96.75 36 SER B CA 1
ATOM 2703 C C . SER B 1 36 ? -7.473 15.516 15.031 1 96.75 36 SER B C 1
ATOM 2705 O O . SER B 1 36 ? -8.039 15.438 16.125 1 96.75 36 SER B O 1
ATOM 2707 N N . LEU B 1 37 ? -6.785 16.531 14.68 1 96.5 37 LEU B N 1
ATOM 2708 C CA . LEU B 1 37 ? -6.625 17.688 15.555 1 96.5 37 LEU B CA 1
ATOM 2709 C C . LEU B 1 37 ? -7.949 18.422 15.734 1 96.5 37 LEU B C 1
ATOM 2711 O O . LEU B 1 37 ? -8.266 18.875 16.828 1 96.5 37 LEU B O 1
ATOM 2715 N N . ILE B 1 38 ? -8.703 18.516 14.641 1 96.69 38 ILE B N 1
ATOM 2716 C CA . ILE B 1 38 ? -9.992 19.188 14.703 1 96.69 38 ILE B CA 1
ATOM 2717 C C . ILE B 1 38 ? -10.961 18.375 15.57 1 96.69 38 ILE B C 1
ATOM 2719 O O . ILE B 1 38 ? -11.68 18.938 16.406 1 96.69 38 ILE B O 1
ATOM 2723 N N . LEU B 1 39 ? -10.977 17.016 15.328 1 97.44 39 LEU B N 1
ATOM 2724 C CA . LEU B 1 39 ? -11.812 16.141 16.125 1 97.44 39 LEU B CA 1
ATOM 2725 C C . LEU B 1 39 ? -11.508 16.281 17.609 1 97.44 39 LEU B C 1
ATOM 2727 O O . LEU B 1 39 ? -12.422 16.406 18.438 1 97.44 39 LEU B O 1
ATOM 2731 N N . LYS B 1 40 ? -10.25 16.328 17.953 1 95.75 40 LYS B N 1
ATOM 2732 C CA . LYS B 1 40 ? -9.844 16.484 19.359 1 95.75 40 LYS B CA 1
ATOM 2733 C C . LYS B 1 40 ? -10.266 17.844 19.906 1 95.75 40 LYS B C 1
ATOM 2735 O O . LYS 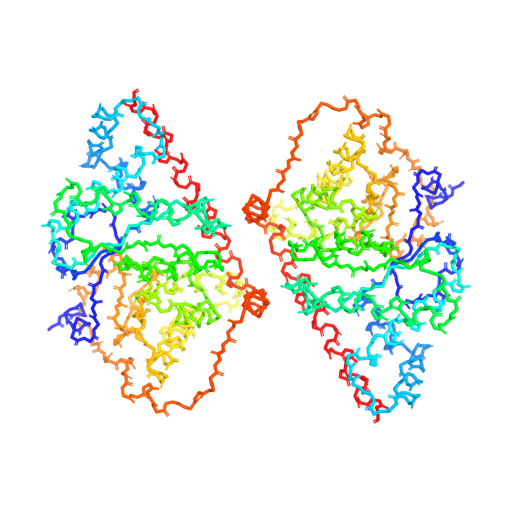B 1 40 ? -10.727 17.953 21.047 1 95.75 40 LYS B O 1
ATOM 2740 N N . ALA B 1 41 ? -10.156 18.891 19.125 1 95.12 41 ALA B N 1
ATOM 2741 C CA . ALA B 1 41 ? -10.461 20.25 19.562 1 95.12 41 ALA B CA 1
ATOM 2742 C C . ALA B 1 41 ? -11.953 20.391 19.859 1 95.12 41 ALA B C 1
ATOM 2744 O O . ALA B 1 41 ? -12.328 20.969 20.891 1 95.12 41 ALA B O 1
ATOM 2745 N N . VAL B 1 42 ? -12.812 19.828 19.047 1 96.06 42 VAL B N 1
ATOM 2746 C CA . VAL B 1 42 ? -14.25 20.062 19.141 1 96.06 42 VAL B CA 1
ATOM 2747 C C . VAL B 1 42 ? -14.812 19.312 20.344 1 96.06 42 VAL B C 1
ATOM 2749 O O . VAL B 1 42 ? -15.945 19.562 20.766 1 96.06 42 VAL B O 1
ATOM 2752 N N . GLN B 1 43 ? -14.062 18.406 20.844 1 95.75 43 GLN B N 1
ATOM 2753 C CA . GLN B 1 43 ? -14.5 17.656 22.016 1 95.75 43 GLN B CA 1
ATOM 2754 C C . GLN B 1 43 ? -14.219 18.438 23.297 1 95.75 43 GLN B C 1
ATOM 2756 O O . GLN B 1 43 ? -14.703 18.062 24.375 1 95.75 43 GLN B O 1
ATOM 2761 N N . LYS B 1 44 ? -13.469 19.484 23.234 1 94.5 44 LYS B N 1
ATOM 2762 C CA . LYS B 1 44 ? -13.242 20.391 24.359 1 94.5 44 LYS B CA 1
ATOM 2763 C C . LYS B 1 44 ? -14.359 21.422 24.469 1 94.5 44 LYS B C 1
ATOM 2765 O O . LYS B 1 44 ? -14.797 21.984 23.469 1 94.5 44 LYS B O 1
ATOM 2770 N N . PRO B 1 45 ? -14.742 21.719 25.719 1 94.88 45 PRO B N 1
ATOM 2771 C CA . PRO B 1 45 ? -15.836 22.672 25.922 1 94.88 45 PRO B CA 1
ATOM 2772 C C . PRO B 1 45 ? -15.57 24.031 25.266 1 94.88 45 PRO B C 1
ATOM 2774 O O . PRO B 1 45 ? -16.5 24.688 24.797 1 94.88 45 PRO B O 1
ATOM 2777 N N . GLU B 1 46 ? -14.367 24.406 25.234 1 92.75 46 GLU B N 1
ATOM 2778 C CA . GLU B 1 46 ? -13.969 25.719 24.719 1 92.75 46 GLU B CA 1
ATOM 2779 C C . GLU B 1 46 ? -14.234 25.812 23.219 1 92.75 46 GLU B C 1
ATOM 2781 O O . GLU B 1 46 ? -14.469 26.906 22.688 1 92.75 46 GLU B O 1
ATOM 2786 N N . TYR B 1 47 ? -14.273 24.641 22.484 1 94.25 47 TYR B N 1
ATOM 2787 C CA . TYR B 1 47 ? -14.359 24.656 21.031 1 94.25 47 TYR B CA 1
ATOM 2788 C C . TYR B 1 47 ? -15.664 24.047 20.547 1 94.25 47 TYR B C 1
ATOM 2790 O O . TYR B 1 47 ? -16.047 24.188 19.391 1 94.25 47 TYR B O 1
ATOM 2798 N N . ALA B 1 48 ? -16.422 23.438 21.391 1 93.5 48 ALA B N 1
ATOM 2799 C CA . ALA B 1 48 ? -17.688 22.766 21.078 1 93.5 48 ALA B CA 1
ATOM 2800 C C . ALA B 1 48 ? -18.672 23.734 20.422 1 93.5 48 ALA B C 1
ATOM 2802 O O . ALA B 1 48 ? -19.406 23.344 19.516 1 93.5 48 ALA B O 1
ATOM 2803 N N . PRO B 1 49 ? -18.656 24.984 20.859 1 94.62 49 PRO B N 1
ATOM 2804 C CA . PRO B 1 49 ? -19.625 25.906 20.266 1 94.62 49 PRO B CA 1
ATOM 2805 C C . PRO B 1 49 ? -19.359 26.141 18.766 1 94.62 49 PRO B C 1
ATOM 2807 O O . PRO B 1 49 ? -20.281 26.438 18.016 1 94.62 49 PRO B O 1
ATOM 2810 N N . LEU B 1 50 ? -18.109 26.047 18.328 1 95.38 50 LEU B N 1
ATOM 2811 C CA . LEU B 1 50 ? -17.797 26.25 16.922 1 95.38 50 LEU B CA 1
ATOM 2812 C C . LEU B 1 50 ? -18.516 25.203 16.062 1 95.38 50 LEU B C 1
ATOM 2814 O O . LEU B 1 50 ? -19.031 25.531 14.992 1 95.38 50 LEU B O 1
ATOM 2818 N N . LEU B 1 51 ? -18.516 23.953 16.531 1 96.88 51 LEU B N 1
ATOM 2819 C CA . LEU B 1 51 ? -19.203 22.875 15.82 1 96.88 51 LEU B CA 1
ATOM 2820 C C . LEU B 1 51 ? -20.719 23.109 15.828 1 96.88 51 LEU B C 1
ATOM 2822 O O . LEU B 1 51 ? -21.359 23 14.781 1 96.88 51 LEU B O 1
ATOM 2826 N N . LYS B 1 52 ? -21.234 23.469 16.984 1 96.56 52 LYS B N 1
ATOM 2827 C CA . LYS B 1 52 ? -22.672 23.703 17.125 1 96.56 52 LYS B CA 1
ATOM 2828 C C . LYS B 1 52 ? -23.141 24.859 16.25 1 96.56 52 LYS B C 1
ATOM 2830 O O . LYS B 1 52 ? -24.172 24.766 15.586 1 96.56 52 LYS B O 1
ATOM 2835 N N . ASP B 1 53 ? -22.375 25.875 16.297 1 97.06 53 ASP B N 1
ATOM 2836 C CA . ASP B 1 53 ? -22.688 27.047 15.484 1 97.06 53 ASP B CA 1
ATOM 2837 C C . ASP B 1 53 ? -22.703 26.703 13.992 1 97.06 53 ASP B C 1
ATOM 2839 O O . ASP B 1 53 ? -23.562 27.172 13.25 1 97.06 53 ASP B O 1
ATOM 2843 N N . CYS B 1 54 ? -21.734 25.938 13.562 1 96.81 54 CYS B N 1
ATOM 2844 C CA . CYS B 1 54 ? -21.625 25.531 12.172 1 96.81 54 CYS B CA 1
ATOM 2845 C C . CYS B 1 54 ? -22.844 24.734 11.734 1 96.81 54 CYS B C 1
ATOM 2847 O O . CYS B 1 54 ? -23.469 25.031 10.711 1 96.81 54 CYS B O 1
ATOM 2849 N N . VAL B 1 55 ? -23.25 23.781 12.523 1 97.06 55 VAL B N 1
ATOM 2850 C CA . VAL B 1 55 ? -24.344 22.875 12.195 1 97.06 55 VAL B CA 1
ATOM 2851 C C . VAL B 1 55 ? -25.656 23.656 12.211 1 97.06 55 VAL B C 1
ATOM 2853 O O . VAL B 1 55 ? -26.547 23.391 11.391 1 97.06 55 VAL B O 1
ATOM 2856 N N . THR B 1 56 ? -25.781 24.594 13.125 1 97.19 56 THR B N 1
ATOM 2857 C CA . THR B 1 56 ? -27 25.391 13.227 1 97.19 56 THR B CA 1
ATOM 2858 C C . THR B 1 56 ? -27.125 26.359 12.055 1 97.19 56 THR B C 1
ATOM 2860 O O . THR B 1 56 ? -28.172 26.453 11.422 1 97.19 56 THR B O 1
ATOM 2863 N N . ARG B 1 57 ? -26.109 27.031 11.812 1 96.75 57 ARG B N 1
ATOM 2864 C CA . ARG B 1 57 ? -26.094 28.062 10.773 1 96.75 57 ARG B CA 1
ATOM 2865 C C . ARG B 1 57 ? -26.375 27.469 9.398 1 96.75 57 ARG B C 1
ATOM 2867 O O . ARG B 1 57 ? -27.062 28.078 8.578 1 96.75 57 ARG B O 1
ATOM 2874 N N . TRP B 1 58 ? -25.828 26.328 9.148 1 96.5 58 TRP B N 1
ATOM 2875 C CA . TRP B 1 58 ? -25.953 25.734 7.828 1 96.5 58 TRP B CA 1
ATOM 2876 C C . TRP B 1 58 ? -26.781 24.453 7.879 1 96.5 58 TRP B C 1
ATOM 2878 O O . TRP B 1 58 ? -26.5 23.5 7.156 1 96.5 58 TRP B O 1
ATOM 2888 N N . HIS B 1 59 ? -27.672 24.469 8.742 1 94.06 59 HIS B N 1
ATOM 2889 C CA . HIS B 1 59 ? -28.594 23.344 8.891 1 94.06 59 HIS B CA 1
ATOM 2890 C C . HIS B 1 59 ? -29.203 22.938 7.551 1 94.06 59 HIS B C 1
ATOM 2892 O O . HIS B 1 59 ? -29.562 23.797 6.742 1 94.06 59 HIS B O 1
ATOM 2898 N N . GLY B 1 60 ? -29.234 21.625 7.262 1 94.25 60 GLY B N 1
ATOM 2899 C CA . GLY B 1 60 ? -29.859 21.094 6.055 1 94.25 60 GLY B CA 1
ATOM 2900 C C . GLY B 1 60 ? -28.875 20.891 4.914 1 94.25 60 GLY B C 1
ATOM 2901 O O . GLY B 1 60 ? -29.188 20.219 3.932 1 94.25 60 GLY B O 1
ATOM 2902 N N . ARG B 1 61 ? -27.688 21.484 5.004 1 95.88 61 ARG B N 1
ATOM 2903 C CA . ARG B 1 61 ? -26.672 21.281 3.977 1 95.88 61 ARG B CA 1
ATOM 2904 C C . ARG B 1 61 ? -26.078 19.891 4.055 1 95.88 61 ARG B C 1
ATOM 2906 O O . ARG B 1 61 ? -26.25 19.188 5.059 1 95.88 61 ARG B O 1
ATOM 2913 N N . ALA B 1 62 ? -25.453 19.516 2.965 1 97 62 ALA B N 1
ATOM 2914 C CA . ALA B 1 62 ? -24.812 18.219 2.906 1 97 62 ALA B CA 1
ATOM 2915 C C . ALA B 1 62 ? -23.688 18.109 3.928 1 97 62 ALA B C 1
ATOM 2917 O O . ALA B 1 62 ? -22.984 19.094 4.199 1 97 62 ALA B O 1
ATOM 2918 N N . ILE B 1 63 ? -23.438 16.906 4.488 1 97.31 63 ILE B N 1
ATOM 2919 C CA . ILE B 1 63 ? -22.516 16.672 5.59 1 97.31 63 ILE B CA 1
ATOM 2920 C C . ILE B 1 63 ? -21.094 17.047 5.156 1 97.31 63 ILE B C 1
ATOM 2922 O O . ILE B 1 63 ? -20.312 17.547 5.961 1 97.31 63 ILE B O 1
ATOM 2926 N N . ASP B 1 64 ? -20.75 16.812 3.912 1 97.31 64 ASP B N 1
ATOM 2927 C CA . ASP B 1 64 ? -19.422 17.141 3.443 1 97.31 64 ASP B CA 1
ATOM 2928 C C . ASP B 1 64 ? -19.219 18.656 3.398 1 97.31 64 ASP B C 1
ATOM 2930 O O . ASP B 1 64 ? -18.125 19.156 3.693 1 97.31 64 ASP B O 1
ATOM 2934 N N . GLU B 1 65 ? -20.219 19.406 3.023 1 97.5 65 GLU B N 1
ATOM 2935 C CA . GLU B 1 65 ? -20.141 20.859 3.064 1 97.5 65 GLU B CA 1
ATOM 2936 C C . GLU B 1 65 ? -20 21.359 4.496 1 97.5 65 GLU B C 1
ATOM 2938 O O . GLU B 1 65 ? -19.234 22.281 4.762 1 97.5 65 GLU B O 1
ATOM 2943 N N . LEU B 1 66 ? -20.828 20.766 5.406 1 97.69 66 LEU B N 1
ATOM 2944 C CA . LEU B 1 66 ? -20.734 21.141 6.812 1 97.69 66 LEU B CA 1
ATOM 2945 C C . LEU B 1 66 ? -19.312 20.938 7.336 1 97.69 66 LEU B C 1
ATOM 2947 O O . LEU B 1 66 ? -18.797 21.766 8.062 1 97.69 66 LEU B O 1
ATOM 2951 N N . MET B 1 67 ? -18.75 19.844 6.945 1 97.88 67 MET B N 1
ATOM 2952 C CA . MET B 1 67 ? -17.375 19.531 7.336 1 97.88 67 MET B CA 1
ATOM 2953 C C . MET B 1 67 ? -16.422 20.609 6.836 1 97.88 67 MET B C 1
ATOM 2955 O O . MET B 1 67 ? -15.578 21.094 7.594 1 97.88 67 MET B O 1
ATOM 2959 N N . ASP B 1 68 ? -16.516 20.953 5.602 1 98.31 68 ASP B N 1
ATOM 2960 C CA . ASP B 1 68 ? -15.617 21.953 5.023 1 98.31 68 ASP B CA 1
ATOM 2961 C C . ASP B 1 68 ? -15.781 23.297 5.723 1 98.31 68 ASP B C 1
ATOM 2963 O O . ASP B 1 68 ? -14.797 24 5.98 1 98.31 68 ASP B O 1
ATOM 2967 N N . ARG B 1 69 ? -17 23.656 5.988 1 98.06 69 ARG B N 1
ATOM 2968 C CA . ARG B 1 69 ? -17.266 24.938 6.652 1 98.06 69 ARG B CA 1
ATOM 2969 C C . ARG B 1 69 ? -16.672 24.938 8.062 1 98.06 69 ARG B C 1
ATOM 2971 O O . ARG B 1 69 ? -16.188 25.969 8.531 1 98.06 69 ARG B O 1
ATOM 2978 N N . LEU B 1 70 ? -16.766 23.797 8.742 1 98.12 70 LEU B N 1
ATOM 2979 C CA . LEU B 1 70 ? -16.203 23.719 10.086 1 98.12 70 LEU B CA 1
ATOM 2980 C C . LEU B 1 70 ? -14.68 23.875 10.055 1 98.12 70 LEU B C 1
ATOM 2982 O O . LEU B 1 70 ? -14.117 24.625 10.844 1 98.12 70 LEU B O 1
ATOM 2986 N N . ILE B 1 71 ? -14.031 23.141 9.172 1 98.12 71 ILE B N 1
ATOM 2987 C CA . ILE B 1 71 ? -12.57 23.203 9.156 1 98.12 71 ILE B CA 1
ATOM 2988 C C . ILE B 1 71 ? -12.117 24.578 8.711 1 98.12 71 ILE B C 1
ATOM 2990 O O . ILE B 1 71 ? -11.086 25.078 9.18 1 98.12 71 ILE B O 1
ATOM 2994 N N . VAL B 1 72 ? -12.852 25.234 7.852 1 98.31 72 VAL B N 1
ATOM 2995 C CA . VAL B 1 72 ? -12.555 26.594 7.445 1 98.31 72 VAL B CA 1
ATOM 2996 C C . VAL B 1 72 ? -12.75 27.547 8.625 1 98.31 72 VAL B C 1
ATOM 2998 O O . VAL B 1 72 ? -11.969 28.484 8.82 1 98.31 72 VAL B O 1
ATOM 3001 N N . ARG B 1 73 ? -13.812 27.297 9.414 1 97.44 73 ARG B N 1
ATOM 3002 C CA . ARG B 1 73 ? -14.039 28.125 10.602 1 97.44 73 ARG B CA 1
ATOM 3003 C C . ARG B 1 73 ? -12.844 28.047 11.547 1 97.44 73 ARG B C 1
ATOM 3005 O O . ARG B 1 73 ? -12.391 29.078 12.062 1 97.44 73 ARG B O 1
ATOM 3012 N N . PHE B 1 74 ? -12.344 26.844 11.812 1 97.12 74 PHE B N 1
ATOM 3013 C CA . PHE B 1 74 ? -11.148 26.672 12.625 1 97.12 74 PHE B CA 1
ATOM 3014 C C . PHE B 1 74 ? -9.969 27.422 12 1 97.12 74 PHE B C 1
ATOM 3016 O O . PHE B 1 74 ? -9.227 28.109 12.703 1 97.12 74 PHE B O 1
ATOM 3023 N N . GLY B 1 75 ? -9.82 27.266 10.68 1 97.5 75 GLY B N 1
ATOM 3024 C CA . GLY B 1 75 ? -8.758 27.969 9.984 1 97.5 75 GLY B CA 1
ATOM 3025 C C . GLY B 1 75 ? -8.828 29.484 10.156 1 97.5 75 GLY B C 1
ATOM 3026 O O . GLY B 1 75 ? -7.805 30.141 10.359 1 97.5 75 GLY B O 1
ATOM 3027 N N . CYS B 1 76 ? -10.008 30.016 10.086 1 97.5 76 CYS B N 1
ATOM 3028 C CA . CYS B 1 76 ? -10.195 31.453 10.258 1 97.5 76 CYS B CA 1
ATOM 3029 C C . CYS B 1 76 ? -9.781 31.906 11.648 1 97.5 76 CYS B C 1
ATOM 3031 O O . CYS B 1 76 ? -9.125 32.938 11.805 1 97.5 76 CYS B O 1
ATOM 3033 N N . GLU B 1 77 ? -10.172 31.125 12.625 1 96.12 77 GLU B N 1
ATOM 3034 C CA . GLU B 1 77 ? -9.781 31.453 13.992 1 96.12 77 GLU B CA 1
ATOM 3035 C C . GLU B 1 77 ? -8.266 31.422 14.164 1 96.12 77 GLU B C 1
ATOM 3037 O O . GLU B 1 77 ? -7.688 32.312 14.781 1 96.12 77 GLU B O 1
ATOM 3042 N N . ILE B 1 78 ? -7.68 30.438 13.602 1 96.81 78 ILE B N 1
ATOM 3043 C CA . ILE B 1 78 ? -6.23 30.281 13.688 1 96.81 78 ILE B CA 1
ATOM 3044 C C . ILE B 1 78 ? -5.543 31.453 13 1 96.81 78 ILE B C 1
ATOM 3046 O O . ILE B 1 78 ? -4.59 32.031 13.539 1 96.81 78 ILE B O 1
ATOM 3050 N N . LEU B 1 79 ? -6.031 31.844 11.852 1 97.19 79 LEU B N 1
ATOM 3051 C CA . LEU B 1 79 ? -5.426 32.906 11.047 1 97.19 79 LEU B CA 1
ATOM 3052 C C . LEU B 1 79 ? -5.59 34.25 11.727 1 97.19 79 LEU B C 1
ATOM 3054 O O . LEU B 1 79 ? -4.863 35.219 11.406 1 97.19 79 LEU B O 1
ATOM 3058 N N . SER B 1 80 ? -6.531 34.375 12.648 1 95.5 80 SER B N 1
ATOM 3059 C CA . SER B 1 80 ? -6.688 35.625 13.406 1 95.5 80 SER B CA 1
ATOM 3060 C C . SER B 1 80 ? -5.594 35.75 14.461 1 95.5 80 SER B C 1
ATOM 3062 O O . SER B 1 80 ? -5.371 36.844 14.984 1 95.5 80 SER B O 1
ATOM 3064 N N . ILE B 1 81 ? -4.914 34.656 14.711 1 94.94 81 ILE B N 1
ATOM 3065 C CA . ILE B 1 81 ? -3.932 34.625 15.789 1 94.94 81 ILE B CA 1
ATOM 3066 C C . ILE B 1 81 ? -2.523 34.656 15.203 1 94.94 81 ILE B C 1
ATOM 3068 O O . ILE B 1 81 ? -1.61 35.25 15.789 1 94.94 81 ILE B O 1
ATOM 3072 N N . ILE B 1 82 ? -2.283 34.062 14.094 1 95.5 82 ILE B N 1
ATOM 3073 C CA . ILE B 1 82 ? -0.945 33.906 13.531 1 95.5 82 ILE B CA 1
ATOM 3074 C C . ILE B 1 82 ? -0.784 34.812 12.32 1 95.5 82 ILE B C 1
ATOM 3076 O O . ILE B 1 82 ? -1.76 35.125 11.625 1 95.5 82 ILE B O 1
ATOM 3080 N N . PRO B 1 83 ? 0.423 35.188 11.992 1 96.31 83 PRO B N 1
ATOM 3081 C CA . PRO B 1 83 ? 0.633 36.125 10.883 1 96.31 83 PRO B CA 1
ATOM 3082 C C . PRO B 1 83 ? 0.755 35.438 9.531 1 96.31 83 PRO B C 1
ATOM 3084 O O . PRO B 1 83 ? 0.622 36.062 8.484 1 96.31 83 PRO B O 1
ATOM 3087 N N . GLY B 1 84 ? 1.037 34.125 9.5 1 97.5 84 GLY B N 1
ATOM 3088 C CA . GLY B 1 84 ? 1.38 33.438 8.273 1 97.5 84 GLY B CA 1
ATOM 3089 C C . GLY B 1 84 ? 0.214 32.688 7.676 1 97.5 84 GLY B C 1
ATOM 3090 O O . GLY B 1 84 ? -0.866 33.25 7.473 1 97.5 84 GLY B O 1
ATOM 3091 N N . ARG B 1 85 ? 0.418 31.406 7.41 1 98.25 85 ARG B N 1
ATOM 3092 C CA . ARG B 1 85 ? -0.528 30.578 6.668 1 98.25 85 ARG B CA 1
ATOM 3093 C C . ARG B 1 85 ? -1.08 29.453 7.539 1 98.25 85 ARG B C 1
ATOM 3095 O O . ARG B 1 85 ? -0.441 29.047 8.508 1 98.25 85 ARG B O 1
ATOM 3102 N N . VAL B 1 86 ? -2.264 28.953 7.148 1 98.44 86 VAL B N 1
ATOM 3103 C CA . VAL B 1 86 ? -2.812 27.766 7.781 1 98.44 86 VAL B CA 1
ATOM 3104 C C . VAL B 1 86 ? -2.99 26.656 6.742 1 98.44 86 VAL B C 1
ATOM 3106 O O . VAL B 1 86 ? -3.393 26.938 5.605 1 98.44 86 VAL B O 1
ATOM 3109 N N . SER B 1 87 ? -2.527 25.453 7.051 1 98.75 87 SER B N 1
ATOM 3110 C CA . SER B 1 87 ? -2.811 24.281 6.223 1 98.75 87 SER B CA 1
ATOM 3111 C C . SER B 1 87 ? -4.133 23.625 6.621 1 98.75 87 SER B C 1
ATOM 3113 O O . SER B 1 87 ? -4.293 23.188 7.758 1 98.75 87 SER B O 1
ATOM 3115 N N . THR B 1 88 ? -5.035 23.547 5.723 1 98.5 88 THR B N 1
ATOM 3116 C CA . THR B 1 88 ? -6.34 22.922 5.906 1 98.5 88 THR B CA 1
ATOM 3117 C C . THR B 1 88 ? -6.469 21.688 5.039 1 98.5 88 THR B C 1
ATOM 3119 O O . THR B 1 88 ? -6.277 21.75 3.822 1 98.5 88 THR B O 1
ATOM 3122 N N . GLU B 1 89 ? -6.82 20.562 5.648 1 98.44 89 GLU B N 1
ATOM 3123 C CA . GLU B 1 89 ? -6.648 19.281 5 1 98.44 89 GLU B CA 1
ATOM 3124 C C . GLU B 1 89 ? -7.934 18.828 4.312 1 98.44 89 GLU B C 1
ATOM 3126 O O . GLU B 1 89 ? -9.016 18.891 4.906 1 98.44 89 GLU B O 1
ATOM 3131 N N . VAL B 1 90 ? -7.809 18.453 3.029 1 98.44 90 VAL B N 1
ATOM 3132 C CA . VAL B 1 90 ? -8.898 17.828 2.283 1 98.44 90 VAL B CA 1
ATOM 3133 C C . VAL B 1 90 ? -9.219 16.469 2.881 1 98.44 90 VAL B C 1
ATOM 3135 O O . VAL B 1 90 ? -8.344 15.805 3.439 1 98.44 90 VAL B O 1
ATOM 3138 N N . ASP B 1 91 ? -10.484 16.047 2.766 1 98.25 91 ASP B N 1
ATOM 3139 C CA . ASP B 1 91 ? -10.961 14.758 3.262 1 98.25 91 ASP B CA 1
ATOM 3140 C C . ASP B 1 91 ? -10.094 13.617 2.748 1 98.25 91 ASP B C 1
ATOM 3142 O O . ASP B 1 91 ? -10 13.391 1.539 1 98.25 91 ASP B O 1
ATOM 3146 N N . ALA B 1 92 ? -9.562 12.82 3.695 1 98.44 92 ALA B N 1
ATOM 3147 C CA . ALA B 1 92 ? -8.617 11.758 3.35 1 98.44 92 ALA B CA 1
ATOM 3148 C C . ALA B 1 92 ? -9.305 10.648 2.561 1 98.44 92 ALA B C 1
ATOM 3150 O O . ALA B 1 92 ? -8.648 9.867 1.872 1 98.44 92 ALA B O 1
ATOM 3151 N N . ARG B 1 93 ? -10.664 10.562 2.576 1 98.56 93 ARG B N 1
ATOM 3152 C CA . ARG B 1 93 ? -11.414 9.555 1.821 1 98.56 93 ARG B CA 1
ATOM 3153 C C . ARG B 1 93 ? -11.266 9.781 0.321 1 98.56 93 ARG B C 1
ATOM 3155 O O . ARG B 1 93 ? -11.547 8.883 -0.477 1 98.56 93 ARG B O 1
ATOM 3162 N N . LEU B 1 94 ? -10.727 10.969 -0.086 1 98.81 94 LEU B N 1
ATOM 3163 C CA . LEU B 1 94 ? -10.57 11.336 -1.489 1 98.81 94 LEU B CA 1
ATOM 3164 C C . LEU B 1 94 ? -9.133 11.117 -1.954 1 98.81 94 LEU B C 1
ATOM 3166 O O . LEU B 1 94 ? -8.789 11.453 -3.088 1 98.81 94 LEU B O 1
ATOM 3170 N N . SER B 1 95 ? -8.273 10.523 -1.144 1 98.81 95 SER B N 1
ATOM 3171 C CA . SER B 1 95 ? -6.828 10.469 -1.335 1 98.81 95 SER B CA 1
ATOM 3172 C C . SER B 1 95 ? -6.469 9.789 -2.654 1 98.81 95 SER B C 1
ATOM 3174 O O . SER B 1 95 ? -5.344 9.93 -3.145 1 98.81 95 SER B O 1
ATOM 3176 N N . PHE B 1 96 ? -7.387 9.031 -3.242 1 98.94 96 PHE B N 1
ATOM 3177 C CA . PHE B 1 96 ? -7.07 8.305 -4.465 1 98.94 96 PHE B CA 1
ATOM 3178 C C . PHE B 1 96 ? -7.918 8.805 -5.629 1 98.94 96 PHE B C 1
ATOM 3180 O O . PHE B 1 96 ? -8.031 8.133 -6.656 1 98.94 96 PHE B O 1
ATOM 3187 N N . ASP B 1 97 ? -8.531 9.945 -5.492 1 98.88 97 ASP B N 1
ATOM 3188 C CA . ASP B 1 97 ? -9.375 10.57 -6.504 1 98.88 97 ASP B CA 1
ATOM 3189 C C . ASP B 1 97 ? -8.906 11.992 -6.809 1 98.88 97 ASP B C 1
ATOM 3191 O O . ASP B 1 97 ? -9.344 12.945 -6.16 1 98.88 97 ASP B O 1
ATOM 3195 N N . THR B 1 98 ? -8.125 12.094 -7.863 1 98.94 98 THR B N 1
ATOM 3196 C CA . THR B 1 98 ? -7.512 13.375 -8.203 1 98.94 98 THR B CA 1
ATOM 3197 C C . THR B 1 98 ? -8.578 14.445 -8.438 1 98.94 98 THR B C 1
ATOM 3199 O O . THR B 1 98 ? -8.516 15.523 -7.848 1 98.94 98 THR B O 1
ATOM 3202 N N . ALA B 1 99 ? -9.555 14.141 -9.227 1 98.88 99 ALA B N 1
ATOM 3203 C CA . ALA B 1 99 ? -10.57 15.125 -9.594 1 98.88 99 ALA B CA 1
ATOM 3204 C C . ALA B 1 99 ? -11.375 15.562 -8.367 1 98.88 99 ALA B C 1
ATOM 3206 O O . ALA B 1 99 ? -11.656 16.75 -8.195 1 98.88 99 ALA B O 1
ATOM 3207 N N . ALA B 1 100 ? -11.758 14.578 -7.551 1 98.88 100 ALA B N 1
ATOM 3208 C CA . ALA B 1 100 ? -12.539 14.906 -6.359 1 98.88 100 ALA B CA 1
ATOM 3209 C C . ALA B 1 100 ? -11.719 15.734 -5.375 1 98.88 100 ALA B C 1
ATOM 3211 O O . ALA B 1 100 ? -12.25 16.625 -4.707 1 98.88 100 ALA B O 1
ATOM 3212 N N . THR B 1 101 ? -10.43 15.461 -5.262 1 98.94 101 THR B N 1
ATOM 3213 C CA . THR B 1 101 ? -9.547 16.219 -4.391 1 98.94 101 THR B CA 1
ATOM 3214 C C . THR B 1 101 ? -9.445 17.672 -4.859 1 98.94 101 THR B C 1
ATOM 3216 O O . THR B 1 101 ? -9.531 18.594 -4.051 1 98.94 101 THR B O 1
ATOM 3219 N N . VAL B 1 102 ? -9.281 17.875 -6.156 1 98.94 102 VAL B N 1
ATOM 3220 C CA . VAL B 1 102 ? -9.18 19.219 -6.719 1 98.94 102 VAL B CA 1
ATOM 3221 C C . VAL B 1 102 ? -10.469 19.984 -6.441 1 98.94 102 VAL B C 1
ATOM 3223 O O . VAL B 1 102 ? -10.43 21.125 -5.984 1 98.94 102 VAL B O 1
ATOM 3226 N N . ALA B 1 103 ? -11.586 19.328 -6.738 1 98.88 103 ALA B N 1
ATOM 3227 C CA . ALA B 1 103 ? -12.883 19.984 -6.543 1 98.88 103 ALA B CA 1
ATOM 3228 C C . ALA B 1 103 ? -13.07 20.406 -5.09 1 98.88 103 ALA B C 1
ATOM 3230 O O . ALA B 1 103 ? -13.547 21.5 -4.812 1 98.88 103 ALA B O 1
ATOM 3231 N N . ARG B 1 104 ? -12.75 19.516 -4.188 1 98.75 104 ARG B N 1
ATOM 3232 C CA . ARG B 1 104 ? -12.906 19.828 -2.77 1 98.75 104 ARG B CA 1
ATOM 3233 C C . ARG B 1 104 ? -11.961 20.953 -2.35 1 98.75 104 ARG B C 1
ATOM 3235 O O . ARG B 1 104 ? -12.336 21.812 -1.548 1 98.75 104 ARG B O 1
ATOM 3242 N N . ALA B 1 105 ? -10.742 20.938 -2.812 1 98.88 105 ALA B N 1
ATOM 3243 C CA . ALA B 1 105 ? -9.766 21.984 -2.525 1 98.88 105 ALA B CA 1
ATOM 3244 C C . ALA B 1 105 ? -10.281 23.359 -2.959 1 98.88 105 ALA B C 1
ATOM 3246 O O . ALA B 1 105 ? -10.18 24.328 -2.213 1 98.88 105 ALA B O 1
ATOM 3247 N N . GLU B 1 106 ? -10.82 23.422 -4.137 1 98.75 106 GLU B N 1
ATOM 3248 C CA . GLU B 1 106 ? -11.367 24.656 -4.66 1 98.75 106 GLU B CA 1
ATOM 3249 C C . GLU B 1 106 ? -12.523 25.172 -3.803 1 98.75 106 GLU B C 1
ATOM 3251 O O . GLU B 1 106 ? -12.633 26.359 -3.543 1 98.75 106 GLU B O 1
ATOM 3256 N N . ARG B 1 107 ? -13.336 24.266 -3.389 1 98.69 107 ARG B N 1
ATOM 3257 C CA . ARG B 1 107 ? -14.43 24.656 -2.502 1 98.69 107 ARG B CA 1
ATOM 3258 C C . ARG B 1 107 ? -13.898 25.25 -1.203 1 98.69 107 ARG B C 1
ATOM 3260 O O . ARG B 1 107 ? -14.406 26.266 -0.727 1 98.69 107 ARG B O 1
ATOM 3267 N N . ILE B 1 108 ? -12.914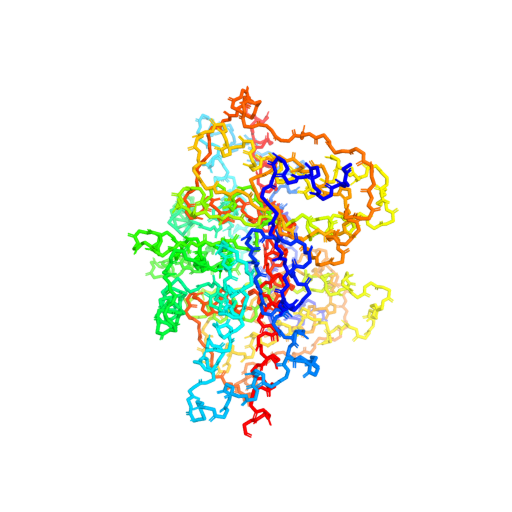 24.641 -0.601 1 98.75 108 ILE B N 1
ATOM 3268 C CA . ILE B 1 108 ? -12.328 25.109 0.65 1 98.75 108 ILE B CA 1
ATOM 3269 C C . ILE B 1 108 ? -11.773 26.516 0.462 1 98.75 108 ILE B C 1
ATOM 3271 O O . ILE B 1 108 ? -11.992 27.391 1.297 1 98.75 108 ILE B O 1
ATOM 3275 N N . VAL B 1 109 ? -11.078 26.75 -0.648 1 98.75 109 VAL B N 1
ATOM 3276 C CA . VAL B 1 109 ? -10.508 28.047 -0.948 1 98.75 109 VAL B CA 1
ATOM 3277 C C . VAL B 1 109 ? -11.617 29.094 -1.087 1 98.75 109 VAL B C 1
ATOM 3279 O O . VAL B 1 109 ? -11.508 30.203 -0.563 1 98.75 109 VAL B O 1
ATOM 3282 N N . GLU B 1 110 ? -12.672 28.703 -1.769 1 98.62 110 GLU B N 1
ATOM 3283 C CA . GLU B 1 110 ? -13.812 29.594 -1.939 1 98.62 110 GLU B CA 1
ATOM 3284 C C . GLU B 1 110 ? -14.43 29.969 -0.594 1 98.62 110 GLU B C 1
ATOM 3286 O O . GLU B 1 110 ? -14.844 31.109 -0.386 1 98.62 110 GLU B O 1
ATOM 3291 N N . LEU B 1 111 ? -14.523 29 0.252 1 98.69 111 LEU B N 1
ATOM 3292 C CA . LEU B 1 111 ? -15.086 29.25 1.576 1 98.69 111 LEU B CA 1
ATOM 3293 C C . LEU B 1 111 ? -14.211 30.203 2.371 1 98.69 111 LEU B C 1
ATOM 3295 O O . LEU B 1 111 ? -14.727 31.078 3.074 1 98.69 111 LEU B O 1
ATOM 3299 N N . TYR B 1 112 ? -12.914 30.078 2.312 1 98.69 112 TYR B N 1
ATOM 3300 C CA . TYR B 1 112 ? -12.008 31.031 2.963 1 98.69 112 TYR B CA 1
ATOM 3301 C C . TYR B 1 112 ? -12.188 32.438 2.4 1 98.69 112 TYR B C 1
ATOM 3303 O O . TYR B 1 112 ? -12.242 33.406 3.154 1 98.69 112 TYR B O 1
ATOM 3311 N N . GLN B 1 113 ? -12.273 32.5 1.071 1 98.38 113 GLN B N 1
ATOM 3312 C CA . GLN B 1 113 ? -12.422 33.781 0.422 1 98.38 113 GLN B CA 1
ATOM 3313 C C . GLN B 1 113 ? -13.734 34.438 0.826 1 98.38 113 GLN B C 1
ATOM 3315 O O . GLN B 1 113 ? -13.789 35.688 0.978 1 98.38 113 GLN B O 1
ATOM 3320 N N . ALA B 1 114 ? -14.711 33.656 0.969 1 98.06 114 ALA B N 1
ATOM 3321 C CA . ALA B 1 114 ? -16 34.188 1.4 1 98.06 114 ALA B CA 1
ATOM 3322 C C . ALA B 1 114 ? -15.914 34.781 2.801 1 98.06 114 ALA B C 1
ATOM 3324 O O . ALA B 1 114 ? -16.719 35.625 3.168 1 98.06 114 ALA B O 1
ATOM 3325 N N . GLU B 1 115 ? -14.938 34.344 3.576 1 97.56 115 GLU B N 1
ATOM 3326 C CA . GLU B 1 115 ? -14.719 34.875 4.918 1 97.56 115 GLU B CA 1
ATOM 3327 C C . GLU B 1 115 ? -13.734 36.031 4.902 1 97.56 115 GLU B C 1
ATOM 3329 O O . GLU B 1 115 ? -13.297 36.5 5.953 1 97.56 115 GLU B O 1
ATOM 3334 N N . GLY B 1 116 ? -13.266 36.438 3.783 1 97.62 116 GLY B N 1
ATOM 3335 C CA . GLY B 1 116 ? -12.43 37.625 3.615 1 97.62 116 GLY B CA 1
ATOM 3336 C C . GLY B 1 116 ? -10.945 37.312 3.688 1 97.62 116 GLY B C 1
ATOM 3337 O O . GLY B 1 116 ? -10.133 38.219 3.879 1 97.62 116 GLY B O 1
ATOM 3338 N N . LEU B 1 117 ? -10.602 36.062 3.578 1 97.81 117 LEU B N 1
ATOM 3339 C CA . LEU B 1 117 ? -9.195 35.688 3.666 1 97.81 117 LEU B CA 1
ATOM 3340 C C . LEU B 1 117 ? -8.609 35.438 2.279 1 97.81 117 LEU B C 1
ATOM 3342 O O . LEU B 1 117 ? -9.266 34.844 1.42 1 97.81 117 LEU B O 1
ATOM 3346 N N . HIS B 1 118 ? -7.492 35.969 2.094 1 96.25 118 HIS B N 1
ATOM 3347 C CA . HIS B 1 118 ? -6.812 35.781 0.814 1 96.25 118 HIS B CA 1
ATOM 3348 C C . HIS B 1 118 ? -6.262 34.375 0.662 1 96.25 118 HIS B C 1
ATOM 3350 O O . HIS B 1 118 ? -5.812 33.781 1.638 1 96.25 118 HIS B O 1
ATOM 3356 N N . ILE B 1 119 ? -6.215 33.938 -0.542 1 95.94 119 ILE B N 1
ATOM 3357 C CA . ILE B 1 119 ? -5.793 32.594 -0.905 1 95.94 119 ILE B CA 1
ATOM 3358 C C . ILE B 1 119 ? -4.344 32.344 -0.474 1 95.94 119 ILE B C 1
ATOM 3360 O O . ILE B 1 119 ? -3.951 31.234 -0.148 1 95.94 119 ILE B O 1
ATOM 3364 N N . ASP B 1 120 ? -3.566 33.344 -0.324 1 97 120 ASP B N 1
ATOM 3365 C CA . ASP B 1 120 ? -2.148 33.25 0.013 1 97 120 ASP B CA 1
ATOM 3366 C C . ASP B 1 120 ? -1.958 32.875 1.477 1 97 120 ASP B C 1
ATOM 3368 O O . ASP B 1 120 ? -0.862 32.469 1.882 1 97 120 ASP B O 1
ATOM 3372 N N . ARG B 1 121 ? -2.986 32.969 2.289 1 98 121 ARG B N 1
ATOM 3373 C CA . ARG B 1 121 ? -2.902 32.656 3.711 1 98 121 ARG B CA 1
ATOM 3374 C C . ARG B 1 121 ? -3.305 31.219 3.973 1 98 121 ARG B C 1
ATOM 3376 O O . ARG B 1 121 ? -3.273 30.75 5.117 1 98 121 ARG B O 1
ATOM 3383 N N . VAL B 1 122 ? -3.627 30.516 2.861 1 98.5 122 VAL B N 1
ATOM 3384 C CA . VAL B 1 122 ? -4.176 29.172 3.021 1 98.5 122 VAL B CA 1
ATOM 3385 C C . VAL B 1 122 ? -3.369 28.188 2.188 1 98.5 122 VAL B C 1
ATOM 3387 O O . VAL B 1 122 ? -3.09 28.438 1.012 1 98.5 122 VAL B O 1
ATOM 3390 N N . LEU B 1 123 ? -2.945 27.094 2.775 1 98.81 123 LEU B N 1
ATOM 3391 C CA . LEU B 1 123 ? -2.422 25.922 2.076 1 98.81 123 LEU B CA 1
ATOM 3392 C C . LEU B 1 123 ? -3.412 24.766 2.133 1 98.81 123 LEU B C 1
ATOM 3394 O O . LEU B 1 123 ? -3.926 24.438 3.203 1 98.81 123 LEU B O 1
ATOM 3398 N N . ILE B 1 124 ? -3.736 24.234 0.985 1 98.94 124 ILE B N 1
ATOM 3399 C CA . ILE B 1 124 ? -4.574 23.031 0.95 1 98.94 124 ILE B CA 1
ATOM 3400 C C . ILE B 1 124 ? -3.717 21.797 1.219 1 98.94 124 ILE B C 1
ATOM 3402 O O . ILE B 1 124 ? -2.797 21.5 0.457 1 98.94 124 ILE B O 1
ATOM 3406 N N . LYS B 1 125 ? -3.998 21.156 2.322 1 98.88 125 LYS B N 1
ATOM 3407 C CA . LYS B 1 125 ? -3.256 19.969 2.764 1 98.88 125 LYS B CA 1
ATOM 3408 C C . LYS B 1 125 ? -3.84 18.703 2.164 1 98.88 125 LYS B C 1
ATOM 3410 O O . LYS B 1 125 ? -5.043 18.453 2.275 1 98.88 125 LYS B O 1
ATOM 3415 N N . ILE B 1 126 ? -3.002 17.938 1.455 1 98.94 126 ILE B N 1
ATOM 3416 C CA . ILE B 1 126 ? -3.426 16.766 0.685 1 98.94 126 ILE B CA 1
ATOM 3417 C C . ILE B 1 126 ? -2.48 15.602 0.954 1 98.94 126 ILE B C 1
ATOM 3419 O O . ILE B 1 126 ? -1.266 15.781 1.053 1 98.94 126 ILE B O 1
ATOM 3423 N N . ALA B 1 127 ? -3.051 14.352 1.082 1 98.88 127 ALA B N 1
ATOM 3424 C CA . ALA B 1 127 ? -2.213 13.172 1.253 1 98.88 127 ALA B CA 1
ATOM 3425 C C . ALA B 1 127 ? -1.324 12.945 0.034 1 98.88 127 ALA B C 1
ATOM 3427 O O . ALA B 1 127 ? -1.77 13.109 -1.105 1 98.88 127 ALA B O 1
ATOM 3428 N N . ALA B 1 128 ? -0.088 12.508 0.275 1 98.94 128 ALA B N 1
ATOM 3429 C CA . ALA B 1 128 ? 0.897 12.391 -0.797 1 98.94 128 ALA B CA 1
ATOM 3430 C C . ALA B 1 128 ? 0.806 11.031 -1.485 1 98.94 128 ALA B C 1
ATOM 3432 O O . ALA B 1 128 ? 1.811 10.336 -1.625 1 98.94 128 ALA B O 1
ATOM 3433 N N . THR B 1 129 ? -0.385 10.594 -1.889 1 98.94 129 THR B N 1
ATOM 3434 C CA . THR B 1 129 ? -0.55 9.539 -2.885 1 98.94 129 THR B CA 1
ATOM 3435 C C . THR B 1 129 ? -0.234 10.062 -4.281 1 98.94 129 THR B C 1
ATOM 3437 O O . THR B 1 129 ? -0.05 11.266 -4.473 1 98.94 129 THR B O 1
ATOM 3440 N N . TRP B 1 130 ? -0.054 9.156 -5.246 1 98.94 130 TRP B N 1
ATOM 3441 C CA . TRP B 1 130 ? 0.14 9.625 -6.613 1 98.94 130 TRP B CA 1
ATOM 3442 C C . TRP B 1 130 ? -0.995 10.555 -7.039 1 98.94 130 TRP B C 1
ATOM 3444 O O . TRP B 1 130 ? -0.754 11.617 -7.621 1 98.94 130 TRP B O 1
ATOM 3454 N N . GLU B 1 131 ? -2.25 10.172 -6.734 1 98.94 131 GLU B N 1
ATOM 3455 C CA . GLU B 1 131 ? -3.43 10.953 -7.094 1 98.94 131 GLU B CA 1
ATOM 3456 C C . GLU B 1 131 ? -3.436 12.305 -6.391 1 98.94 131 GLU B C 1
ATOM 3458 O O . GLU B 1 131 ? -3.799 13.32 -6.988 1 98.94 131 GLU B O 1
ATOM 3463 N N . GLY B 1 132 ? -3.049 12.281 -5.113 1 98.94 132 GLY B N 1
ATOM 3464 C CA . GLY B 1 132 ? -2.936 13.531 -4.387 1 98.94 132 GLY B CA 1
ATOM 3465 C C . GLY B 1 132 ? -1.892 14.469 -4.969 1 98.94 132 GLY B C 1
ATOM 3466 O O . GLY B 1 132 ? -2.119 15.672 -5.066 1 98.94 132 GLY B O 1
ATOM 3467 N N . ILE B 1 133 ? -0.763 13.938 -5.359 1 99 133 ILE B N 1
ATOM 3468 C CA . ILE B 1 133 ? 0.315 14.734 -5.941 1 99 133 ILE B CA 1
ATOM 3469 C C . ILE B 1 133 ? -0.14 15.32 -7.277 1 99 133 ILE B C 1
ATOM 3471 O O . ILE B 1 133 ? 0.155 16.469 -7.586 1 99 133 ILE B O 1
ATOM 3475 N N . GLN B 1 134 ? -0.873 14.531 -8.016 1 98.94 134 GLN B N 1
ATOM 3476 C CA . GLN B 1 134 ? -1.401 15.047 -9.273 1 98.94 134 GLN B CA 1
ATOM 3477 C C . GLN B 1 134 ? -2.432 16.141 -9.023 1 98.94 134 GLN B C 1
ATOM 3479 O O . GLN B 1 134 ? -2.512 17.109 -9.789 1 98.94 134 GLN B O 1
ATOM 3484 N N . ALA B 1 135 ? -3.27 15.961 -8.023 1 98.94 135 ALA B N 1
ATOM 3485 C CA . ALA B 1 135 ? -4.203 17.016 -7.656 1 98.94 135 ALA B CA 1
ATOM 3486 C C . ALA B 1 135 ? -3.457 18.297 -7.289 1 98.94 135 ALA B C 1
ATOM 3488 O O . ALA B 1 135 ? -3.832 19.391 -7.73 1 98.94 135 ALA B O 1
ATOM 3489 N N . ALA B 1 136 ? -2.4 18.156 -6.512 1 98.94 136 ALA B N 1
ATOM 3490 C CA . ALA B 1 136 ? -1.599 19.297 -6.094 1 98.94 136 ALA B CA 1
ATOM 3491 C C . ALA B 1 136 ? -0.975 20 -7.297 1 98.94 136 ALA B C 1
ATOM 3493 O O . ALA B 1 136 ? -0.906 21.234 -7.344 1 98.94 136 ALA B O 1
ATOM 3494 N N . ARG B 1 137 ? -0.475 19.219 -8.242 1 98.94 137 ARG B N 1
ATOM 3495 C CA . ARG B 1 137 ? 0.086 19.781 -9.469 1 98.94 137 ARG B CA 1
ATOM 3496 C C . ARG B 1 137 ? -0.912 20.703 -10.156 1 98.94 137 ARG B C 1
ATOM 3498 O O . ARG B 1 137 ? -0.565 21.828 -10.531 1 98.94 137 ARG B O 1
ATOM 3505 N N . GLN B 1 138 ? -2.129 20.266 -10.305 1 98.94 138 GLN B N 1
ATOM 3506 C CA . GLN B 1 138 ? -3.178 21.047 -10.945 1 98.94 138 GLN B CA 1
ATOM 3507 C C . GLN B 1 138 ? -3.496 22.297 -10.148 1 98.94 138 GLN B C 1
ATOM 3509 O O . GLN B 1 138 ? -3.658 23.391 -10.711 1 98.94 138 GLN B O 1
ATOM 3514 N N . LEU B 1 139 ? -3.609 22.141 -8.852 1 98.94 139 LEU B N 1
ATOM 3515 C CA . LEU B 1 139 ? -3.959 23.25 -7.98 1 98.94 139 LEU B CA 1
ATOM 3516 C C . LEU B 1 139 ? -2.877 24.328 -8.008 1 98.94 139 LEU B C 1
ATOM 3518 O O . LEU B 1 139 ? -3.18 25.516 -8.094 1 98.94 139 LEU B O 1
ATOM 3522 N N . GLU B 1 140 ? -1.605 23.891 -7.953 1 98.88 140 GLU B N 1
ATOM 3523 C CA . GLU B 1 140 ? -0.494 24.844 -7.996 1 98.88 140 GLU B CA 1
ATOM 3524 C C . GLU B 1 140 ? -0.507 25.656 -9.289 1 98.88 140 GLU B C 1
ATOM 3526 O O . GLU B 1 140 ? -0.194 26.844 -9.281 1 98.88 140 GLU B O 1
ATOM 3531 N N . GLN B 1 141 ? -0.845 25.047 -10.359 1 98.44 141 GLN B N 1
ATOM 3532 C CA . GLN B 1 141 ? -0.923 25.734 -11.648 1 98.44 141 GLN B CA 1
ATOM 3533 C C . GLN B 1 141 ? -2.012 26.797 -11.641 1 98.44 141 GLN B C 1
ATOM 3535 O O . GLN B 1 141 ? -1.957 27.75 -12.422 1 98.44 141 GLN B O 1
ATOM 3540 N N . ARG B 1 142 ? -2.928 26.656 -10.734 1 97.56 142 ARG B N 1
ATOM 3541 C CA . ARG B 1 142 ? -4.047 27.594 -10.664 1 97.56 142 ARG B CA 1
ATOM 3542 C C . ARG B 1 142 ? -3.832 28.609 -9.547 1 97.56 142 ARG B C 1
ATOM 3544 O O . ARG B 1 142 ? -4.723 29.422 -9.258 1 97.56 142 ARG B O 1
ATOM 3551 N N . GLY B 1 143 ? -2.76 28.516 -8.898 1 97.81 143 GLY B N 1
ATOM 3552 C CA . GLY B 1 143 ? -2.412 29.484 -7.875 1 97.81 143 GLY B CA 1
ATOM 3553 C C . GLY B 1 143 ? -2.879 29.094 -6.488 1 97.81 143 GLY B C 1
ATOM 3554 O O . GLY B 1 143 ? -2.799 29.875 -5.547 1 97.81 143 GLY B O 1
ATOM 3555 N N . ILE B 1 144 ? -3.465 27.906 -6.363 1 98.69 144 ILE B N 1
ATOM 3556 C CA . ILE B 1 144 ? -3.826 27.375 -5.059 1 98.69 144 ILE B CA 1
ATOM 3557 C C . ILE B 1 144 ? -2.656 26.562 -4.488 1 98.69 144 ILE B C 1
ATOM 3559 O O . ILE B 1 144 ? -2.338 25.484 -4.984 1 98.69 144 ILE B O 1
ATOM 3563 N N . HIS B 1 145 ? -2.043 27.047 -3.439 1 98.75 145 HIS B N 1
ATOM 3564 C CA . HIS B 1 145 ? -0.832 26.422 -2.904 1 98.75 145 HIS B CA 1
ATOM 3565 C C . HIS B 1 145 ? -1.164 25.25 -1.988 1 98.75 145 HIS B C 1
ATOM 3567 O O . HIS B 1 145 ? -2.188 25.266 -1.3 1 98.75 145 HIS B O 1
ATOM 3573 N N . THR B 1 146 ? -0.308 24.266 -2.02 1 98.94 146 THR B N 1
ATOM 3574 C CA . THR B 1 146 ? -0.65 23 -1.361 1 98.94 146 THR B CA 1
ATOM 3575 C C . THR B 1 146 ? 0.444 22.594 -0.38 1 98.94 146 THR B C 1
ATOM 3577 O O . THR B 1 146 ? 1.589 23.031 -0.497 1 98.94 146 THR B O 1
ATOM 3580 N N . ASN B 1 147 ? 0.078 21.875 0.677 1 98.94 147 ASN B N 1
ATOM 3581 C CA . ASN B 1 147 ? 0.903 21.156 1.65 1 98.94 147 ASN B CA 1
ATOM 3582 C C . ASN B 1 147 ? 0.671 19.656 1.591 1 98.94 147 ASN B C 1
ATOM 3584 O O . ASN B 1 147 ? -0.355 19.156 2.061 1 98.94 147 ASN B O 1
ATOM 3588 N N . LEU B 1 148 ? 1.595 18.906 1 1 98.94 148 LEU B N 1
ATOM 3589 C CA . LEU B 1 148 ? 1.41 17.469 0.888 1 98.94 148 LEU B CA 1
ATOM 3590 C C . LEU B 1 148 ? 1.825 16.766 2.176 1 98.94 148 LEU B C 1
ATOM 3592 O O . LEU B 1 148 ? 2.975 16.875 2.607 1 98.94 148 LEU B O 1
ATOM 3596 N N . THR B 1 149 ? 0.876 16.047 2.775 1 98.88 149 THR B N 1
ATOM 3597 C CA . THR B 1 149 ? 1.027 15.375 4.059 1 98.88 149 THR B CA 1
ATOM 3598 C C . THR B 1 149 ? 1.042 13.859 3.869 1 98.88 149 THR B C 1
ATOM 3600 O O . THR B 1 149 ? 0.981 13.367 2.738 1 98.88 149 THR B O 1
ATOM 3603 N N . LEU B 1 150 ? 1.225 13.102 4.965 1 98.88 150 LEU B N 1
ATOM 3604 C CA . LEU B 1 150 ? 1.376 11.656 4.906 1 98.88 150 LEU B CA 1
ATOM 3605 C C . LEU B 1 150 ? 2.494 11.266 3.947 1 98.88 150 LEU B C 1
ATOM 3607 O O . LEU B 1 150 ? 2.285 10.461 3.039 1 98.88 150 LEU B O 1
ATOM 3611 N N . LEU B 1 151 ? 3.557 11.977 4.152 1 98.94 151 LEU B N 1
ATOM 3612 C CA . LEU B 1 151 ? 4.762 11.773 3.359 1 98.94 151 LEU B CA 1
ATOM 3613 C C . LEU B 1 151 ? 5.828 11.031 4.168 1 98.94 151 LEU B C 1
ATOM 3615 O O . LEU B 1 151 ? 6.25 11.508 5.223 1 98.94 151 LEU B O 1
ATOM 3619 N N . PHE B 1 152 ? 6.293 9.867 3.639 1 98.94 152 PHE B N 1
ATOM 3620 C CA . PHE B 1 152 ? 7.125 8.961 4.422 1 98.94 152 PHE B CA 1
ATOM 3621 C C . PHE B 1 152 ? 8.344 8.523 3.619 1 98.94 152 PHE B C 1
ATOM 3623 O O . PHE B 1 152 ? 9.289 7.961 4.18 1 98.94 152 PHE B O 1
ATOM 3630 N N . SER B 1 153 ? 8.344 8.805 2.307 1 98.62 153 SER B N 1
ATOM 3631 C CA . SER B 1 153 ? 9.422 8.242 1.501 1 98.62 153 SER B CA 1
ATOM 3632 C C . SER B 1 153 ? 10.07 9.305 0.618 1 98.62 153 SER B C 1
ATOM 3634 O O . SER B 1 153 ? 9.445 10.32 0.308 1 98.62 153 SER B O 1
ATOM 3636 N N . PHE B 1 154 ? 11.312 9.031 0.257 1 98.75 154 PHE B N 1
ATOM 3637 C CA . PHE B 1 154 ? 12.055 9.875 -0.674 1 98.75 154 PHE B CA 1
ATOM 3638 C C . PHE B 1 154 ? 11.336 9.961 -2.014 1 98.75 154 PHE B C 1
ATOM 3640 O O . PHE B 1 154 ? 11.297 11.023 -2.637 1 98.75 154 PHE B O 1
ATOM 3647 N N . ALA B 1 155 ? 10.664 8.891 -2.494 1 98.81 155 ALA B N 1
ATOM 3648 C CA . ALA B 1 155 ? 9.938 8.875 -3.764 1 98.81 155 ALA B CA 1
ATOM 3649 C C . ALA B 1 155 ? 8.781 9.867 -3.742 1 98.81 155 ALA B C 1
ATOM 3651 O O . ALA B 1 155 ? 8.523 10.555 -4.734 1 98.81 155 ALA B O 1
ATOM 3652 N N . GLN B 1 156 ? 8.07 9.891 -2.668 1 98.94 156 GLN B N 1
ATOM 3653 C CA . GLN B 1 156 ? 6.996 10.867 -2.529 1 98.94 156 GLN B CA 1
ATOM 3654 C C . GLN B 1 156 ? 7.527 12.289 -2.662 1 98.94 156 GLN B C 1
ATOM 3656 O O . GLN B 1 156 ? 6.938 13.117 -3.359 1 98.94 156 GLN B O 1
ATOM 3661 N N . ALA B 1 157 ? 8.633 12.523 -1.942 1 98.94 157 ALA B N 1
ATOM 3662 C CA . ALA B 1 157 ? 9.219 13.867 -1.958 1 98.94 157 ALA B CA 1
ATOM 3663 C C . ALA B 1 157 ? 9.648 14.258 -3.369 1 98.94 157 ALA B C 1
ATOM 3665 O O . ALA B 1 157 ? 9.391 15.383 -3.807 1 98.94 157 ALA B O 1
ATOM 3666 N N . VAL B 1 158 ? 10.312 13.359 -4.059 1 98.88 158 VAL B N 1
ATOM 3667 C CA . VAL B 1 158 ? 10.766 13.625 -5.418 1 98.88 158 VAL B CA 1
ATOM 3668 C C . VAL B 1 158 ? 9.562 13.961 -6.309 1 98.88 158 VAL B C 1
ATOM 3670 O O . VAL B 1 158 ? 9.594 14.938 -7.055 1 98.88 158 VAL B O 1
ATOM 3673 N N . ALA B 1 159 ? 8.5 13.156 -6.191 1 98.94 159 ALA B N 1
ATOM 3674 C CA . ALA B 1 159 ? 7.309 13.367 -7.012 1 98.94 159 ALA B CA 1
ATOM 3675 C C . ALA B 1 159 ? 6.656 14.711 -6.688 1 98.94 159 ALA B C 1
ATOM 3677 O O . ALA B 1 159 ? 6.141 15.391 -7.578 1 98.94 159 ALA B O 1
ATOM 3678 N N . CYS B 1 160 ? 6.652 15.086 -5.441 1 98.94 160 CYS B N 1
ATOM 3679 C CA . CYS B 1 160 ? 6.102 16.375 -5.043 1 98.94 160 CYS B CA 1
ATOM 3680 C C . CYS B 1 160 ? 6.918 17.516 -5.621 1 98.94 160 CYS B C 1
ATOM 3682 O O . CYS B 1 160 ? 6.359 18.516 -6.078 1 98.94 160 CYS B O 1
ATOM 3684 N N . GLY B 1 161 ? 8.258 17.391 -5.523 1 98.88 161 GLY B N 1
ATOM 3685 C CA . GLY B 1 161 ? 9.109 18.391 -6.16 1 98.88 161 GLY B CA 1
ATOM 3686 C C . GLY B 1 161 ? 8.836 18.547 -7.645 1 98.88 161 GLY B C 1
ATOM 3687 O O . GLY B 1 161 ? 8.773 19.672 -8.156 1 98.88 161 GLY B O 1
ATOM 3688 N N . GLN B 1 162 ? 8.672 17.422 -8.344 1 98.69 162 GLN B N 1
ATOM 3689 C CA . GLN B 1 162 ? 8.359 17.422 -9.766 1 98.69 162 GLN B CA 1
ATOM 3690 C C . GLN B 1 162 ? 7.039 18.141 -10.039 1 98.69 162 GLN B C 1
ATOM 3692 O O . GLN B 1 162 ? 6.875 18.781 -11.078 1 98.69 162 GLN B O 1
ATOM 3697 N N . ALA B 1 163 ? 6.117 18.062 -9.07 1 98.81 163 ALA B N 1
ATOM 3698 C CA . ALA B 1 163 ? 4.797 18.672 -9.203 1 98.81 163 ALA B CA 1
ATOM 3699 C C . ALA B 1 163 ? 4.809 20.125 -8.766 1 98.81 163 ALA B C 1
ATOM 3701 O O . ALA B 1 163 ? 3.791 20.828 -8.852 1 98.81 163 ALA B O 1
ATOM 3702 N N . LYS B 1 164 ? 5.98 20.594 -8.25 1 98.62 164 LYS B N 1
ATOM 3703 C CA . LYS B 1 164 ? 6.184 21.969 -7.832 1 98.62 164 LYS B CA 1
ATOM 3704 C C . LYS B 1 164 ? 5.227 22.359 -6.707 1 98.62 164 LYS B C 1
ATOM 3706 O O . LYS B 1 164 ? 4.664 23.453 -6.707 1 98.62 164 LYS B O 1
ATOM 3711 N N . VAL B 1 165 ? 4.992 21.422 -5.848 1 98.62 165 VAL B N 1
ATOM 3712 C CA . VAL B 1 165 ? 4.18 21.672 -4.664 1 98.62 165 VAL B CA 1
ATOM 3713 C C . VAL B 1 165 ? 4.844 22.75 -3.805 1 98.62 165 VAL B C 1
ATOM 3715 O O . VAL B 1 165 ? 6.07 22.859 -3.77 1 98.62 165 VAL B O 1
ATOM 3718 N N . GLN B 1 166 ? 4.027 23.562 -3.129 1 98.81 166 GLN B N 1
ATOM 3719 C CA . GLN B 1 166 ? 4.574 24.625 -2.297 1 98.81 166 GLN B CA 1
ATOM 3720 C C . GLN B 1 166 ? 5.324 24.062 -1.097 1 98.81 166 GLN B C 1
ATOM 3722 O O . GLN B 1 166 ? 6.438 24.5 -0.793 1 98.81 166 GLN B O 1
ATOM 3727 N N . LEU B 1 167 ? 4.723 23.141 -0.437 1 98.88 167 LEU B N 1
ATOM 3728 C CA . LEU B 1 167 ? 5.188 22.656 0.858 1 98.88 167 LEU B CA 1
ATOM 3729 C C . LEU B 1 167 ? 4.945 21.156 1.002 1 98.88 167 LEU B C 1
ATOM 3731 O O . LEU B 1 167 ? 3.9 20.656 0.583 1 98.88 167 LEU B O 1
ATOM 3735 N N . ILE B 1 168 ? 5.941 20.422 1.492 1 98.94 168 ILE B N 1
ATOM 3736 C CA . ILE B 1 168 ? 5.711 19.031 1.876 1 98.94 168 ILE B CA 1
ATOM 3737 C C . ILE B 1 168 ? 5.93 18.859 3.379 1 98.94 168 ILE B C 1
ATOM 3739 O O . ILE B 1 168 ? 6.73 19.594 3.979 1 98.94 168 ILE B O 1
ATOM 3743 N N . SER B 1 169 ? 5.238 17.859 3.949 1 98.88 169 SER B N 1
ATOM 3744 C CA . SER B 1 169 ? 5.32 17.578 5.379 1 98.88 169 SER B CA 1
ATOM 3745 C C . SER B 1 169 ? 5.766 16.156 5.641 1 98.88 169 SER B C 1
ATOM 3747 O O . SER B 1 169 ? 4.965 15.312 6.07 1 98.88 169 SER B O 1
ATOM 3749 N N . PRO B 1 170 ? 7.035 15.828 5.438 1 98.94 170 PRO B N 1
ATOM 3750 C CA . PRO B 1 170 ? 7.5 14.484 5.801 1 98.94 170 PRO B CA 1
ATOM 3751 C C . PRO B 1 170 ? 7.395 14.211 7.297 1 98.94 170 PRO B C 1
ATOM 3753 O O . PRO B 1 170 ? 7.723 15.078 8.109 1 98.94 170 PRO B O 1
ATOM 3756 N N . PHE B 1 171 ? 6.902 13.055 7.66 1 98.94 171 PHE B N 1
ATOM 3757 C CA . PHE B 1 171 ? 6.586 12.719 9.047 1 98.94 171 PHE B CA 1
ATOM 3758 C C . PHE B 1 171 ? 7.773 12.047 9.719 1 98.94 171 PHE B C 1
ATOM 3760 O O . PHE B 1 171 ? 8.172 10.938 9.336 1 98.94 171 PHE B O 1
ATOM 3767 N N . VAL B 1 172 ? 8.273 12.602 10.773 1 98.88 172 VAL B N 1
ATOM 3768 C CA . VAL B 1 172 ? 9.461 12.133 11.492 1 98.88 172 VAL B CA 1
ATOM 3769 C C . VAL B 1 172 ? 9.062 11.055 12.492 1 98.88 172 VAL B C 1
ATOM 3771 O O . VAL B 1 172 ? 9.602 9.945 12.469 1 98.88 172 VAL B O 1
ATOM 3774 N N . GLY B 1 173 ? 8.102 11.398 13.297 1 98.75 173 GLY B N 1
ATOM 3775 C CA . GLY B 1 173 ? 7.746 10.555 14.422 1 98.75 173 GLY B CA 1
ATOM 3776 C C . GLY B 1 173 ? 7.117 9.234 14.008 1 98.75 173 GLY B C 1
ATOM 3777 O O . GLY B 1 173 ? 7.359 8.203 14.633 1 98.75 173 GLY B O 1
ATOM 3778 N N . ARG B 1 174 ? 6.301 9.266 12.984 1 98.81 174 ARG B N 1
ATOM 3779 C CA . ARG B 1 174 ? 5.633 8.039 12.555 1 98.81 174 ARG B CA 1
ATOM 3780 C C . ARG B 1 174 ? 6.613 7.074 11.906 1 98.81 174 ARG B C 1
ATOM 3782 O O . ARG B 1 174 ? 6.465 5.855 12.016 1 98.81 174 ARG B O 1
ATOM 3789 N N . ILE B 1 175 ? 7.605 7.629 11.164 1 98.88 175 ILE B N 1
ATOM 3790 C CA . ILE B 1 175 ? 8.68 6.781 10.656 1 98.88 175 ILE B CA 1
ATOM 3791 C C . ILE B 1 175 ? 9.414 6.125 11.82 1 98.88 175 ILE B C 1
ATOM 3793 O O . ILE B 1 175 ? 9.633 4.91 11.82 1 98.88 175 ILE B O 1
ATOM 3797 N N . TYR B 1 176 ? 9.734 6.926 12.828 1 98.88 176 TYR B N 1
ATOM 3798 C CA . TYR B 1 176 ? 10.352 6.445 14.062 1 98.88 176 TYR B CA 1
ATOM 3799 C C . TYR B 1 176 ? 9.531 5.324 14.68 1 98.88 176 TYR B C 1
ATOM 3801 O O . TYR B 1 176 ? 10.07 4.27 15.031 1 98.88 176 TYR B O 1
ATOM 3809 N N . ASP B 1 177 ? 8.25 5.527 14.797 1 98.81 177 ASP B N 1
ATOM 3810 C CA . ASP B 1 177 ? 7.352 4.551 15.398 1 98.81 177 ASP B CA 1
ATOM 3811 C C . ASP B 1 177 ? 7.414 3.219 14.648 1 98.81 177 ASP B C 1
ATOM 3813 O O . ASP B 1 177 ? 7.406 2.154 15.273 1 98.81 177 ASP B O 1
ATOM 3817 N N . TRP B 1 178 ? 7.41 3.221 13.352 1 98.69 178 TRP B N 1
ATOM 3818 C CA . TRP B 1 178 ? 7.402 2.01 12.531 1 98.69 178 TRP B CA 1
ATOM 3819 C C . TRP 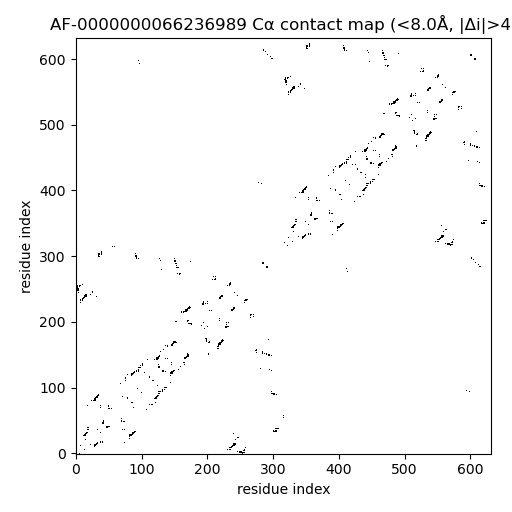B 1 178 ? 8.672 1.193 12.766 1 98.69 178 TRP B C 1
ATOM 3821 O O . TRP B 1 178 ? 8.602 -0.016 13 1 98.69 178 TRP B O 1
ATOM 3831 N N . TYR B 1 179 ? 9.82 1.839 12.656 1 98.69 179 TYR B N 1
ATOM 3832 C CA . TYR B 1 179 ? 11.086 1.132 12.812 1 98.69 179 TYR B CA 1
ATOM 3833 C C . TYR B 1 179 ? 11.234 0.581 14.227 1 98.69 179 TYR B C 1
ATOM 3835 O O . TYR B 1 179 ? 11.758 -0.519 14.422 1 98.69 179 TYR B O 1
ATOM 3843 N N . LYS B 1 180 ? 10.797 1.383 15.219 1 98.5 180 LYS B N 1
ATOM 3844 C CA . LYS B 1 180 ? 10.828 0.908 16.609 1 98.5 180 LYS B CA 1
ATOM 3845 C C . LYS B 1 180 ? 9.977 -0.349 16.766 1 98.5 180 LYS B C 1
ATOM 3847 O O . LYS B 1 180 ? 10.414 -1.326 17.375 1 98.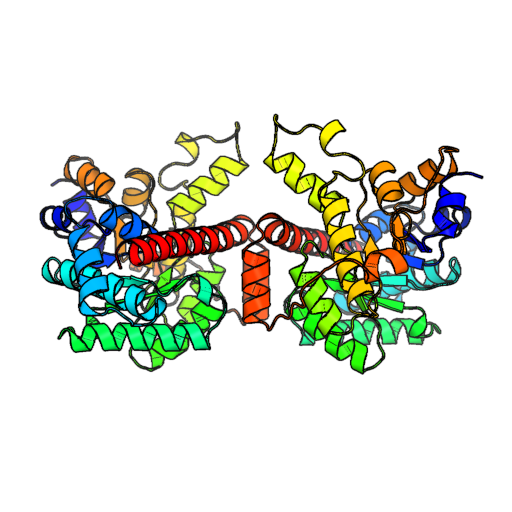5 180 LYS B O 1
ATOM 3852 N N . LYS B 1 181 ? 8.773 -0.291 16.234 1 97.31 181 LYS B N 1
ATOM 3853 C CA . LYS B 1 181 ? 7.883 -1.445 16.297 1 97.31 181 LYS B CA 1
ATOM 3854 C C . LYS B 1 181 ? 8.5 -2.66 15.617 1 97.31 181 LYS B C 1
ATOM 3856 O O . LYS B 1 181 ? 8.438 -3.773 16.141 1 97.31 181 LYS B O 1
ATOM 3861 N N . GLN B 1 182 ? 9.062 -2.461 14.43 1 96.62 182 GLN B N 1
ATOM 3862 C CA . GLN B 1 182 ? 9.656 -3.543 13.648 1 96.62 182 GLN B CA 1
ATOM 3863 C C . GLN B 1 182 ? 10.828 -4.176 14.391 1 96.62 182 GLN B C 1
ATOM 3865 O O . GLN B 1 182 ? 11.023 -5.391 14.336 1 96.62 182 GLN B O 1
ATOM 3870 N N . ALA B 1 183 ? 11.625 -3.365 15.07 1 97.12 183 ALA B N 1
ATOM 3871 C CA . ALA B 1 183 ? 12.797 -3.855 15.789 1 97.12 183 ALA B CA 1
ATOM 3872 C C . ALA B 1 183 ? 12.391 -4.59 17.062 1 97.12 183 ALA B C 1
ATOM 3874 O O . ALA B 1 183 ? 13.086 -5.508 17.5 1 97.12 183 ALA B O 1
ATOM 3875 N N . GLY B 1 184 ? 11.297 -4.164 17.688 1 94.94 184 GLY B N 1
ATOM 3876 C CA . GLY B 1 184 ? 10.844 -4.762 18.922 1 94.94 184 GLY B CA 1
ATOM 3877 C C . GLY B 1 184 ? 11.867 -4.641 20.047 1 94.94 184 GLY B C 1
ATOM 3878 O O . GLY B 1 184 ? 12.359 -3.547 20.328 1 94.94 184 GLY B O 1
ATOM 3879 N N . ALA B 1 185 ? 12.219 -5.852 20.562 1 95.31 185 ALA B N 1
ATOM 3880 C CA . ALA B 1 185 ? 13.117 -5.914 21.703 1 95.31 185 ALA B CA 1
ATOM 3881 C C . ALA B 1 185 ? 14.523 -5.469 21.312 1 95.31 185 ALA B C 1
ATOM 3883 O O . ALA B 1 185 ? 15.328 -5.105 22.188 1 95.31 185 ALA B O 1
ATOM 3884 N N . ASN B 1 186 ? 14.758 -5.391 20.047 1 97.38 186 ASN B N 1
ATOM 3885 C CA . ASN B 1 186 ? 16.094 -5.047 19.578 1 97.38 186 ASN B CA 1
ATOM 3886 C C . ASN B 1 186 ? 16.25 -3.543 19.375 1 97.38 186 ASN B C 1
ATOM 3888 O O . ASN B 1 186 ? 17.328 -3.068 19.031 1 97.38 186 ASN B O 1
ATOM 3892 N N . TRP B 1 187 ? 15.219 -2.768 19.656 1 97.81 187 TRP B N 1
ATOM 3893 C CA . TRP B 1 187 ? 15.305 -1.32 19.484 1 97.81 187 TRP B CA 1
ATOM 3894 C C . TRP B 1 187 ? 16.172 -0.691 20.562 1 97.81 187 TRP B C 1
ATOM 3896 O O . TRP B 1 187 ? 15.945 -0.921 21.766 1 97.81 187 TRP B O 1
ATOM 3906 N N . ASP B 1 188 ? 17.172 0.102 20.141 1 98.31 188 ASP B N 1
ATOM 3907 C CA . ASP B 1 188 ? 18.016 0.876 21.047 1 98.31 188 ASP B CA 1
ATOM 3908 C C . ASP B 1 188 ? 17.703 2.367 20.953 1 98.31 188 ASP B C 1
ATOM 3910 O O . ASP B 1 188 ? 18.203 3.059 20.047 1 98.31 188 ASP B O 1
ATOM 3914 N N . GLU B 1 189 ? 16.984 2.842 21.953 1 97.62 189 GLU B N 1
ATOM 3915 C CA . GLU B 1 189 ? 16.5 4.215 21.938 1 97.62 189 GLU B CA 1
ATOM 3916 C C . GLU B 1 189 ? 17.641 5.211 21.828 1 97.62 189 GLU B C 1
ATOM 3918 O O . GLU B 1 189 ? 17.562 6.184 21.078 1 97.62 189 GLU B O 1
ATOM 3923 N N . ALA B 1 190 ? 18.641 5 22.578 1 97.5 190 ALA B N 1
ATOM 3924 C CA . ALA B 1 190 ? 19.781 5.922 22.609 1 97.5 190 ALA B CA 1
ATOM 3925 C C . ALA B 1 190 ? 20.531 5.902 21.281 1 97.5 190 ALA B C 1
ATOM 3927 O O . ALA B 1 190 ? 20.922 6.949 20.766 1 97.5 190 ALA B O 1
ATOM 3928 N N . ALA B 1 191 ? 20.703 4.707 20.719 1 97.94 191 ALA B N 1
ATOM 3929 C CA . ALA B 1 191 ? 21.453 4.551 19.484 1 97.94 191 ALA B CA 1
ATOM 3930 C C . ALA B 1 191 ? 20.672 5.117 18.297 1 97.94 191 ALA B C 1
ATOM 3932 O O . ALA B 1 191 ? 21.266 5.512 17.281 1 97.94 191 ALA B O 1
ATOM 3933 N N . MET B 1 192 ? 19.344 5.199 18.422 1 98.12 192 MET B N 1
ATOM 3934 C CA . MET B 1 192 ? 18.5 5.641 17.312 1 98.12 192 MET B CA 1
ATOM 3935 C C . MET B 1 192 ? 17.953 7.035 17.578 1 98.12 192 MET B C 1
ATOM 3937 O O . MET B 1 192 ? 16.953 7.434 16.984 1 98.12 192 MET B O 1
ATOM 3941 N N . ALA B 1 193 ? 18.594 7.844 18.406 1 97.5 193 ALA B N 1
ATOM 3942 C CA . ALA B 1 193 ? 18.125 9.18 18.766 1 97.5 193 ALA B CA 1
ATOM 3943 C C . ALA B 1 193 ? 18.812 10.258 17.938 1 97.5 193 ALA B C 1
ATOM 3945 O O . ALA B 1 193 ? 19.828 9.984 17.281 1 97.5 193 ALA B O 1
ATOM 3946 N N . GLY B 1 194 ? 18.266 11.508 17.969 1 96.31 194 GLY B N 1
ATOM 3947 C CA . GLY B 1 194 ? 18.891 12.648 17.297 1 96.31 194 GLY B CA 1
ATOM 3948 C C . GLY B 1 194 ? 19.109 12.422 15.82 1 96.31 194 GLY B C 1
ATOM 3949 O O . GLY B 1 194 ? 18.188 12.047 15.094 1 96.31 194 GLY B O 1
ATOM 3950 N N . ALA B 1 195 ? 20.312 12.484 15.422 1 97.06 195 ALA B N 1
ATOM 3951 C CA . ALA B 1 195 ? 20.672 12.391 14.008 1 97.06 195 ALA B CA 1
ATOM 3952 C C . ALA B 1 195 ? 20.5 10.969 13.484 1 97.06 195 ALA B C 1
ATOM 3954 O O . ALA B 1 195 ? 20.391 10.75 12.273 1 97.06 195 ALA B O 1
ATOM 3955 N N . ASN B 1 196 ? 20.484 10 14.383 1 98.38 196 ASN B N 1
ATOM 3956 C CA . ASN B 1 196 ? 20.391 8.602 13.992 1 98.38 196 ASN B CA 1
ATOM 3957 C C . ASN B 1 196 ? 18.938 8.148 13.883 1 98.38 196 ASN B C 1
ATOM 3959 O O . ASN B 1 196 ? 18.656 7.043 13.406 1 98.38 196 ASN B O 1
ATOM 3963 N N . ASP B 1 197 ? 18.047 9.031 14.32 1 98.75 197 ASP B N 1
ATOM 3964 C CA . ASP B 1 197 ? 16.625 8.75 14.195 1 98.75 197 ASP B CA 1
ATOM 3965 C C . ASP B 1 197 ? 16.234 8.555 12.727 1 98.75 197 ASP B C 1
ATOM 3967 O O . ASP B 1 197 ? 16.5 9.414 11.891 1 98.75 197 ASP B O 1
ATOM 3971 N N . PRO B 1 198 ? 15.555 7.422 12.414 1 98.88 198 PRO B N 1
ATOM 3972 C CA . PRO B 1 198 ? 15.227 7.164 11.008 1 98.88 198 PRO B CA 1
ATOM 3973 C C . PRO B 1 198 ? 14.328 8.234 10.406 1 98.88 198 PRO B C 1
ATOM 3975 O O . PRO B 1 198 ? 14.414 8.523 9.211 1 98.88 198 PRO B O 1
ATOM 3978 N N . GLY B 1 199 ? 13.406 8.781 11.156 1 98.88 199 GLY B N 1
ATOM 3979 C CA . GLY B 1 199 ? 12.602 9.891 10.672 1 98.88 199 GLY B CA 1
ATOM 3980 C C . GLY B 1 199 ? 13.422 11.133 10.367 1 98.88 199 GLY B C 1
ATOM 3981 O O . GLY B 1 199 ? 13.188 11.805 9.367 1 98.88 199 GLY B O 1
ATOM 3982 N N . VAL B 1 200 ? 14.359 11.43 11.234 1 98.94 200 VAL B N 1
ATOM 3983 C CA . VAL B 1 200 ? 15.258 12.562 11.039 1 98.94 200 VAL B CA 1
ATOM 3984 C C . VAL B 1 200 ? 16.094 12.352 9.773 1 98.94 200 VAL B C 1
ATOM 3986 O O . VAL B 1 200 ? 16.234 13.266 8.961 1 98.94 200 VAL B O 1
ATOM 3989 N N . GLN B 1 201 ? 16.594 11.148 9.602 1 98.88 201 GLN B N 1
ATOM 3990 C CA . GLN B 1 201 ? 17.391 10.828 8.43 1 98.88 201 GLN B CA 1
ATOM 3991 C C . GLN B 1 201 ? 16.594 10.992 7.141 1 98.88 201 GLN B C 1
ATOM 3993 O O . GLN B 1 201 ? 17.125 11.438 6.121 1 98.88 201 GLN B O 1
ATOM 3998 N N . SER B 1 202 ? 15.352 10.641 7.23 1 98.81 202 SER B N 1
ATOM 3999 C CA . SER B 1 202 ? 14.477 10.789 6.07 1 98.81 202 SER B CA 1
ATOM 4000 C C . SER B 1 202 ? 14.32 12.25 5.672 1 98.81 202 SER B C 1
ATOM 4002 O O . SER B 1 202 ? 14.492 12.602 4.504 1 98.81 202 SER B O 1
ATOM 4004 N N . VAL B 1 203 ? 14.023 13.102 6.617 1 98.94 203 VAL B N 1
ATOM 4005 C CA . VAL B 1 203 ? 13.812 14.523 6.344 1 98.94 203 VAL B CA 1
ATOM 4006 C C . VAL B 1 203 ? 15.109 15.156 5.852 1 98.94 203 VAL B C 1
ATOM 4008 O O . VAL B 1 203 ? 15.094 15.977 4.93 1 98.94 203 VAL B O 1
ATOM 4011 N N . ARG B 1 204 ? 16.219 14.766 6.453 1 98.69 204 ARG B N 1
ATOM 4012 C CA . ARG B 1 204 ? 17.516 15.297 6.047 1 98.69 204 ARG B CA 1
ATOM 4013 C C . ARG B 1 204 ? 17.812 14.953 4.59 1 98.69 204 ARG B C 1
ATOM 4015 O O . ARG B 1 204 ? 18.312 15.797 3.836 1 98.69 204 ARG B O 1
ATOM 4022 N N . ALA B 1 205 ? 17.578 13.727 4.211 1 98.5 205 ALA B N 1
ATOM 4023 C CA . ALA B 1 205 ? 17.812 13.297 2.836 1 98.5 205 ALA B CA 1
ATOM 4024 C C . ALA B 1 205 ? 16.953 14.094 1.858 1 98.5 205 ALA B C 1
ATOM 4026 O O . ALA B 1 205 ? 17.438 14.492 0.792 1 98.5 205 ALA B O 1
ATOM 4027 N N . ILE B 1 206 ? 15.719 14.336 2.191 1 98.81 206 ILE B N 1
ATOM 4028 C CA . ILE B 1 206 ? 14.789 15.086 1.352 1 98.81 206 ILE B CA 1
ATOM 4029 C C . ILE B 1 206 ? 15.258 16.531 1.238 1 98.81 206 ILE B C 1
ATOM 4031 O O . ILE B 1 206 ? 15.32 17.094 0.138 1 98.81 206 ILE B O 1
ATOM 4035 N N . TYR B 1 207 ? 15.578 17.109 2.398 1 98.81 207 TYR B N 1
ATOM 4036 C CA . TYR B 1 207 ? 16.047 18.484 2.439 1 98.81 207 TYR B CA 1
ATOM 4037 C C . TYR B 1 207 ? 17.266 18.672 1.55 1 98.81 207 TYR B C 1
ATOM 4039 O O . TYR B 1 207 ? 17.312 19.594 0.726 1 98.81 207 TYR B O 1
ATOM 4047 N N . ASN B 1 208 ? 18.25 17.797 1.702 1 98.62 208 ASN B N 1
ATOM 4048 C CA . ASN B 1 208 ? 19.469 17.875 0.906 1 98.62 208 ASN B CA 1
ATOM 4049 C C . ASN B 1 208 ? 19.172 17.75 -0.586 1 98.62 208 ASN B C 1
ATOM 4051 O O . ASN B 1 208 ? 19.766 18.469 -1.4 1 98.62 208 ASN B O 1
ATOM 4055 N N . HIS B 1 209 ? 18.312 16.844 -0.921 1 98.62 209 HIS B N 1
ATOM 4056 C CA . HIS B 1 209 ? 17.922 16.672 -2.318 1 98.62 209 HIS B CA 1
ATOM 4057 C C . HIS B 1 209 ? 17.328 17.953 -2.893 1 98.62 209 HIS B C 1
ATOM 4059 O O . HIS B 1 209 ? 17.719 18.391 -3.979 1 98.62 209 HIS B O 1
ATOM 4065 N N . TYR B 1 210 ? 16.344 18.547 -2.197 1 98.69 210 TYR B N 1
ATOM 4066 C CA . TYR B 1 210 ? 15.664 19.75 -2.686 1 98.69 210 TYR B CA 1
ATOM 4067 C C . TYR B 1 210 ? 16.641 20.906 -2.828 1 98.69 210 TYR B C 1
ATOM 4069 O O . TYR B 1 210 ? 16.641 21.609 -3.85 1 98.69 210 TYR B O 1
ATOM 4077 N N . LYS B 1 211 ? 17.469 21.109 -1.818 1 98.62 211 LYS B N 1
ATOM 4078 C CA . LYS B 1 211 ? 18.406 22.234 -1.859 1 98.62 211 LYS B CA 1
ATOM 4079 C C . LYS B 1 211 ? 19.484 22.016 -2.928 1 98.62 211 LYS B C 1
ATOM 4081 O O . LYS B 1 211 ? 19.844 22.953 -3.639 1 98.62 211 LYS B O 1
ATOM 4086 N N . HIS B 1 212 ? 19.969 20.797 -3.047 1 98.44 212 HIS B N 1
ATOM 4087 C CA . HIS B 1 212 ? 21 20.5 -4.023 1 98.44 212 HIS B CA 1
ATOM 4088 C C . HIS B 1 212 ? 20.516 20.781 -5.441 1 98.44 212 HIS B C 1
ATOM 4090 O O . HIS B 1 212 ? 21.25 21.359 -6.242 1 98.44 212 HIS B O 1
ATOM 4096 N N . PHE B 1 213 ? 19.375 20.438 -5.766 1 98.31 213 PHE B N 1
ATOM 4097 C CA . PHE B 1 213 ? 18.891 20.531 -7.141 1 98.31 213 PHE B CA 1
ATOM 4098 C C . PHE B 1 213 ? 18.078 21.797 -7.344 1 98.31 213 PHE B C 1
ATOM 4100 O O . PHE B 1 213 ? 17.484 22 -8.406 1 98.31 213 PHE B O 1
ATOM 4107 N N . GLY B 1 214 ? 17.953 22.609 -6.34 1 97.94 214 GLY B N 1
ATOM 4108 C CA . GLY B 1 214 ? 17.266 23.891 -6.461 1 97.94 214 GLY B CA 1
ATOM 4109 C C . GLY B 1 214 ? 15.766 23.75 -6.559 1 97.94 214 GLY B C 1
ATOM 4110 O O . GLY B 1 214 ? 15.109 24.516 -7.27 1 97.94 214 GLY B O 1
ATOM 4111 N N . ILE B 1 215 ? 15.234 22.688 -5.969 1 98.31 215 ILE B N 1
ATOM 4112 C CA . ILE B 1 215 ? 13.789 22.5 -5.918 1 98.31 215 ILE B CA 1
ATOM 4113 C C . ILE B 1 215 ? 13.172 23.5 -4.934 1 98.31 215 ILE B C 1
ATOM 4115 O O . ILE B 1 215 ? 13.586 23.578 -3.775 1 98.31 215 ILE B O 1
ATOM 4119 N N . GLY B 1 216 ? 12.203 24.25 -5.352 1 98.38 216 GLY B N 1
ATOM 4120 C CA . GLY B 1 216 ? 11.656 25.375 -4.605 1 98.38 216 GLY B CA 1
ATOM 4121 C C . GLY B 1 216 ? 10.68 24.953 -3.523 1 98.38 216 GLY B C 1
ATOM 4122 O O . GLY B 1 216 ? 10.352 25.734 -2.633 1 98.38 216 GLY B O 1
ATOM 4123 N N . THR B 1 217 ? 10.203 23.688 -3.543 1 98.81 217 THR B N 1
ATOM 4124 C CA . THR B 1 217 ? 9.273 23.156 -2.553 1 98.81 217 THR B CA 1
ATOM 4125 C C . THR B 1 217 ? 9.859 23.266 -1.147 1 98.81 217 THR B C 1
ATOM 4127 O O . THR B 1 217 ? 11.016 22.891 -0.919 1 98.81 217 THR B O 1
ATOM 4130 N N . GLU B 1 218 ? 9.078 23.766 -0.194 1 98.88 218 GLU B N 1
ATOM 4131 C CA . GLU B 1 218 ? 9.5 23.891 1.197 1 98.88 218 GLU B CA 1
ATOM 4132 C C . GLU B 1 218 ? 9.375 22.547 1.929 1 98.88 218 GLU B C 1
ATOM 4134 O O . GLU B 1 218 ? 8.422 21.812 1.702 1 98.88 218 GLU B O 1
ATOM 4139 N N . VAL B 1 219 ? 10.359 22.25 2.748 1 98.94 219 VAL B N 1
ATOM 4140 C CA . VAL B 1 219 ? 10.336 21.031 3.551 1 98.94 219 VAL B CA 1
ATOM 4141 C C . VAL B 1 219 ? 9.945 21.359 4.988 1 98.94 219 VAL B C 1
ATOM 4143 O O . VAL B 1 219 ? 10.617 22.156 5.656 1 98.94 219 VAL B O 1
ATOM 4146 N N . MET B 1 220 ? 8.867 20.734 5.457 1 98.94 220 MET B N 1
ATOM 4147 C CA . MET B 1 220 ? 8.406 20.938 6.828 1 98.94 220 MET B CA 1
ATOM 4148 C C . MET B 1 220 ? 8.383 19.625 7.602 1 98.94 220 MET B C 1
ATOM 4150 O O . MET B 1 220 ? 7.473 18.812 7.43 1 98.94 220 MET B O 1
ATOM 4154 N N . GLY B 1 221 ? 9.43 19.422 8.406 1 98.88 221 GLY B N 1
ATOM 4155 C CA . GLY B 1 221 ? 9.352 18.266 9.289 1 98.88 221 GLY B CA 1
ATOM 4156 C C . GLY B 1 221 ? 8.109 18.266 10.148 1 98.88 221 GLY B C 1
ATOM 4157 O O . GLY B 1 221 ? 7.672 19.312 10.633 1 98.88 221 GLY B O 1
ATOM 4158 N N . ALA B 1 222 ? 7.504 17.078 10.312 1 98.75 222 ALA B N 1
ATOM 4159 C CA . ALA B 1 222 ? 6.219 16.969 11 1 98.75 222 ALA B CA 1
ATOM 4160 C C . ALA B 1 222 ? 6.176 15.727 11.891 1 98.75 222 ALA B C 1
ATOM 4162 O O . ALA B 1 222 ? 7.039 14.852 11.797 1 98.75 222 ALA B O 1
ATOM 4163 N N . SER B 1 223 ? 5.195 15.672 12.773 1 98.31 223 SER B N 1
ATOM 4164 C CA . SER B 1 223 ? 4.867 14.484 13.555 1 98.31 223 SER B CA 1
ATOM 4165 C C . SER B 1 223 ? 6.012 14.094 14.484 1 98.31 223 SER B C 1
ATOM 4167 O O . SER B 1 223 ? 6.477 12.953 14.469 1 98.31 223 SER B O 1
ATOM 4169 N N . PHE B 1 224 ? 6.43 15 15.297 1 98.81 224 PHE B N 1
ATOM 4170 C CA . PHE B 1 224 ? 7.551 14.758 16.203 1 98.81 224 PHE B CA 1
ATOM 4171 C C . PHE B 1 224 ? 7.086 14.016 17.453 1 98.81 224 PHE B C 1
ATOM 4173 O O . PHE B 1 224 ? 5.953 14.195 17.891 1 98.81 224 PHE B O 1
ATOM 4180 N N . ARG B 1 225 ? 8.039 13.258 18.078 1 98.5 225 ARG B N 1
ATOM 4181 C CA . ARG B 1 225 ? 7.789 12.539 19.312 1 98.5 225 ARG B CA 1
ATOM 4182 C C . ARG B 1 225 ? 8.539 13.172 20.484 1 98.5 225 ARG B C 1
ATOM 4184 O O . ARG B 1 225 ? 8.18 12.969 21.641 1 98.5 225 ARG B O 1
ATOM 4191 N N . ASN B 1 226 ? 9.586 13.914 20.188 1 98.38 226 ASN B N 1
ATOM 4192 C CA . ASN B 1 226 ? 10.422 14.508 21.234 1 98.38 226 ASN B CA 1
ATOM 4193 C C . ASN B 1 226 ? 11.234 15.68 20.703 1 98.38 226 ASN B C 1
ATOM 4195 O O . ASN B 1 226 ? 11.359 15.852 19.484 1 98.38 226 ASN B O 1
ATOM 4199 N N . THR B 1 227 ? 11.781 16.453 21.594 1 98.44 227 THR B N 1
ATOM 4200 C CA . THR B 1 227 ? 12.5 17.672 21.203 1 98.44 227 THR B CA 1
ATOM 4201 C C . THR B 1 227 ? 13.836 17.312 20.547 1 98.44 227 THR B C 1
ATOM 4203 O O . THR B 1 227 ? 14.375 18.109 19.766 1 98.44 227 THR B O 1
ATOM 4206 N N . GLY B 1 228 ? 14.414 16.141 20.828 1 98.38 228 GLY B N 1
ATOM 4207 C CA . GLY B 1 228 ? 15.633 15.711 20.172 1 98.38 228 GLY B CA 1
ATOM 4208 C C . GLY B 1 228 ? 15.5 15.625 18.672 1 98.38 228 GLY B C 1
ATOM 4209 O O . GLY B 1 228 ? 16.422 15.984 17.938 1 98.38 228 GLY B O 1
ATOM 4210 N N . GLN B 1 229 ? 14.367 15.117 18.188 1 98.81 229 GLN B N 1
ATOM 4211 C CA . GLN B 1 229 ? 14.078 15.062 16.75 1 98.81 229 GLN B CA 1
ATOM 4212 C C . GLN B 1 229 ? 14.055 16.469 16.156 1 98.81 229 GLN B C 1
ATOM 4214 O O . GLN B 1 229 ? 14.562 16.688 15.047 1 98.81 229 GLN B O 1
ATOM 4219 N N . ILE B 1 230 ? 13.445 17.375 16.859 1 98.88 230 ILE B N 1
ATOM 4220 C CA . ILE B 1 230 ? 13.25 18.734 16.406 1 98.88 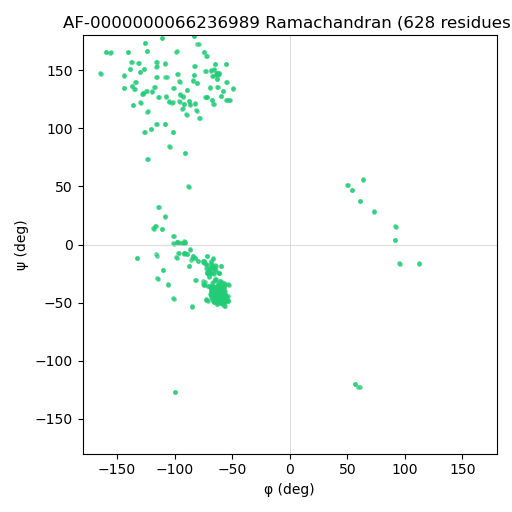230 ILE B CA 1
ATOM 4221 C C . ILE B 1 230 ? 14.602 19.438 16.281 1 98.88 230 ILE B C 1
ATOM 4223 O O . ILE B 1 230 ? 14.914 20.031 15.242 1 98.88 230 ILE B O 1
ATOM 4227 N N . VAL B 1 231 ? 15.383 19.328 17.344 1 98.62 231 VAL B N 1
ATOM 4228 C CA . VAL B 1 231 ? 16.672 20 17.375 1 98.62 231 VAL B CA 1
ATOM 4229 C C . VAL B 1 231 ? 17.594 19.406 16.312 1 98.62 231 VAL B C 1
ATOM 4231 O O . VAL B 1 231 ? 18.406 20.109 15.711 1 98.62 231 VAL B O 1
ATOM 4234 N N . ALA B 1 232 ? 17.438 18.141 15.992 1 98.69 232 ALA B N 1
ATOM 4235 C CA . ALA B 1 232 ? 18.266 17.469 14.992 1 98.69 232 ALA B CA 1
ATOM 4236 C C . ALA B 1 232 ? 17.922 17.938 13.586 1 98.69 232 ALA B C 1
ATOM 4238 O O . ALA B 1 232 ? 18.656 17.656 12.633 1 98.69 232 ALA B O 1
ATOM 4239 N N . LEU B 1 233 ? 16.844 18.688 13.453 1 98.88 233 LEU B N 1
ATOM 4240 C CA . LEU B 1 233 ? 16.438 19.172 12.148 1 98.88 233 LEU B CA 1
ATOM 4241 C C . LEU B 1 233 ? 16.453 20.703 12.109 1 98.88 233 LEU B C 1
ATOM 4243 O O . LEU B 1 233 ? 15.852 21.312 11.227 1 98.88 233 LEU B O 1
ATOM 4247 N N . ALA B 1 234 ? 17.125 21.328 13.156 1 98.81 234 ALA B N 1
ATOM 4248 C CA . ALA B 1 234 ? 17.281 22.781 13.148 1 98.81 234 ALA B CA 1
ATOM 4249 C C . ALA B 1 234 ? 17.922 23.25 11.859 1 98.81 234 ALA B C 1
ATOM 4251 O O . ALA B 1 234 ? 19 22.766 11.477 1 98.81 234 ALA B O 1
ATOM 4252 N N . GLY B 1 235 ? 17.266 24.141 11.188 1 98.81 235 GLY B N 1
ATOM 4253 C CA . GLY B 1 235 ? 17.703 24.609 9.883 1 98.81 235 GLY B CA 1
ATOM 4254 C C . GLY B 1 235 ? 16.781 24.188 8.758 1 98.81 235 GLY B C 1
ATOM 4255 O O . GLY B 1 235 ? 16.875 24.719 7.645 1 98.81 235 GLY B O 1
ATOM 4256 N N . CYS B 1 236 ? 15.906 23.188 9.055 1 98.81 236 CYS B N 1
ATOM 4257 C CA . CYS B 1 236 ? 14.867 22.859 8.094 1 98.81 236 CYS B CA 1
ATOM 4258 C C . CYS B 1 236 ? 14.039 24.078 7.738 1 98.81 236 CYS B C 1
ATOM 4260 O O . CYS B 1 236 ? 13.953 25.031 8.523 1 98.81 236 CYS B O 1
ATOM 4262 N N . ASP B 1 237 ? 13.414 24.094 6.578 1 98.88 237 ASP B N 1
ATOM 4263 C CA . ASP B 1 237 ? 12.641 25.281 6.203 1 98.88 237 ASP B CA 1
ATOM 4264 C C . ASP B 1 237 ? 11.578 25.594 7.25 1 98.88 237 ASP B C 1
ATOM 4266 O O . ASP B 1 237 ? 11.461 26.75 7.699 1 98.88 237 ASP B O 1
ATOM 4270 N N . LEU B 1 238 ? 10.805 24.641 7.566 1 98.94 238 LEU B N 1
ATOM 4271 C CA . LEU B 1 238 ? 9.766 24.734 8.586 1 98.94 238 LEU B CA 1
ATOM 4272 C C . LEU B 1 238 ? 9.734 23.484 9.453 1 98.94 238 LEU B C 1
ATOM 4274 O O . LEU B 1 238 ? 10.211 22.422 9.039 1 98.94 238 LEU B O 1
ATOM 4278 N N . LEU B 1 239 ? 9.227 23.562 10.625 1 98.94 239 LEU B N 1
ATOM 4279 C CA . LEU B 1 239 ? 8.875 22.453 11.508 1 98.94 239 LEU B CA 1
ATOM 4280 C C . LEU B 1 239 ? 7.516 22.672 12.156 1 98.94 239 LEU B C 1
ATOM 4282 O O . LEU B 1 239 ? 7.281 23.719 12.781 1 98.94 239 LEU B O 1
ATOM 4286 N N . THR B 1 240 ? 6.578 21.781 11.93 1 98.81 240 THR B N 1
ATOM 4287 C CA . THR B 1 240 ? 5.281 21.875 12.594 1 98.81 240 THR B CA 1
ATOM 4288 C C . THR B 1 240 ? 5.27 21.062 13.883 1 98.81 240 THR B C 1
ATOM 4290 O O . THR B 1 240 ? 5.465 19.844 13.852 1 98.81 240 THR B O 1
ATOM 4293 N N . ILE B 1 241 ? 5.086 21.766 14.984 1 98.31 241 ILE B N 1
ATOM 4294 C CA . ILE B 1 241 ? 5.383 21.234 16.312 1 98.31 241 ILE B CA 1
ATOM 4295 C C . ILE B 1 241 ? 4.145 21.344 17.203 1 98.31 241 ILE B C 1
ATOM 4297 O O . ILE B 1 241 ? 3.467 22.375 17.203 1 98.31 241 ILE B O 1
ATOM 4301 N N . ALA B 1 242 ? 3.826 20.281 17.875 1 96.62 242 ALA B N 1
ATOM 4302 C CA . ALA B 1 242 ? 2.695 20.281 18.797 1 96.62 242 ALA B CA 1
ATOM 4303 C C . ALA B 1 242 ? 2.939 21.219 19.969 1 96.62 242 ALA B C 1
ATOM 4305 O O . ALA B 1 242 ? 4.082 21.422 20.391 1 96.62 242 ALA B O 1
ATOM 4306 N N . PRO B 1 243 ? 1.859 21.688 20.578 1 95.56 243 PRO B N 1
ATOM 4307 C CA . PRO B 1 243 ? 1.989 22.672 21.656 1 95.56 243 PRO B CA 1
ATOM 4308 C C . PRO B 1 243 ? 2.814 22.141 22.828 1 95.56 243 PRO B C 1
ATOM 4310 O O . PRO B 1 243 ? 3.604 22.875 23.422 1 95.56 243 PRO B O 1
ATOM 4313 N N . GLU B 1 244 ? 2.666 20.891 23.125 1 95.94 244 GLU B N 1
ATOM 4314 C CA . GLU B 1 244 ? 3.4 20.297 24.25 1 95.94 244 GLU B CA 1
ATOM 4315 C C . GLU B 1 244 ? 4.906 20.359 24.016 1 95.94 244 GLU B C 1
ATOM 4317 O O . GLU B 1 244 ? 5.672 20.656 24.922 1 95.94 244 GLU B O 1
ATOM 4322 N N . LEU B 1 245 ? 5.309 20.078 22.812 1 97.88 245 LEU B N 1
ATOM 4323 C CA . LEU B 1 245 ? 6.73 20.125 22.484 1 97.88 245 LEU B CA 1
ATOM 4324 C C . LEU B 1 245 ? 7.223 21.547 22.359 1 97.88 245 LEU B C 1
ATOM 4326 O O . LEU B 1 245 ? 8.375 21.859 22.672 1 97.88 245 LEU B O 1
ATOM 4330 N N . LEU B 1 246 ? 6.391 22.484 21.875 1 97.62 246 LEU B N 1
ATOM 4331 C CA . LEU B 1 246 ? 6.738 23.906 21.859 1 97.62 246 LEU B CA 1
ATOM 4332 C C . LEU B 1 246 ? 7.031 24.391 23.281 1 97.62 246 LEU B C 1
ATOM 4334 O O . LEU B 1 246 ? 7.996 25.125 23.5 1 97.62 246 LEU B O 1
ATOM 4338 N N . ALA B 1 247 ? 6.184 23.969 24.188 1 97.12 247 ALA B N 1
ATOM 4339 C CA . ALA B 1 247 ? 6.359 24.359 25.594 1 97.12 247 ALA B CA 1
ATOM 4340 C C . ALA B 1 247 ? 7.68 23.844 26.141 1 97.12 247 ALA B C 1
ATOM 4342 O O . ALA B 1 247 ? 8.375 24.547 26.875 1 97.12 247 ALA B O 1
ATOM 4343 N N . GLN B 1 248 ? 8.008 22.625 25.797 1 98.25 248 GLN B N 1
ATOM 4344 C CA . GLN B 1 248 ? 9.258 22.031 26.25 1 98.25 248 GLN B CA 1
ATOM 4345 C C . GLN B 1 248 ? 10.461 22.797 25.703 1 98.25 248 GLN B C 1
ATOM 4347 O O . GLN B 1 248 ? 11.43 23.047 26.422 1 98.25 248 GLN B O 1
ATOM 4352 N N . LEU B 1 249 ? 10.406 23.141 24.453 1 98.31 249 LEU B N 1
ATOM 4353 C CA . LEU B 1 249 ? 11.484 23.906 23.828 1 98.31 249 LEU B CA 1
ATOM 4354 C C . LEU B 1 249 ? 11.617 25.266 24.484 1 98.31 249 LEU B C 1
ATOM 4356 O O . LEU B 1 249 ? 12.734 25.734 24.734 1 98.31 249 LEU B O 1
ATOM 4360 N N . ALA B 1 250 ? 10.516 25.891 24.797 1 97.12 250 ALA B N 1
ATOM 4361 C CA . ALA B 1 250 ? 10.508 27.219 25.391 1 97.12 250 ALA B CA 1
ATOM 4362 C C . ALA B 1 250 ? 11.07 27.172 26.812 1 97.12 250 ALA B C 1
ATOM 4364 O O . ALA B 1 250 ? 11.617 28.172 27.297 1 97.12 250 ALA B O 1
ATOM 4365 N N . ALA B 1 251 ? 11 26.031 27.453 1 97.62 251 ALA B N 1
ATOM 4366 C CA . ALA B 1 251 ? 11.398 25.891 28.844 1 97.62 251 ALA B CA 1
ATOM 4367 C C . ALA B 1 251 ? 12.859 25.484 28.969 1 97.62 251 ALA B C 1
ATOM 4369 O O . ALA B 1 251 ? 13.414 25.438 30.062 1 97.62 251 ALA B O 1
ATOM 4370 N N . SER B 1 252 ? 13.445 25.203 27.891 1 97.88 252 SER B N 1
ATOM 4371 C CA . SER B 1 252 ? 14.82 24.703 27.922 1 97.88 252 SER B CA 1
ATOM 4372 C C . SER B 1 252 ? 15.797 25.75 27.406 1 97.88 252 SER B C 1
ATOM 4374 O O . SER B 1 252 ? 15.508 26.469 26.453 1 97.88 252 SER B O 1
ATOM 4376 N N . ASP B 1 253 ? 17 25.734 28.062 1 97.25 253 ASP B N 1
ATOM 4377 C CA . ASP B 1 253 ? 18.062 26.641 27.609 1 97.25 253 ASP B CA 1
ATOM 4378 C C . ASP B 1 253 ? 19.219 25.875 26.969 1 97.25 253 ASP B C 1
ATOM 4380 O O . ASP B 1 253 ? 20.297 26.438 26.766 1 97.25 253 ASP B O 1
ATOM 4384 N N . ALA B 1 254 ? 18.969 24.609 26.672 1 96.94 254 ALA B N 1
ATOM 4385 C CA . ALA B 1 254 ? 20 23.828 26.016 1 96.94 254 ALA B CA 1
ATOM 4386 C C . ALA B 1 254 ? 20.344 24.422 24.641 1 96.94 254 ALA B C 1
ATOM 4388 O O . ALA B 1 254 ? 19.484 24.969 23.953 1 96.94 254 ALA B O 1
ATOM 4389 N N . PRO B 1 255 ? 21.578 24.312 24.281 1 96.19 255 PRO B N 1
ATOM 4390 C CA . PRO B 1 255 ? 21.984 24.922 23.016 1 96.19 255 PRO B CA 1
ATOM 4391 C C . PRO B 1 255 ? 21.344 24.25 21.797 1 96.19 255 PRO B C 1
ATOM 4393 O O . PRO B 1 255 ? 21.156 23.031 21.797 1 96.19 255 PRO B O 1
ATOM 4396 N N . VAL B 1 256 ? 21.047 25.062 20.797 1 97.62 256 VAL B N 1
ATOM 4397 C CA . VAL B 1 256 ? 20.547 24.594 19.5 1 97.62 256 VAL B CA 1
ATOM 4398 C C . VAL B 1 256 ? 21.469 25.078 18.391 1 97.62 256 VAL B C 1
ATOM 4400 O O . VAL B 1 256 ? 21.656 26.281 18.203 1 97.62 256 VAL B O 1
ATOM 4403 N N . ALA B 1 257 ? 22.109 24.141 17.734 1 96.5 257 ALA B N 1
ATOM 4404 C CA . ALA B 1 257 ? 22.953 24.453 16.594 1 96.5 257 ALA B CA 1
ATOM 4405 C C . ALA B 1 257 ? 22.203 24.234 15.281 1 96.5 257 ALA B C 1
ATOM 4407 O O . ALA B 1 257 ? 21.328 23.375 15.203 1 96.5 257 ALA B O 1
ATOM 4408 N N . ARG B 1 258 ? 22.547 25.078 14.297 1 97.75 258 ARG B N 1
ATOM 4409 C CA . ARG B 1 258 ? 22 24.828 12.969 1 97.75 258 ARG B CA 1
ATOM 4410 C C . ARG B 1 258 ? 22.562 23.516 12.391 1 97.75 258 ARG B C 1
ATOM 4412 O O . ARG B 1 258 ? 23.766 23.359 12.266 1 97.75 258 ARG B O 1
ATOM 4419 N N . VAL B 1 259 ? 21.719 22.609 12.078 1 98.06 259 VAL B N 1
ATOM 4420 C CA . VAL B 1 259 ? 22.125 21.312 11.578 1 98.06 259 VAL B CA 1
ATOM 4421 C C . VAL B 1 259 ? 21.969 21.266 10.062 1 98.06 259 VAL B C 1
ATOM 4423 O O . VAL B 1 259 ? 22.859 20.781 9.352 1 98.06 259 VAL B O 1
ATOM 4426 N N . LEU B 1 260 ? 20.812 21.719 9.539 1 98.5 260 LEU B N 1
ATOM 4427 C CA . LEU B 1 260 ? 20.562 21.766 8.109 1 98.5 260 LEU B CA 1
ATOM 4428 C C . LEU B 1 260 ? 20.875 23.141 7.539 1 98.5 260 LEU B C 1
ATOM 4430 O O . LEU B 1 260 ? 20.359 24.156 8.008 1 98.5 260 LEU B O 1
ATOM 4434 N N . ASP B 1 261 ? 21.734 23.188 6.586 1 97.94 261 ASP B N 1
ATOM 4435 C CA . ASP B 1 261 ? 22.219 24.406 5.938 1 97.94 261 ASP B CA 1
ATOM 4436 C C . ASP B 1 261 ? 22.109 24.297 4.418 1 97.94 261 ASP B C 1
ATOM 4438 O O . ASP B 1 261 ? 22.672 23.391 3.812 1 97.94 261 ASP B O 1
ATOM 4442 N N . PRO B 1 262 ? 21.375 25.234 3.824 1 97.44 262 PRO B N 1
ATOM 4443 C CA . PRO B 1 262 ? 21.172 25.141 2.377 1 97.44 262 PRO B CA 1
ATOM 4444 C C . PRO B 1 262 ? 22.484 25.156 1.597 1 97.44 262 PRO B C 1
ATOM 4446 O O . PRO B 1 262 ? 22.594 24.484 0.569 1 97.44 262 PRO B O 1
ATOM 4449 N N . GLU B 1 263 ? 23.516 25.906 2.029 1 97.25 263 GLU B N 1
ATOM 4450 C CA . GLU B 1 263 ? 24.797 25.969 1.328 1 97.25 263 GLU B CA 1
ATOM 4451 C C . GLU B 1 263 ? 25.516 24.625 1.408 1 97.25 263 GLU B C 1
ATOM 4453 O O . GLU B 1 263 ? 26.109 24.172 0.427 1 97.25 263 GLU B O 1
ATOM 4458 N N . ALA B 1 264 ? 25.484 24.078 2.568 1 97.5 264 ALA B N 1
ATOM 4459 C CA . ALA B 1 264 ? 26.094 22.75 2.729 1 97.5 264 ALA B CA 1
ATOM 4460 C C . ALA B 1 264 ? 25.359 21.719 1.885 1 97.5 264 ALA B C 1
ATOM 4462 O O . ALA B 1 264 ? 26 20.844 1.287 1 97.5 264 ALA B O 1
ATOM 4463 N N . ALA B 1 265 ? 24.031 21.781 1.853 1 97.62 265 ALA B N 1
ATOM 4464 C CA . ALA B 1 265 ? 23.203 20.828 1.111 1 97.62 265 ALA B CA 1
ATOM 4465 C C . ALA B 1 265 ? 23.5 20.891 -0.385 1 97.62 265 ALA B C 1
ATOM 4467 O O . ALA B 1 265 ? 23.453 19.875 -1.081 1 97.62 265 ALA B O 1
ATOM 4468 N N . ARG B 1 266 ? 23.844 22.078 -0.923 1 96.81 266 ARG B N 1
ATOM 4469 C CA . ARG B 1 266 ? 24.109 22.281 -2.344 1 96.81 266 ARG B CA 1
ATOM 4470 C C . ARG B 1 266 ? 25.391 21.562 -2.768 1 96.81 266 ARG B C 1
ATOM 4472 O O . ARG B 1 266 ? 25.578 21.25 -3.949 1 96.81 266 ARG B O 1
ATOM 4479 N N . ARG B 1 267 ? 26.25 21.234 -1.782 1 96.56 267 ARG B N 1
ATOM 4480 C CA . ARG B 1 267 ? 27.562 20.672 -2.09 1 96.56 267 ARG B CA 1
ATOM 4481 C C . ARG B 1 267 ? 27.547 19.141 -1.994 1 96.56 267 ARG B C 1
ATOM 4483 O O . ARG B 1 267 ? 28.516 18.484 -2.375 1 96.56 267 ARG B O 1
ATOM 4490 N N . VAL B 1 268 ? 26.438 18.641 -1.519 1 95.19 268 VAL B N 1
ATOM 4491 C CA . VAL B 1 268 ? 26.344 17.188 -1.405 1 95.19 268 VAL B CA 1
ATOM 4492 C C . VAL B 1 268 ? 26.281 16.562 -2.797 1 95.19 268 VAL B C 1
ATOM 4494 O O . VAL B 1 268 ? 25.609 17.094 -3.689 1 95.19 268 VAL B O 1
ATOM 4497 N N . ALA B 1 269 ? 27.016 15.508 -3.043 1 94.81 269 ALA B N 1
ATOM 4498 C CA . ALA B 1 269 ? 26.969 14.805 -4.324 1 94.81 269 ALA B CA 1
ATOM 4499 C C . ALA B 1 269 ? 25.75 13.898 -4.406 1 94.81 269 ALA B C 1
ATOM 4501 O O . ALA B 1 269 ? 25.656 12.914 -3.668 1 94.81 269 ALA B O 1
ATOM 4502 N N . LEU B 1 270 ? 24.812 14.328 -5.246 1 97.06 270 LEU B N 1
ATOM 4503 C CA . LEU B 1 270 ? 23.594 13.562 -5.43 1 97.06 270 LEU B CA 1
ATOM 4504 C C . LEU B 1 270 ? 23.297 13.336 -6.914 1 97.06 270 LEU B C 1
ATOM 4506 O O . LEU B 1 270 ? 23.688 14.156 -7.754 1 97.06 270 LEU B O 1
ATOM 4510 N N . GLN B 1 271 ? 22.703 12.266 -7.199 1 96.75 271 GLN B N 1
ATOM 4511 C CA . GLN B 1 271 ? 22.234 11.992 -8.555 1 96.75 271 GLN B CA 1
ATOM 4512 C C . GLN B 1 271 ? 20.766 12.367 -8.727 1 96.75 271 GLN B C 1
ATOM 4514 O O . GLN B 1 271 ? 19.953 12.148 -7.824 1 96.75 271 GLN B O 1
ATOM 4519 N N . PRO B 1 272 ? 20.5 12.945 -9.906 1 96.56 272 PRO B N 1
ATOM 4520 C CA . PRO B 1 272 ? 19.109 13.297 -10.141 1 96.56 272 PRO B CA 1
ATOM 4521 C C . PRO B 1 272 ? 18.188 12.078 -10.203 1 96.56 272 PRO B C 1
ATOM 4523 O O . PRO B 1 272 ? 18.594 11.023 -10.703 1 96.56 272 PRO B O 1
ATOM 4526 N N . VAL B 1 273 ? 17 12.281 -9.734 1 97.25 273 VAL B N 1
ATOM 4527 C CA . VAL B 1 273 ? 15.984 11.234 -9.734 1 97.25 273 VAL B CA 1
ATOM 4528 C C . VAL B 1 273 ? 14.648 11.828 -10.172 1 97.25 273 VAL B C 1
ATOM 4530 O O . VAL B 1 273 ? 14.289 12.938 -9.766 1 97.25 273 VAL B O 1
ATOM 4533 N N . GLN B 1 274 ? 13.945 11.117 -11.023 1 97.38 274 GLN B N 1
ATOM 4534 C CA . GLN B 1 274 ? 12.594 11.477 -11.453 1 97.38 274 GLN B CA 1
ATOM 4535 C C . GLN B 1 274 ? 11.695 10.242 -11.531 1 97.38 274 GLN B C 1
ATOM 4537 O O . GLN B 1 274 ? 12.18 9.133 -11.781 1 97.38 274 GLN B O 1
ATOM 4542 N N . TYR B 1 275 ? 10.414 10.469 -11.312 1 98.38 275 TYR B N 1
ATOM 4543 C CA . TYR B 1 275 ? 9.469 9.352 -11.359 1 98.38 275 TYR B CA 1
ATOM 4544 C C . TYR B 1 275 ? 8.305 9.664 -12.289 1 98.38 275 TYR B C 1
ATOM 4546 O O . TYR B 1 275 ? 7.742 10.758 -12.25 1 98.38 275 TYR B O 1
ATOM 4554 N N . ASP B 1 276 ? 8.023 8.734 -13.211 1 98.56 276 ASP B N 1
ATOM 4555 C CA . ASP B 1 276 ? 6.66 8.664 -13.727 1 98.56 276 ASP B CA 1
ATOM 4556 C C . ASP B 1 276 ? 5.758 7.859 -12.797 1 98.56 276 ASP B C 1
ATOM 4558 O O . ASP B 1 276 ? 6.18 7.453 -11.711 1 98.56 276 ASP B O 1
ATOM 4562 N N . GLU B 1 277 ? 4.484 7.719 -13.125 1 98.75 277 GLU B N 1
ATOM 4563 C CA . GLU B 1 277 ? 3.537 7.074 -12.227 1 98.75 277 GLU B CA 1
ATOM 4564 C C . GLU B 1 277 ? 3.988 5.66 -11.875 1 98.75 277 GLU B C 1
ATOM 4566 O O . GLU B 1 277 ? 4.02 5.285 -10.703 1 98.75 277 GLU B O 1
ATOM 4571 N N . ALA B 1 278 ? 4.316 4.855 -12.875 1 98.81 278 ALA B N 1
ATOM 4572 C CA . ALA B 1 278 ? 4.727 3.475 -12.633 1 98.81 278 ALA B CA 1
ATOM 4573 C C . ALA B 1 278 ? 5.965 3.414 -11.742 1 98.81 278 ALA B C 1
ATOM 4575 O O . ALA B 1 278 ? 6.023 2.611 -10.805 1 98.81 278 ALA B O 1
ATOM 4576 N N . GLY B 1 279 ? 6.969 4.234 -12.094 1 98.75 279 GLY B N 1
ATOM 4577 C CA . GLY B 1 279 ? 8.18 4.293 -11.289 1 98.75 279 GLY B CA 1
ATOM 4578 C C . GLY B 1 279 ? 7.926 4.723 -9.859 1 98.75 279 GLY B C 1
ATOM 4579 O O . GLY B 1 279 ? 8.523 4.18 -8.93 1 98.75 279 GLY B O 1
ATOM 4580 N N . PHE B 1 280 ? 7.039 5.73 -9.672 1 98.88 280 PHE B N 1
ATOM 4581 C CA . PHE B 1 280 ? 6.676 6.211 -8.344 1 98.88 280 PHE B CA 1
ATOM 4582 C C . PHE B 1 280 ? 6.039 5.098 -7.52 1 98.88 280 PHE B C 1
ATOM 4584 O O . PHE B 1 280 ? 6.434 4.859 -6.375 1 98.88 280 PHE B O 1
ATOM 4591 N N . ARG B 1 281 ? 5.078 4.449 -8.117 1 98.88 281 ARG B N 1
ATOM 4592 C CA . ARG B 1 281 ? 4.344 3.418 -7.395 1 98.88 281 ARG B CA 1
ATOM 4593 C C . ARG B 1 281 ? 5.254 2.244 -7.039 1 98.88 281 ARG B C 1
ATOM 4595 O O . ARG B 1 281 ? 5.145 1.671 -5.957 1 98.88 281 ARG B O 1
ATOM 4602 N N . TYR B 1 282 ? 6.113 1.853 -7.934 1 98.81 282 TYR B N 1
ATOM 4603 C CA . TYR B 1 282 ? 7.047 0.767 -7.648 1 98.81 282 TYR B CA 1
ATOM 4604 C C . TYR B 1 282 ? 8.008 1.153 -6.535 1 98.81 282 TYR B C 1
ATOM 4606 O O . TYR B 1 282 ? 8.297 0.348 -5.645 1 98.81 282 TYR B O 1
ATOM 4614 N N . ALA B 1 283 ? 8.547 2.404 -6.602 1 98.75 283 ALA B N 1
ATOM 4615 C CA . ALA B 1 283 ? 9.469 2.883 -5.574 1 98.75 283 ALA B CA 1
ATOM 4616 C C . ALA B 1 283 ? 8.781 2.939 -4.207 1 98.75 283 ALA B C 1
ATOM 4618 O O . ALA B 1 283 ? 9.383 2.582 -3.193 1 98.75 283 ALA B O 1
ATOM 4619 N N . LEU B 1 284 ? 7.547 3.449 -4.152 1 98.81 284 LEU B N 1
ATOM 4620 C CA . LEU B 1 284 ? 6.797 3.477 -2.9 1 98.81 284 LEU B CA 1
ATOM 4621 C C . LEU B 1 284 ? 6.582 2.064 -2.367 1 98.81 284 LEU B C 1
ATOM 4623 O O . LEU B 1 284 ? 6.758 1.814 -1.172 1 98.81 284 LEU B O 1
ATOM 4627 N N . ASN B 1 285 ? 6.207 1.162 -3.24 1 98.81 285 ASN B N 1
ATOM 4628 C CA . ASN B 1 285 ? 5.996 -0.229 -2.855 1 98.81 285 ASN B CA 1
ATOM 4629 C C . ASN B 1 285 ? 7.262 -0.847 -2.266 1 98.81 285 ASN B C 1
ATOM 4631 O O . ASN B 1 285 ? 7.184 -1.687 -1.366 1 98.81 285 ASN B O 1
ATOM 4635 N N . ALA B 1 286 ? 8.422 -0.489 -2.773 1 98.38 286 ALA B N 1
ATOM 4636 C CA . ALA B 1 286 ? 9.703 -1.048 -2.336 1 98.38 286 ALA B CA 1
ATOM 4637 C C . ALA B 1 286 ? 10 -0.659 -0.891 1 98.38 286 ALA B C 1
ATOM 4639 O O . ALA B 1 286 ? 10.859 -1.264 -0.244 1 98.38 286 ALA B O 1
ATOM 4640 N N . ASP B 1 287 ? 9.352 0.375 -0.43 1 98.56 287 ASP B N 1
ATOM 4641 C CA . ASP B 1 287 ? 9.516 0.867 0.934 1 98.56 287 ASP B CA 1
ATOM 4642 C C . ASP B 1 287 ? 8.359 0.422 1.822 1 98.56 287 ASP B C 1
ATOM 4644 O O . ASP B 1 287 ? 7.324 1.089 1.882 1 98.56 287 ASP B O 1
ATOM 4648 N N . ALA B 1 288 ? 8.586 -0.667 2.559 1 98.69 288 ALA B N 1
ATOM 4649 C CA . ALA B 1 288 ? 7.531 -1.244 3.389 1 98.69 288 ALA B CA 1
ATOM 4650 C C . ALA B 1 288 ? 7.012 -0.226 4.398 1 98.69 288 ALA B C 1
ATOM 4652 O O . ALA B 1 288 ? 5.801 -0.126 4.621 1 98.69 288 ALA B O 1
ATOM 4653 N N . MET B 1 289 ? 7.945 0.466 5.035 1 98.81 289 MET B N 1
ATOM 4654 C CA . MET B 1 289 ? 7.594 1.472 6.031 1 98.81 289 MET B CA 1
ATOM 4655 C C . MET B 1 289 ? 6.68 2.535 5.434 1 98.81 289 MET B C 1
ATOM 4657 O O . MET B 1 289 ? 5.613 2.822 5.977 1 98.81 289 MET B O 1
ATOM 4661 N N . ALA B 1 290 ? 7.004 3.078 4.305 1 98.88 290 ALA B N 1
ATOM 4662 C CA . ALA B 1 290 ? 6.242 4.152 3.676 1 98.88 290 ALA B CA 1
ATOM 4663 C C . ALA B 1 290 ? 4.875 3.656 3.211 1 98.88 290 ALA B C 1
ATOM 4665 O O . ALA B 1 290 ? 3.873 4.367 3.336 1 98.88 290 ALA B O 1
ATOM 4666 N N . THR B 1 291 ? 4.855 2.459 2.664 1 98.81 291 THR B N 1
ATOM 4667 C CA . THR B 1 291 ? 3.6 1.868 2.217 1 98.81 291 THR B CA 1
ATOM 4668 C C . THR B 1 291 ? 2.621 1.732 3.379 1 98.81 291 THR B C 1
ATOM 4670 O O . THR B 1 291 ? 1.465 2.148 3.275 1 98.81 291 THR B O 1
ATOM 4673 N N . GLU B 1 292 ? 3.084 1.2 4.418 1 98.81 292 GLU B N 1
ATOM 4674 C CA . GLU B 1 292 ? 2.232 0.917 5.57 1 98.81 292 GLU B CA 1
ATOM 4675 C C . GLU B 1 292 ? 1.777 2.205 6.25 1 98.81 292 GLU B C 1
ATOM 4677 O O . GLU B 1 292 ? 0.602 2.352 6.59 1 98.81 292 GLU B O 1
ATOM 4682 N N . LYS B 1 293 ? 2.686 3.125 6.395 1 98.88 293 LYS B N 1
ATOM 4683 C CA . LYS B 1 293 ? 2.359 4.328 7.148 1 98.88 293 LYS B CA 1
ATOM 4684 C C . LYS B 1 293 ? 1.464 5.262 6.34 1 98.88 293 LYS B C 1
ATOM 4686 O O . LYS B 1 293 ? 0.61 5.953 6.902 1 98.88 293 LYS B O 1
ATOM 4691 N N . LEU B 1 294 ? 1.68 5.312 4.996 1 98.94 294 LEU B N 1
ATOM 4692 C CA . LEU B 1 294 ? 0.764 6.086 4.164 1 98.94 294 LEU B CA 1
ATOM 4693 C C . LEU B 1 294 ? -0.658 5.547 4.273 1 98.94 294 LEU B C 1
ATOM 4695 O O . LEU B 1 294 ? -1.599 6.305 4.516 1 98.94 294 LEU B O 1
ATOM 4699 N N . ALA B 1 295 ? -0.751 4.242 4.129 1 98.88 295 ALA B N 1
ATOM 4700 C CA . ALA B 1 295 ? -2.064 3.605 4.176 1 98.88 295 ALA B CA 1
ATOM 4701 C C . ALA B 1 295 ? -2.713 3.787 5.547 1 98.88 295 ALA B C 1
ATOM 4703 O O . ALA B 1 295 ? -3.9 4.109 5.641 1 98.88 295 ALA B O 1
ATOM 4704 N N . GLU B 1 296 ? -1.951 3.588 6.551 1 98.81 296 GLU B N 1
ATOM 4705 C CA . GLU B 1 296 ? -2.441 3.738 7.914 1 98.81 296 GLU B CA 1
ATOM 4706 C C . GLU B 1 296 ? -2.91 5.168 8.18 1 98.81 296 GLU B C 1
ATOM 4708 O O . GLU B 1 296 ? -3.934 5.379 8.836 1 98.81 296 GLU B O 1
ATOM 4713 N N . GLY B 1 297 ? -2.102 6.113 7.711 1 98.81 297 GLY B N 1
ATOM 4714 C CA . GLY B 1 297 ? -2.461 7.508 7.902 1 98.81 297 GLY B CA 1
ATOM 4715 C C . GLY B 1 297 ? -3.785 7.875 7.258 1 98.81 297 GLY B C 1
ATOM 4716 O O . GLY B 1 297 ? -4.609 8.562 7.863 1 98.81 297 GLY B O 1
ATOM 4717 N N . ILE B 1 298 ? -3.994 7.398 6.07 1 98.88 298 ILE B N 1
ATOM 4718 C CA . ILE B 1 298 ? -5.234 7.68 5.359 1 98.88 298 ILE B CA 1
ATOM 4719 C C . ILE B 1 298 ? -6.41 7.051 6.105 1 98.88 298 ILE B C 1
ATOM 4721 O O . ILE B 1 298 ? -7.457 7.684 6.273 1 98.88 298 ILE B O 1
ATOM 4725 N N . ARG B 1 299 ? -6.254 5.801 6.578 1 98.75 299 ARG B N 1
ATOM 4726 C CA . ARG B 1 299 ? -7.312 5.145 7.332 1 98.75 299 ARG B CA 1
ATOM 4727 C C . ARG B 1 299 ? -7.648 5.926 8.602 1 98.75 299 ARG B C 1
ATOM 4729 O O . ARG B 1 299 ? -8.82 6.102 8.938 1 98.75 299 ARG B O 1
ATOM 4736 N N . ALA B 1 300 ? -6.609 6.367 9.305 1 98.62 300 ALA B N 1
ATOM 4737 C CA . ALA B 1 300 ? -6.812 7.055 10.57 1 98.62 300 ALA B CA 1
ATOM 4738 C C . ALA B 1 300 ? -7.516 8.391 10.367 1 98.62 300 ALA B C 1
ATOM 4740 O O . ALA B 1 300 ? -8.445 8.734 11.109 1 98.62 300 ALA B O 1
ATOM 4741 N N . PHE B 1 301 ? -7.078 9.148 9.375 1 98.62 301 PHE B N 1
ATOM 4742 C CA . PHE B 1 301 ? -7.688 10.445 9.109 1 98.62 301 PHE B CA 1
ATOM 4743 C C . PHE B 1 301 ? -9.125 10.273 8.625 1 98.62 301 PHE B C 1
ATOM 4745 O O . PHE B 1 301 ? -10 11.078 8.961 1 98.62 301 PHE B O 1
ATOM 4752 N N . ALA B 1 302 ? -9.375 9.242 7.801 1 98.44 302 ALA B N 1
ATOM 4753 C CA . ALA B 1 302 ? -10.734 8.945 7.359 1 98.44 302 ALA B CA 1
ATOM 4754 C C . ALA B 1 302 ? -11.633 8.594 8.547 1 98.44 302 ALA B C 1
ATOM 4756 O O . ALA B 1 302 ? -12.781 9.039 8.617 1 98.44 302 ALA B O 1
ATOM 4757 N N . ALA B 1 303 ? -11.109 7.785 9.43 1 98.5 303 ALA B N 1
ATOM 4758 C CA . ALA B 1 303 ? -11.875 7.387 10.609 1 98.5 303 ALA B CA 1
ATOM 4759 C C . ALA B 1 303 ? -12.211 8.594 11.484 1 98.5 303 ALA B C 1
ATOM 4761 O O . ALA B 1 303 ? -13.32 8.703 12 1 98.5 303 ALA B O 1
ATOM 4762 N N . ASP B 1 304 ? -11.227 9.461 11.68 1 98.38 304 ASP B N 1
ATOM 4763 C CA . ASP B 1 304 ? -11.445 10.648 12.508 1 98.38 304 ASP B CA 1
ATOM 4764 C C . ASP B 1 304 ? -12.445 11.594 11.859 1 98.38 304 ASP B C 1
ATOM 4766 O O . ASP B 1 304 ? -13.242 12.227 12.547 1 98.38 304 ASP B O 1
ATOM 4770 N N . ALA B 1 305 ? -12.383 11.734 10.547 1 97.88 305 ALA B N 1
ATOM 4771 C CA . ALA B 1 305 ? -13.375 12.531 9.82 1 97.88 305 ALA B CA 1
ATOM 4772 C C . ALA B 1 305 ? -14.781 11.961 10.008 1 97.88 305 ALA B C 1
ATOM 4774 O O . ALA B 1 305 ? -15.742 12.711 10.188 1 97.88 305 ALA B O 1
ATOM 4775 N N . ALA B 1 306 ? -14.891 10.625 9.938 1 98 306 ALA B N 1
ATOM 4776 C CA . ALA B 1 306 ? -16.188 9.977 10.109 1 98 306 ALA B CA 1
ATOM 4777 C C . ALA B 1 306 ? -16.734 10.242 11.508 1 98 306 ALA B C 1
ATOM 4779 O O . ALA B 1 306 ? -17.938 10.477 11.672 1 98 306 ALA B O 1
ATOM 4780 N N . LYS B 1 307 ? -15.875 10.188 12.492 1 98.19 307 LYS B N 1
ATOM 4781 C CA . LYS B 1 307 ? -16.297 10.477 13.859 1 98.19 307 LYS B CA 1
ATOM 4782 C C . LYS B 1 307 ? -16.766 11.922 13.992 1 98.19 307 LYS B C 1
ATOM 4784 O O . LYS B 1 307 ? -17.75 12.195 14.688 1 98.19 307 LYS B O 1
ATOM 4789 N N . LEU B 1 308 ? -16.031 12.805 13.336 1 97.56 308 LEU B N 1
ATOM 4790 C CA . LEU B 1 308 ? -16.422 14.211 13.359 1 97.56 308 LEU B CA 1
ATOM 4791 C C . LEU B 1 308 ? -17.781 14.406 12.711 1 97.56 308 LEU B C 1
ATOM 4793 O O . LEU B 1 308 ? -18.609 15.18 13.211 1 97.56 308 LEU B O 1
ATOM 4797 N N . GLU B 1 309 ? -18.047 13.75 11.594 1 97.31 309 GLU B N 1
ATOM 4798 C CA . GLU B 1 309 ? -19.344 13.797 10.938 1 97.31 309 GLU B CA 1
ATOM 4799 C C . GLU B 1 309 ? -20.453 13.305 11.867 1 97.31 309 GLU B C 1
ATOM 4801 O O . GLU B 1 309 ? -21.547 13.875 11.898 1 97.31 309 GLU B O 1
ATOM 4806 N N . GLN B 1 310 ? -20.156 12.242 12.594 1 97.31 310 GLN B N 1
ATOM 4807 C CA . GLN B 1 310 ? -21.141 11.711 13.539 1 97.31 310 GLN B CA 1
ATOM 4808 C C . GLN B 1 310 ? -21.469 12.734 14.625 1 97.31 310 GLN B C 1
ATOM 4810 O O . GLN B 1 310 ? -22.625 12.883 15.023 1 97.31 310 GLN B O 1
ATOM 4815 N N . LEU B 1 311 ? -20.453 13.414 15.094 1 96.88 311 LEU B N 1
ATOM 4816 C CA . LEU B 1 311 ? -20.656 14.461 16.094 1 96.88 311 LEU B CA 1
ATOM 4817 C C . LEU B 1 311 ? -21.516 15.586 15.523 1 96.88 311 LEU B C 1
ATOM 4819 O O . LEU B 1 311 ? -22.375 16.125 16.219 1 96.88 311 LEU B O 1
ATOM 4823 N N . MET B 1 312 ? -21.281 15.961 14.289 1 96.44 312 MET B N 1
ATOM 4824 C CA . MET B 1 312 ? -22.047 17.031 13.641 1 96.44 312 MET B CA 1
ATOM 4825 C C . MET B 1 312 ? -23.5 16.625 13.477 1 96.44 312 MET B C 1
ATOM 4827 O O . MET B 1 312 ? -24.406 17.438 13.703 1 96.44 312 MET B O 1
ATOM 4831 N N . GLN B 1 313 ? -23.688 15.367 13.094 1 95.62 313 GLN B N 1
ATOM 4832 C CA . GLN B 1 313 ? -25.047 14.867 12.922 1 95.62 313 GLN B CA 1
ATOM 4833 C C . GLN B 1 313 ? -25.797 14.836 14.25 1 95.62 313 GLN B C 1
ATOM 4835 O O . GLN B 1 313 ? -27 15.133 14.297 1 95.62 313 GLN B O 1
ATOM 4840 N N . ALA B 1 314 ? -25.109 14.5 15.281 1 94.31 314 ALA B N 1
ATOM 4841 C CA . ALA B 1 314 ? -25.719 14.438 16.609 1 94.31 314 ALA B CA 1
ATOM 4842 C C . ALA B 1 314 ? -26.047 15.836 17.125 1 94.31 314 ALA B C 1
ATOM 4844 O O . ALA B 1 314 ? -26.953 16 17.938 1 94.31 314 ALA B O 1
ATOM 4845 N N . ALA B 1 315 ? -25.281 16.797 16.641 1 91.19 315 ALA B N 1
ATOM 4846 C CA . ALA B 1 315 ? -25.469 18.172 17.109 1 91.19 315 ALA B CA 1
ATOM 4847 C C . ALA B 1 315 ? -26.562 18.875 16.312 1 91.19 315 ALA B C 1
ATOM 4849 O O . ALA B 1 315 ? -27.016 19.953 16.688 1 91.19 315 ALA B O 1
ATOM 4850 N N . ALA B 1 316 ? -26.969 18.281 15.188 1 84 316 ALA B N 1
ATOM 4851 C CA . ALA B 1 316 ? -28 18.859 14.344 1 84 316 ALA B CA 1
ATOM 4852 C C . ALA B 1 316 ? -29.391 18.656 14.945 1 84 316 ALA B C 1
ATOM 4854 O O . ALA B 1 316 ? -29.656 17.625 15.562 1 84 316 ALA B O 1
#

Nearest PDB structures (foldseek):
  1f05-assembly1_B  TM=9.580E-01  e=2.040E-36  Homo sapiens
  2e1d-assembly1_A  TM=9.553E-01  e=2.151E-36  Mus musculus
  2cwn-assembly2_B  TM=9.509E-01  e=2.479E-35  Mus musculus
  3cq0-assembly3_B  TM=9.385E-01  e=1.407E-33  Saccharomyces cerevisiae
  3hjz-assembly1_A  TM=9.096E-01  e=1.041E-31  Prochlorococcus marinus str. MIT 9312

Organism: Acidovorax ebreus (strain TPSY) (NCBI:txid535289)

Sequence (632 aa):
MNQLDALKQYTTVVADTGDFKQLAQFQPQDATTNPSLILKAVQKPEYAPLLKDCVTRWHGRAIDELMDRLIVRFGCEILSIIPGRVSTEVDARLSFDTAATVARAERIVELYQAEGLHIDRVLIKIAATWEGIQAARQLEQRGIHTNLTLLFSFAQAVACGQAKVQLISPFVGRIYDWYKKQAGANWDEAAMAGANDPGVQSVRAIYNHYKHFGIGTEVMGASFRNTGQIVALAGCDLLTIAPELLAQLAASDAPVARVLDPEAARRVALQPVQYDEAGFRYALNADAMATEKLAEGIRAFAADAAKLEQLMQAAAMNQLDALKQYTTVVADTGDFKQLAQFQPQDATTNPSLILKAVQKPEYAPLLKDCVTRWHGRAIDELMDRLIVRFGCEILSIIPGRVSTEVDARLSFDTAATVARAERIVELYQAEGLHIDRVLIKIAATWEGIQAARQLEQRGIHTNLTLLFSFAQAVACGQAKVQLISPFVGRIYDWYKKQAGANWDEAAMAGANDPGVQSVRAIYNHYKHFGIGTEVMGASFRNTGQIVALAGCDLLTIAPELLAQLAASDAPVARVLDPEAARRVALQPVQYDEAGFRYALNADAMATEKLAEGIRAFAADAAKLEQLMQAAA

Solvent-accessible surface area (backbone atoms only — not comparable to full-atom values): 31924 Å² total; per-residue (Å²): 118,29,29,42,64,47,39,52,74,52,17,47,45,22,34,41,48,46,60,52,87,66,42,64,85,69,63,34,44,31,36,35,49,40,46,55,36,45,43,57,29,45,72,34,80,92,36,32,57,58,56,46,50,45,36,60,76,48,59,92,57,56,69,68,57,52,49,48,52,41,56,44,49,53,47,52,57,42,52,75,68,31,85,48,36,36,30,48,54,57,67,43,81,34,37,48,28,33,69,62,41,40,53,50,47,52,49,50,51,51,54,38,41,74,71,72,42,60,68,87,39,42,24,43,20,34,44,46,38,74,32,25,38,52,23,37,29,56,34,38,76,70,70,46,42,27,29,34,26,64,27,66,42,68,54,48,52,49,46,34,49,76,36,55,32,49,29,36,29,39,33,24,28,61,45,37,49,51,55,42,61,73,43,48,92,71,51,51,68,77,75,41,37,40,72,54,16,62,16,43,44,50,49,50,53,48,49,31,50,29,43,41,69,65,43,82,40,38,46,22,46,22,51,71,83,49,66,53,52,54,52,50,42,20,26,33,59,27,36,40,39,39,67,70,57,48,52,51,29,54,72,29,67,57,87,67,62,78,62,43,45,64,72,64,24,46,69,54,91,75,79,91,77,86,60,57,70,37,55,36,51,46,51,39,42,68,33,62,68,34,46,51,50,38,35,49,46,38,47,51,34,32,50,31,42,51,52,43,49,51,52,46,59,69,64,88,118,29,28,42,61,48,39,53,75,52,16,48,44,22,34,41,50,47,59,53,87,68,41,63,84,69,66,32,43,30,35,36,49,40,46,54,35,45,44,57,29,44,71,34,80,91,36,31,57,60,58,45,49,45,36,61,75,50,57,90,58,56,69,68,56,52,48,49,52,42,55,45,50,52,45,52,57,42,53,74,69,30,84,46,36,36,31,48,52,57,68,44,82,35,35,48,29,32,68,59,42,41,55,51,46,52,49,50,54,51,55,39,42,74,71,72,41,60,70,86,39,41,25,44,20,36,44,45,39,73,31,25,38,53,23,37,29,57,34,39,76,70,71,45,41,28,30,32,27,65,27,68,43,67,54,49,51,48,46,34,47,75,36,54,31,49,29,37,30,40,35,24,28,61,46,38,51,50,54,44,61,72,44,46,93,72,51,51,68,78,75,40,38,37,72,54,16,63,16,44,44,50,50,50,54,48,49,32,51,30,43,40,71,66,45,82,41,39,47,23,48,22,52,70,83,49,66,52,51,52,51,50,44,20,26,32,60,25,37,38,39,39,66,72,56,50,52,51,30,54,72,29,66,59,88,67,59,79,62,43,45,65,72,63,23,46,68,52,90,75,77,90,76,85,60,57,72,38,54,37,52,46,52,40,42,67,32,62,67,34,44,50,51,38,36,48,47,37,47,51,36,32,50,32,43,51,52,42,50,50,52,46,57,69,63,89

pLDDT: mean 97.44, std 2.49, range [80.06, 99.0]

Foldseek 3Di:
DFLLVQLVVQAQEEAEALQQVLVLVLQGQEYEYALQRVLVNCVDPVNVVLLLVLCVVPPPDDLQLSLLLSQLSSLVVNCVRHPAAYEGEDQLVCQQPLVVSLVRLVVSLVSNVVVVDDLRRYAYEGELDPSRLNSQLVCVVVVRAHEYELAAALLSLQSNLVSLHAEYEHEQVLLQVVVCVVCDPNDDDVCCFACNPPSLVRLLVSLLLCLQVVRNHAYEYEHDDAVSSVLSQRNGHHYHDYPVRSVVRRPHRDDRDRNDDSVVSNPDDDDDDDDDPVRSVVRCVVDPSSVVSSVVVSVVSNVSSVVSSVVSVVSD/DFLLVQLVVQAQEEAEALQQVLVLVLQGQEYEYALQRVLVQCVDPVNVVLLLVLCVVPPPDDLQVSLLLSQLSSLVVNCVRHPAAYEGEDQLVCQQPLVVSLVRLVVSLVSNVVVVDDLRRYAYEGELDPSRLVSQLVCVVVVRAHEYELAAALLSLQSNLVSLHAEYEHEQVLLQVLVCVVCDPNDDDVCCFACNPPSLVRLLVSLLLCLQVVRNHAYEYEHDDAVSSVLSQRNGHHYHDYPVRSVVRRPHRDDRDRNDDSVVSNPDDDDDDDDDPVRSVVRCVVDPSSVVSSVVVSVVSNVSSVVSSVVSVVSD